Protein 5VCU (pdb70)

B-factor: mean 35.81, std 13.53, range [17.45, 102.25]

Nearest PDB structures (foldseek):
  5vcu-assembly2_B  TM=9.935E-01  e=7.157E-37  Naegleria fowleri
  1ds6-assembly1_A  TM=9.631E-01  e=1.947E-26  Homo sapiens
  5n6o-assembly2_B  TM=9.679E-01  e=1.304E-25  Homo sapiens
  4xsh-assembly1_A  TM=9.645E-01  e=3.168E-25  Homo sapiens
  2atx-assembly1_A  TM=9.711E-01  e=2.261E-24  Homo sapiens

InterPro domains:
  IPR001806 Small GTPase [PF00071] (5-174)
  IPR001806 Small GTPase [PS51421] (1-200)
  IPR001806 Small GTPase [SM00174] (6-179)
  IPR003578 Small GTPase Rho [PTHR24072] (3-188)
  IPR005225 Small GTP-binding domain [TIGR00231] (1-171)
  IPR027417 P-loop containing nucleoside triphosphate hydrolase [G3DSA:3.40.50.300] (1-200)
  IPR027417 P-loop containing nucleoside triphosphate hydrolase [SSF52540] (4-176)

Radius of gyration: 20.84 Å; Cα contacts (8 Å, |Δi|>4): 747; chains: 2; bounding box: 51×41×60 Å

Solvent-accessible surface area: 17988 Å² total; per-residue (Å²): 171,75,71,2,36,0,0,0,0,0,26,39,88,2,18,13,14,16,1,1,22,1,7,44,68,52,79,82,22,109,88,101,75,59,131,59,53,122,86,34,104,60,96,22,34,39,4,109,36,64,2,21,0,15,1,60,9,6,25,8,110,135,124,94,53,191,93,10,9,134,36,2,81,128,11,40,0,0,0,0,0,0,1,0,25,57,49,113,1,16,88,52,0,67,66,43,1,14,102,20,2,137,129,104,19,97,132,25,14,19,0,0,0,0,5,61,11,26,39,44,128,59,125,96,72,46,108,107,21,137,116,148,188,63,67,23,0,61,49,113,86,0,19,77,12,19,81,115,16,85,12,44,6,16,3,20,0,0,11,125,77,58,62,24,1,77,24,0,0,51,46,0,2,36,22,5,24,84,73,80,138,80,103,50,124,182,114,116,63,75,3,39,0,0,0,0,0,22,38,90,2,18,14,18,11,1,0,26,0,3,46,70,43,88,73,20,88,111,77,72,58,92,88,104,70,88,35,88,60,81,22,30,38,7,94,20,56,1,14,0,26,0,57,11,6,12,6,78,71,133,93,56,91,115,12,11,135,40,1,79,128,11,35,0,0,0,0,0,0,3,0,33,59,49,99,1,7,100,37,0,88,77,54,0,11,90,23,2,130,134,111,19,94,131,23,12,18,0,0,0,0,5,58,13,27,37,47,124,63,152,101,73,40,124,148,21,140,89,64,189,73,59,23,0,59,51,114,80,0,20,85,16,13,59,49,14,166,12,42,6,17,2,16,0,0,11,126,77,64,61,21,1,65,14,0,0,53,44,0,2,36,20,2,26,92,65,85,88,83,141

Organism: Naegleria fowleri (NCBI:txid5763)

Foldseek 3Di:
DAEAEEEEEFAPPQQQQQLVVCLVPVARDPDDTDQWDDWDWDWDDDPVDIYIYIYGYARHDPVCLPPGCVSPPRHLEYEYEGEQQDVVRLVCCQVPVLVSCCVSPVPHAYEYEYEPVVLLVDPVSQVVSVVVVTHTHDPVNQVVSCVVSVHPYYDYAYSHVRRCSVVSVVVRVVSSVVVVVVPDDD/DEEEAEEEEEFAPPLQRQQLQCCLQPVARPDVDGDPDWDKGWDWADDPPYIYIYIYTGFDHDPVCLVPRCVPPPRHLEYEYEGEQQDVVRLVCCPVPVLVSCCVNPVPHAYEYEYEPVVLLVDVVSQVVSVVVVTHGHDPVNQVVSCVVSVHPYYDYAYSHVRRCSVVSVVVRVVSSVVSVVVD

Structure (mmCIF, N/CA/C/O backbone):
data_5VCU
#
_entry.id   5VCU
#
_cell.length_a   48.380
_cell.length_b   48.380
_cell.length_c   624.560
_cell.angle_alpha   90.000
_cell.angle_beta   90.000
_cell.angle_gamma   120.000
#
_symmetry.space_group_name_H-M   'P 65 2 2'
#
loop_
_entity.id
_entity.type
_entity.pdbx_description
1 polymer 'Ras-related c3 botulinum toxin substrate 1 isoform x2'
2 non-polymer "GUANOSINE-5'-DIPHOSPHATE"
3 non-polymer 'MAGNESIUM ION'
4 water water
#
loop_
_atom_site.group_PDB
_atom_site.id
_atom_site.type_symbol
_atom_site.label_atom_id
_atom_site.label_alt_id
_atom_site.label_comp_id
_atom_site.label_asym_id
_atom_site.label_entity_id
_atom_site.label_seq_id
_atom_site.pdbx_PDB_ins_code
_atom_site.Cartn_x
_atom_site.Cartn_y
_atom_site.Cartn_z
_atom_site.occupancy
_atom_site.B_iso_or_equiv
_atom_site.auth_seq_id
_atom_site.auth_comp_id
_atom_site.auth_asym_id
_atom_site.auth_atom_id
_atom_site.pdbx_PDB_model_num
ATOM 1 N N . MET A 1 9 ? 15.160 -37.199 -33.477 1.00 52.41 1 MET A N 1
ATOM 2 C CA . MET A 1 9 ? 15.010 -36.970 -32.036 1.00 61.10 1 MET A CA 1
ATOM 3 C C . MET A 1 9 ? 16.193 -36.196 -31.452 1.00 60.85 1 MET A C 1
ATOM 4 O O . MET A 1 9 ? 17.340 -36.620 -31.563 1.00 69.43 1 MET A O 1
ATOM 9 N N . GLU A 1 10 ? 15.908 -35.057 -30.831 1.00 48.52 2 GLU A N 1
ATOM 10 C CA . GLU A 1 10 ? 16.914 -34.278 -30.124 1.00 43.57 2 GLU A CA 1
ATOM 11 C C . GLU A 1 10 ? 16.519 -34.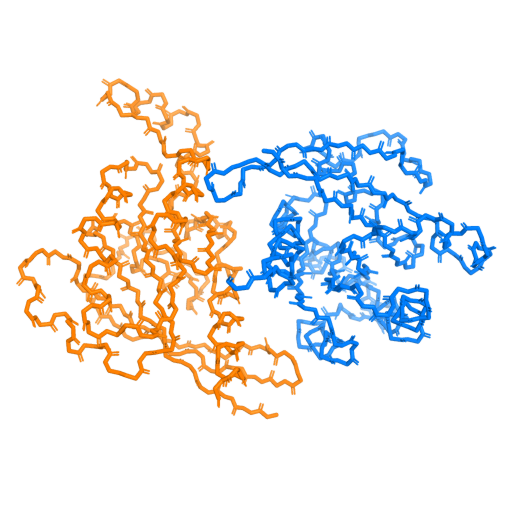153 -28.660 1.00 41.70 2 GLU A C 1
ATOM 12 O O . GLU A 1 10 ? 15.333 -34.071 -28.329 1.00 39.48 2 GLU A O 1
ATOM 18 N N . SER A 1 11 ? 17.527 -34.135 -27.787 1.00 37.12 3 SER A N 1
ATOM 19 C CA A SER A 1 11 ? 17.326 -34.040 -26.349 0.32 36.43 3 SER A CA 1
ATOM 20 C CA B SER A 1 11 ? 17.333 -34.045 -26.347 0.36 36.53 3 SER A CA 1
ATOM 21 C CA C SER A 1 11 ? 17.324 -34.039 -26.349 0.31 36.56 3 SER A CA 1
ATOM 22 C C . SER A 1 11 ? 17.872 -32.716 -25.833 1.00 32.29 3 SER A C 1
ATOM 23 O O . SER A 1 11 ? 18.949 -32.274 -26.247 1.00 40.93 3 SER A O 1
ATOM 30 N N . ILE A 1 12 ? 17.125 -32.085 -24.921 1.00 28.60 4 ILE A N 1
ATOM 31 C CA . ILE A 1 12 ? 17.565 -30.853 -24.275 1.00 30.33 4 ILE A CA 1
ATOM 32 C C . ILE A 1 12 ? 17.338 -30.979 -22.774 1.00 33.46 4 ILE A C 1
ATOM 33 O O . ILE A 1 12 ? 16.411 -31.654 -22.317 1.00 32.53 4 ILE A O 1
ATOM 38 N N . LYS A 1 13 ? 18.183 -30.301 -22.009 1.00 23.88 5 LYS A N 1
ATOM 39 C CA . LYS A 1 13 ? 18.099 -30.297 -20.551 1.00 22.81 5 LYS A CA 1
ATOM 40 C C . LYS A 1 13 ? 17.696 -28.905 -20.081 1.00 25.87 5 LYS A C 1
ATOM 41 O O . LYS A 1 13 ? 18.333 -27.911 -20.445 1.00 26.92 5 LYS A O 1
ATOM 47 N N . CYS A 1 14 ? 16.637 -28.841 -19.279 1.00 22.32 6 CYS A N 1
ATOM 48 C CA . CYS A 1 14 ? 16.098 -27.583 -18.780 1.00 24.44 6 CYS A CA 1
ATOM 49 C C . CYS A 1 14 ? 16.030 -27.663 -17.261 1.00 25.24 6 CYS A C 1
ATOM 50 O O . CYS A 1 14 ? 15.426 -28.598 -16.718 1.00 23.08 6 CYS A O 1
ATOM 53 N N . VAL A 1 15 ? 16.660 -26.699 -16.585 1.00 20.81 7 VAL A N 1
ATOM 54 C CA . VAL A 1 15 ? 16.720 -26.643 -15.124 1.00 21.27 7 VAL A CA 1
ATOM 55 C C . VAL A 1 15 ? 15.946 -25.414 -14.663 1.00 24.76 7 VAL A C 1
ATOM 56 O O . VAL A 1 15 ? 16.128 -24.317 -15.204 1.00 21.22 7 VAL A O 1
ATOM 60 N N . VAL A 1 16 ? 15.087 -25.591 -13.662 1.00 23.17 8 VAL A N 1
ATOM 61 C CA . VAL A 1 16 ? 14.198 -24.531 -13.187 1.00 19.36 8 VAL A CA 1
ATOM 62 C C . VAL A 1 16 ? 14.728 -24.031 -11.847 1.00 20.91 8 VAL A C 1
ATOM 63 O O . VAL A 1 16 ? 14.848 -24.814 -10.892 1.00 21.98 8 VAL A O 1
ATOM 67 N N . VAL A 1 17 ? 15.024 -22.724 -11.764 1.00 19.54 9 VAL A N 1
ATOM 68 C CA . VAL A 1 17 ? 15.548 -22.110 -10.544 1.00 22.72 9 VAL A CA 1
ATOM 69 C C . VAL A 1 17 ? 14.692 -20.896 -10.180 1.00 24.76 9 VAL A C 1
ATOM 70 O O . VAL A 1 17 ? 13.816 -20.472 -10.936 1.00 21.73 9 VAL A O 1
ATOM 74 N N . GLY A 1 18 ? 14.947 -20.346 -9.004 1.00 21.81 10 GLY A N 1
ATOM 75 C CA . GLY A 1 18 ? 14.203 -19.209 -8.488 1.00 19.15 10 GLY A CA 1
ATOM 76 C C . GLY A 1 18 ? 13.905 -19.395 -7.003 1.00 20.68 10 GLY A C 1
ATOM 77 O O . GLY A 1 18 ? 14.037 -20.484 -6.445 1.00 21.29 10 GLY A O 1
ATOM 78 N N . ASP A 1 19 ? 13.487 -18.300 -6.359 1.00 24.24 11 ASP A N 1
ATOM 79 C CA . ASP A 1 19 ? 13.257 -18.296 -4.913 1.00 25.81 11 ASP A CA 1
ATOM 80 C C . ASP A 1 19 ? 12.278 -19.384 -4.471 1.00 23.85 11 ASP A C 1
ATOM 81 O O . ASP A 1 19 ? 11.405 -19.820 -5.219 1.00 22.46 11 ASP A O 1
ATOM 86 N N . GLY A 1 20 ? 12.402 -19.790 -3.208 1.00 25.09 12 GLY A N 1
ATOM 87 C CA . GLY A 1 20 ? 11.401 -20.676 -2.638 1.00 34.75 12 GLY A CA 1
ATOM 88 C C . GLY A 1 20 ? 10.008 -20.076 -2.749 1.00 30.73 12 GLY A C 1
ATOM 89 O O . GLY A 1 20 ? 9.820 -18.863 -2.631 1.00 28.99 12 GLY A O 1
ATOM 90 N N . ALA A 1 21 ? 9.033 -20.941 -3.033 1.00 24.82 13 ALA A N 1
ATOM 91 C CA . ALA A 1 21 ? 7.593 -20.667 -3.039 1.00 24.59 13 ALA A CA 1
ATOM 92 C C . ALA A 1 21 ? 7.112 -19.888 -4.260 1.00 24.20 13 ALA A C 1
ATOM 93 O O . ALA A 1 21 ? 5.929 -19.534 -4.302 1.00 24.40 13 ALA A O 1
ATOM 95 N N . VAL A 1 22 ? 7.959 -19.622 -5.258 1.00 21.71 14 VAL A N 1
ATOM 96 C CA . VAL A 1 22 ? 7.458 -18.895 -6.427 1.00 20.88 14 VAL A CA 1
ATOM 97 C C . VAL A 1 22 ? 6.628 -19.786 -7.341 1.00 24.25 14 VAL A C 1
ATOM 98 O O . VAL A 1 22 ? 5.888 -19.269 -8.193 1.00 23.05 14 VAL A O 1
ATOM 102 N N . GLY A 1 23 ? 6.721 -21.107 -7.186 1.00 22.79 15 GLY A N 1
ATOM 103 C CA . GLY A 1 23 ? 5.909 -22.024 -7.959 1.00 23.57 15 GLY A CA 1
ATOM 104 C C . GLY A 1 23 ? 6.676 -22.906 -8.924 1.00 22.96 15 GLY A C 1
ATOM 105 O O . GLY A 1 23 ? 6.093 -23.389 -9.901 1.00 21.60 15 GLY A O 1
ATOM 106 N N . LYS A 1 24 ? 7.965 -23.157 -8.663 1.00 18.93 16 LYS A N 1
ATOM 107 C CA . LYS A 1 24 ? 8.746 -23.998 -9.578 1.00 22.01 16 LYS A CA 1
ATOM 108 C C . LYS A 1 24 ? 8.172 -25.412 -9.663 1.00 19.12 16 LYS A C 1
ATOM 109 O O . LYS A 1 24 ? 8.014 -25.973 -10.756 1.00 22.60 16 LYS A O 1
ATOM 115 N N . THR A 1 25 ? 7.891 -26.024 -8.517 1.00 22.12 17 THR A N 1
ATOM 116 C CA . THR A 1 25 ? 7.409 -27.397 -8.549 1.00 24.62 17 THR A CA 1
ATOM 117 C C . THR A 1 25 ? 6.028 -27.478 -9.184 1.00 26.63 17 THR A C 1
ATOM 118 O O . THR A 1 25 ? 5.753 -28.398 -9.966 1.00 22.25 17 THR A O 1
ATOM 122 N N . ALA A 1 26 ? 5.147 -26.526 -8.868 1.00 24.49 18 ALA A N 1
ATOM 123 C CA . ALA A 1 26 ? 3.809 -26.551 -9.452 1.00 26.04 18 ALA A CA 1
ATOM 124 C C . ALA A 1 26 ? 3.880 -26.354 -10.959 1.00 21.81 18 ALA A C 1
ATOM 125 O O . ALA A 1 26 ? 3.137 -26.992 -11.717 1.00 23.70 18 ALA A O 1
ATOM 127 N N . LEU A 1 27 ? 4.794 -25.491 -11.409 1.00 18.91 19 LEU A N 1
ATOM 128 C CA . LEU A 1 27 ? 5.040 -25.312 -12.840 1.00 20.97 19 LEU A CA 1
ATOM 129 C C . LEU A 1 27 ? 5.386 -26.639 -13.513 1.00 25.37 19 LEU A C 1
ATOM 130 O O . LEU A 1 27 ? 4.827 -26.996 -14.560 1.00 20.49 19 LEU A O 1
ATOM 135 N N . LEU A 1 28 ? 6.307 -27.393 -12.912 1.00 23.00 20 LEU A N 1
ATOM 136 C CA . LEU A 1 28 ? 6.754 -28.647 -13.511 1.00 23.08 20 LEU A CA 1
ATOM 137 C C . LEU A 1 28 ? 5.679 -29.719 -13.438 1.00 23.36 20 LEU A C 1
ATOM 138 O O . LEU A 1 28 ? 5.512 -30.500 -14.387 1.00 28.05 20 LEU A O 1
ATOM 143 N N . ILE A 1 29 ? 4.944 -29.793 -12.321 1.00 23.02 21 ILE A N 1
ATOM 144 C CA . ILE A 1 29 ? 3.875 -30.781 -12.236 1.00 25.29 21 ILE A CA 1
ATOM 145 C C . ILE A 1 29 ? 2.765 -30.460 -13.235 1.00 25.84 21 ILE A C 1
ATOM 146 O O . ILE A 1 29 ? 2.215 -31.359 -13.888 1.00 30.35 21 ILE A O 1
ATOM 151 N N . ALA A 1 30 ? 2.421 -29.182 -13.377 1.00 26.42 22 ALA A N 1
ATOM 152 C CA . ALA A 1 30 ? 1.387 -28.813 -14.337 1.00 24.78 22 ALA A CA 1
ATOM 153 C C . ALA A 1 30 ? 1.805 -29.157 -15.766 1.00 29.21 22 ALA A C 1
ATOM 154 O O . ALA A 1 30 ? 0.993 -29.663 -16.553 1.00 30.20 22 ALA A O 1
ATOM 156 N N . TYR A 1 31 ? 3.074 -28.916 -16.116 1.00 24.38 23 TYR A N 1
ATOM 157 C CA . TYR A 1 31 ? 3.548 -29.273 -17.459 1.00 28.31 23 TYR A CA 1
ATOM 158 C C . TYR A 1 31 ? 3.588 -30.787 -17.651 1.00 34.74 23 TYR A C 1
ATOM 159 O O . TYR A 1 31 ? 3.249 -31.296 -18.728 1.00 31.84 23 TYR A O 1
ATOM 168 N N . SER A 1 32 ? 3.987 -31.521 -16.610 1.00 31.31 24 SER A N 1
ATOM 169 C CA . SER A 1 32 ? 4.081 -32.975 -16.699 1.00 34.50 24 SER A CA 1
ATOM 170 C C . SER A 1 32 ? 2.708 -33.620 -16.863 1.00 35.12 24 SER A C 1
ATOM 171 O O . SER A 1 32 ? 2.527 -34.521 -17.690 1.00 39.42 24 SER A O 1
ATOM 174 N N . SER A 1 33 ? 1.727 -33.172 -16.075 1.00 32.46 25 SER A N 1
ATOM 175 C CA . SER A 1 33 ? 0.457 -33.871 -15.921 1.00 39.32 25 SER A CA 1
ATOM 176 C C . SER A 1 33 ? -0.718 -33.181 -16.592 1.00 36.60 25 SER A C 1
ATOM 177 O O . SER A 1 33 ? -1.737 -33.835 -16.831 1.00 41.41 25 SER A O 1
ATOM 180 N N . GLY A 1 34 ? -0.612 -31.886 -16.877 1.00 39.68 26 GLY A N 1
ATOM 181 C CA . GLY A 1 34 ? -1.714 -31.116 -17.404 1.00 44.60 26 GLY A CA 1
ATOM 182 C C . GLY A 1 34 ? -2.649 -30.543 -16.362 1.00 51.74 26 GLY A C 1
ATOM 183 O O . GLY A 1 34 ? -3.615 -29.864 -16.732 1.00 52.34 26 GLY A O 1
ATOM 184 N N . CYS A 1 35 ? -2.399 -30.795 -15.076 1.00 47.17 27 CYS A N 1
ATOM 185 C CA . CYS A 1 35 ? -3.253 -30.318 -13.996 1.00 48.93 27 CYS A CA 1
ATOM 186 C C . CYS A 1 35 ? -2.405 -29.649 -12.926 1.00 47.69 27 CYS A C 1
ATOM 187 O O . CYS A 1 35 ? -1.296 -30.102 -12.622 1.00 44.46 27 CYS A O 1
ATOM 190 N N . PHE A 1 36 ? -2.931 -28.565 -12.370 1.00 49.08 28 PHE A N 1
ATOM 191 C CA . PHE A 1 36 ? -2.360 -27.989 -11.164 1.00 36.65 28 PHE A CA 1
ATOM 192 C C . PHE A 1 36 ? -2.337 -29.053 -10.065 1.00 40.35 28 PHE A C 1
ATOM 193 O O . PHE A 1 36 ? -3.310 -29.799 -9.911 1.00 45.96 28 PHE A O 1
ATOM 201 N N . PRO A 1 37 ? -1.227 -29.178 -9.304 1.00 40.28 29 PRO A N 1
ATOM 202 C CA . PRO A 1 37 ? -1.135 -30.236 -8.279 1.00 46.16 29 PRO A CA 1
ATOM 203 C C . PRO A 1 37 ? -2.349 -30.342 -7.374 1.00 61.98 29 PRO A C 1
ATOM 204 O O . PRO A 1 37 ? -2.662 -29.420 -6.613 1.00 65.52 29 PRO A O 1
ATOM 208 N N . GLU A 1 38 ? -3.026 -31.491 -7.456 1.00 71.53 30 GLU A N 1
ATOM 209 C CA . GLU A 1 38 ? -4.253 -31.749 -6.717 1.00 76.13 30 GLU A CA 1
ATOM 210 C C . GLU A 1 38 ? -4.008 -32.292 -5.317 1.00 89.63 30 GLU A C 1
ATOM 211 O O . GLU A 1 38 ? -4.889 -32.164 -4.459 1.00 102.25 30 GLU A O 1
ATOM 213 N N . ASP A 1 39 ? -2.845 -32.894 -5.062 1.00 89.81 31 ASP A N 1
ATOM 214 C CA . ASP A 1 39 ? -2.562 -33.452 -3.744 1.00 93.75 31 ASP A CA 1
ATOM 215 C C . ASP A 1 39 ? -1.264 -32.893 -3.173 1.00 88.19 31 ASP A C 1
ATOM 216 O O . ASP A 1 39 ? -0.947 -31.714 -3.373 1.00 81.83 31 ASP A O 1
ATOM 218 N N . TYR A 1 40 ? -0.513 -33.731 -2.456 1.00 88.07 32 TYR A N 1
ATOM 219 C CA . TYR A 1 40 ? 0.728 -33.292 -1.832 1.00 79.75 32 TYR A CA 1
ATOM 220 C C . TYR A 1 40 ? 1.741 -32.872 -2.889 1.00 72.44 32 TYR A C 1
ATOM 221 O O . TYR A 1 40 ? 1.959 -33.579 -3.878 1.00 79.74 32 TYR A O 1
ATOM 223 N N . VAL A 1 41 ? 2.352 -31.714 -2.678 1.00 61.91 33 VAL A N 1
ATOM 224 C CA . VAL A 1 41 ? 3.363 -31.171 -3.580 1.00 53.08 33 VAL A CA 1
ATOM 225 C C . VAL A 1 41 ? 4.729 -31.390 -2.936 1.00 50.58 33 VAL A C 1
ATOM 226 O O . VAL A 1 41 ? 4.943 -30.930 -1.804 1.00 48.71 33 VAL A O 1
ATOM 230 N N . PRO A 1 42 ? 5.665 -32.062 -3.600 1.00 48.80 34 PRO A N 1
ATOM 231 C CA . PRO A 1 42 ? 6.993 -32.241 -3.004 1.00 46.13 34 PRO A CA 1
ATOM 232 C C . PRO A 1 42 ? 7.781 -30.936 -3.027 1.00 35.00 34 PRO A C 1
ATOM 233 O O . PRO A 1 42 ? 7.446 -29.984 -3.736 1.00 32.03 34 PRO A O 1
ATOM 237 N N . THR A 1 43 ? 8.841 -30.894 -2.212 1.00 36.00 35 THR A N 1
ATOM 238 C CA . THR A 1 43 ? 9.763 -29.761 -2.269 1.00 33.44 35 THR A CA 1
ATOM 239 C C . THR A 1 43 ? 10.432 -29.676 -3.635 1.00 31.39 35 THR A C 1
ATOM 240 O O . THR A 1 43 ? 10.483 -28.607 -4.258 1.00 28.16 35 THR A O 1
ATOM 244 N N . VAL A 1 44 ? 10.956 -30.799 -4.118 1.00 33.80 36 VAL A N 1
ATOM 245 C CA . VAL A 1 44 ? 11.639 -30.854 -5.407 1.00 30.47 36 VAL A CA 1
ATOM 246 C C . VAL A 1 44 ? 11.066 -32.036 -6.185 1.00 31.57 36 VAL A C 1
ATOM 247 O O . VAL A 1 44 ? 11.134 -33.180 -5.720 1.00 34.64 36 VAL A O 1
ATOM 251 N N . PHE A 1 45 ? 10.490 -31.752 -7.355 1.00 30.14 37 PHE A N 1
ATOM 252 C CA . PHE A 1 45 ? 9.916 -32.783 -8.208 1.00 32.61 37 PHE A CA 1
ATOM 253 C C . PHE A 1 45 ? 11.025 -33.625 -8.843 1.00 32.13 37 PHE A C 1
ATOM 254 O O . PHE A 1 45 ? 12.053 -33.094 -9.277 1.00 35.65 37 PHE A O 1
ATOM 262 N N . ASP A 1 46 ? 10.814 -34.939 -8.908 1.00 35.08 38 ASP A N 1
ATOM 263 C CA . ASP A 1 46 ? 11.768 -35.806 -9.590 1.00 37.10 38 ASP A CA 1
ATOM 264 C C . ASP A 1 46 ? 11.853 -35.425 -11.068 1.00 45.17 38 ASP A C 1
ATOM 265 O O . ASP A 1 46 ? 10.847 -35.069 -11.686 1.00 34.92 38 ASP A O 1
ATOM 270 N N . ASN A 1 47 ? 13.061 -35.486 -11.633 1.00 43.82 39 ASN A N 1
ATOM 271 C CA . ASN A 1 47 ? 13.228 -35.071 -13.022 1.00 40.05 39 ASN A CA 1
ATOM 272 C C . ASN A 1 47 ? 12.505 -36.034 -13.953 1.00 38.02 39 ASN A C 1
ATOM 273 O O . ASN A 1 47 ? 12.358 -37.225 -13.664 1.00 40.89 39 ASN A O 1
ATOM 278 N N . TYR A 1 48 ? 12.045 -35.505 -15.085 1.00 34.84 40 TYR A N 1
ATOM 279 C CA . TYR A 1 48 ? 11.244 -36.305 -15.996 1.00 34.26 40 TYR A CA 1
ATOM 280 C C . TYR A 1 48 ? 11.416 -35.765 -17.405 1.00 35.48 40 TYR A C 1
ATOM 281 O O . TYR A 1 48 ? 11.987 -34.691 -17.615 1.00 28.16 40 TYR A O 1
ATOM 290 N N . ASN A 1 49 ? 10.864 -36.506 -18.366 1.00 31.96 41 ASN A N 1
ATOM 291 C CA A ASN A 1 49 ? 11.033 -36.202 -19.778 0.57 33.05 41 ASN A CA 1
ATOM 292 C CA B ASN A 1 49 ? 11.033 -36.237 -19.783 0.43 34.05 41 ASN A CA 1
ATOM 293 C C . ASN A 1 49 ? 9.680 -36.040 -20.459 1.00 30.76 41 ASN A C 1
ATOM 294 O O . ASN A 1 49 ? 8.694 -36.687 -20.098 1.00 33.02 41 ASN A O 1
ATOM 303 N N . LYS A 1 50 ? 9.649 -35.161 -21.460 1.00 28.96 42 LYS A N 1
ATOM 304 C CA . LYS A 1 50 ? 8.461 -34.947 -22.278 1.00 28.70 42 LYS A CA 1
ATOM 305 C C . LYS A 1 50 ? 8.888 -34.833 -23.738 1.00 29.74 42 LYS A C 1
ATOM 306 O O . LYS A 1 50 ? 9.918 -34.222 -24.037 1.00 31.88 42 LYS A O 1
ATOM 312 N N . ASN A 1 51 ? 8.102 -35.425 -24.647 1.00 28.06 43 ASN A N 1
ATOM 313 C CA . ASN A 1 51 ? 8.381 -35.365 -26.083 1.00 28.06 43 ASN A CA 1
ATOM 314 C C . ASN A 1 51 ? 7.497 -34.302 -26.727 1.00 31.32 43 ASN A C 1
ATOM 315 O O . ASN A 1 51 ? 6.270 -34.375 -26.630 1.00 35.31 43 ASN A O 1
ATOM 320 N N . ILE A 1 52 ? 8.118 -33.340 -27.407 1.00 28.63 44 ILE A N 1
ATOM 321 C CA . ILE A 1 52 ? 7.421 -32.156 -27.919 1.00 29.74 44 ILE A CA 1
ATOM 322 C C . ILE A 1 52 ? 7.711 -31.987 -29.409 1.00 29.63 44 ILE A C 1
ATOM 323 O O . ILE A 1 52 ? 8.877 -32.063 -29.821 1.00 29.16 44 ILE A O 1
ATOM 328 N N . PRO A 1 53 ? 6.702 -31.758 -30.255 1.00 31.15 45 PRO A N 1
ATOM 329 C CA . PRO A 1 53 ? 6.992 -31.494 -31.670 1.00 32.49 45 PRO A CA 1
ATOM 330 C C . PRO A 1 53 ? 7.708 -30.159 -31.841 1.00 25.65 45 PRO A C 1
ATOM 331 O O . PRO A 1 53 ? 7.353 -29.155 -31.220 1.00 29.02 45 PRO A O 1
ATOM 335 N N . TYR A 1 54 ? 8.739 -30.164 -32.688 1.00 28.87 46 TYR A N 1
ATOM 336 C CA . TYR A 1 54 ? 9.542 -28.967 -32.921 1.00 25.98 46 TYR A CA 1
ATOM 337 C C . TYR A 1 54 ? 10.082 -29.038 -34.341 1.00 26.48 46 TYR A C 1
ATOM 338 O O . TYR A 1 54 ? 10.919 -29.895 -34.634 1.00 29.91 46 TYR A O 1
ATOM 347 N N . GLY A 1 55 ? 9.622 -28.139 -35.211 1.00 25.58 47 GLY A N 1
ATOM 348 C CA . GLY A 1 55 ? 10.038 -28.309 -36.590 1.00 27.56 47 GLY A CA 1
ATOM 349 C C . GLY A 1 55 ? 9.529 -29.624 -37.151 1.00 34.59 47 GLY A C 1
ATOM 350 O O . GLY A 1 55 ? 8.471 -30.130 -36.764 1.00 33.37 47 GLY A O 1
ATOM 351 N N . ASP A 1 56 ? 10.306 -30.198 -38.078 1.00 31.86 48 ASP A N 1
ATOM 352 C CA . ASP A 1 56 ? 10.016 -31.505 -38.648 1.00 34.29 48 ASP A CA 1
ATOM 353 C C . ASP A 1 56 ? 10.418 -32.661 -37.726 1.00 39.21 48 ASP A C 1
ATOM 354 O O . ASP A 1 56 ? 10.547 -33.801 -38.195 1.00 42.69 48 ASP A O 1
ATOM 359 N N . GLY A 1 57 ? 10.628 -32.404 -36.438 1.00 38.56 49 GLY A N 1
ATOM 360 C CA . GLY A 1 57 ? 11.134 -33.441 -35.561 1.00 33.20 49 GLY A CA 1
ATOM 361 C C . GLY A 1 57 ? 10.483 -33.453 -34.196 1.00 34.83 49 GLY A C 1
ATOM 362 O O . GLY A 1 57 ? 9.452 -32.811 -33.983 1.00 30.11 49 GLY A O 1
ATOM 363 N N . ILE A 1 58 ? 11.083 -34.190 -33.264 1.00 36.14 50 ILE A N 1
ATOM 364 C CA . ILE A 1 58 ? 10.602 -34.294 -31.891 1.00 34.24 50 ILE A CA 1
ATOM 365 C C . ILE A 1 58 ? 11.745 -33.917 -30.961 1.00 32.96 50 ILE A C 1
ATOM 366 O O . ILE A 1 58 ? 12.863 -34.426 -31.114 1.00 38.14 50 ILE A O 1
ATOM 371 N N . VAL A 1 59 ? 11.464 -33.046 -29.993 1.00 31.93 51 VAL A N 1
ATOM 372 C CA . VAL A 1 59 ? 12.418 -32.707 -28.940 1.00 30.76 51 VAL A CA 1
ATOM 373 C C . VAL A 1 59 ? 12.004 -33.427 -27.666 1.00 30.66 51 VAL A C 1
ATOM 374 O O . VAL A 1 59 ? 10.846 -33.335 -27.242 1.00 31.09 51 VAL A O 1
ATOM 378 N N . SER A 1 60 ? 12.943 -34.139 -27.056 1.00 28.79 52 SER A N 1
ATOM 379 C CA . SER A 1 60 ? 12.751 -34.721 -25.733 1.00 27.12 52 SER A CA 1
ATOM 380 C C . SER A 1 60 ? 13.350 -33.759 -24.710 1.00 28.95 52 SER A C 1
ATOM 381 O O . SER A 1 60 ? 14.571 -33.608 -24.635 1.00 28.91 52 SER A O 1
ATOM 384 N N . ILE A 1 61 ? 12.505 -33.102 -23.925 1.00 29.28 53 ILE A N 1
ATOM 385 C CA . ILE A 1 61 ? 12.981 -32.126 -22.952 1.00 23.69 53 ILE A CA 1
ATOM 386 C C . ILE A 1 61 ? 13.011 -32.794 -21.589 1.00 30.11 53 ILE A C 1
ATOM 387 O O . ILE A 1 61 ? 12.017 -33.392 -21.158 1.00 28.81 53 ILE A O 1
ATOM 392 N N . ALA A 1 62 ? 14.177 -32.749 -20.944 1.00 24.71 54 ALA A N 1
ATOM 393 C CA . ALA A 1 62 ? 14.380 -33.320 -19.616 1.00 25.64 54 ALA A CA 1
ATOM 394 C C . ALA A 1 62 ? 14.367 -32.172 -18.615 1.00 24.97 54 ALA A C 1
ATOM 395 O O . ALA A 1 62 ? 15.178 -31.247 -18.727 1.00 25.65 54 ALA A O 1
ATOM 397 N N . LEU A 1 63 ? 13.462 -32.242 -17.637 1.00 26.18 55 LEU A N 1
ATOM 398 C CA . LEU A 1 63 ? 13.146 -31.118 -16.763 1.00 25.37 55 LEU A CA 1
ATOM 399 C C . LEU A 1 63 ? 13.625 -31.415 -15.353 1.00 26.68 55 LEU A C 1
ATOM 400 O O . LEU A 1 63 ? 13.322 -32.481 -14.808 1.00 28.00 55 LEU A O 1
ATOM 405 N N . TYR A 1 64 ? 14.355 -30.466 -14.771 1.00 26.57 56 TYR A N 1
ATOM 406 C CA . TYR A 1 64 ? 14.980 -30.623 -13.466 1.00 27.92 56 TYR A CA 1
ATOM 407 C C . TYR A 1 64 ? 14.475 -29.533 -12.523 1.00 28.64 56 TYR A C 1
ATOM 408 O O . TYR A 1 64 ? 14.567 -28.343 -12.835 1.00 27.90 56 TYR A O 1
ATOM 417 N N . ASP A 1 65 ? 13.940 -29.947 -11.378 1.00 23.25 57 ASP A N 1
ATOM 418 C CA . ASP A 1 65 ? 13.501 -29.050 -10.317 1.00 26.77 57 ASP A CA 1
ATOM 419 C C . ASP A 1 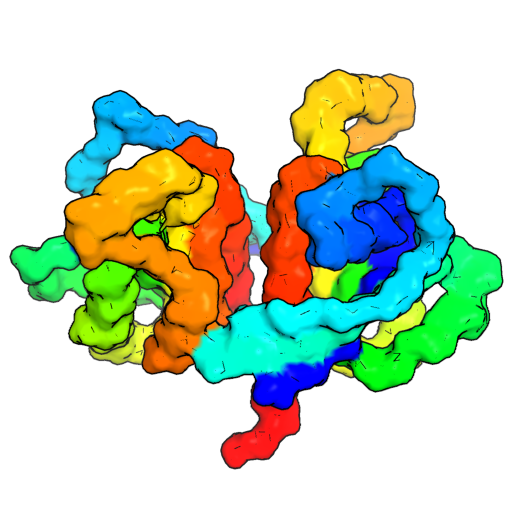65 ? 14.679 -28.777 -9.376 1.00 26.16 57 ASP A C 1
ATOM 420 O O . ASP A 1 65 ? 15.672 -29.509 -9.374 1.00 25.37 57 ASP A O 1
ATOM 425 N N . THR A 1 66 ? 14.585 -27.692 -8.598 1.00 22.80 58 THR A N 1
ATOM 426 C CA . THR A 1 66 ? 15.650 -27.342 -7.655 1.00 22.40 58 THR A CA 1
ATOM 427 C C . THR A 1 66 ? 15.057 -26.785 -6.370 1.00 21.54 58 THR A C 1
ATOM 428 O O . THR A 1 66 ? 13.942 -26.261 -6.354 1.00 23.56 58 THR A O 1
ATOM 432 N N . ALA A 1 67 ? 15.848 -26.869 -5.299 1.00 21.70 59 ALA A N 1
ATOM 433 C CA . ALA A 1 67 ? 15.560 -26.168 -4.052 1.00 24.09 59 ALA A CA 1
ATOM 434 C C . ALA A 1 67 ? 16.214 -24.786 -4.085 1.00 22.35 59 ALA A C 1
ATOM 435 O O . ALA A 1 67 ? 17.446 -24.677 -4.126 1.00 25.96 59 ALA A O 1
ATOM 437 N N . GLY A 1 68 ? 15.395 -23.735 -4.040 1.00 24.53 60 GLY A N 1
ATOM 438 C CA . GLY A 1 68 ? 15.864 -22.382 -4.267 1.00 28.80 60 GLY A CA 1
ATOM 439 C C . GLY A 1 68 ? 16.438 -21.653 -3.070 1.00 28.79 60 GLY A C 1
ATOM 440 O O . GLY A 1 68 ? 17.036 -20.590 -3.258 1.00 28.90 60 GLY A O 1
ATOM 441 N N . GLN A 1 69 ? 16.292 -22.193 -1.856 1.00 26.43 61 GLN A N 1
ATOM 442 C CA A GLN A 1 69 ? 16.742 -21.486 -0.660 0.40 27.92 61 GLN A CA 1
ATOM 443 C CA B GLN A 1 69 ? 16.739 -21.497 -0.653 0.60 27.58 61 GLN A CA 1
ATOM 444 C C . GLN A 1 69 ? 18.263 -21.371 -0.620 1.00 26.41 61 GLN A C 1
ATOM 445 O O . GLN A 1 69 ? 18.987 -22.215 -1.155 1.00 24.61 61 GLN A O 1
ATOM 456 N N . GLU A 1 70 ? 18.751 -20.312 0.055 1.00 28.02 62 GLU A N 1
ATOM 457 C CA . GLU A 1 70 ? 20.198 -20.096 0.157 1.00 27.50 62 GLU A CA 1
ATOM 458 C C . GLU A 1 70 ? 20.901 -21.260 0.857 1.00 29.23 62 GLU A C 1
ATOM 459 O O . GLU A 1 70 ? 22.073 -21.539 0.568 1.00 25.44 62 GLU A O 1
ATOM 465 N N . ASP A 1 71 ? 20.196 -21.975 1.747 1.00 26.07 63 ASP A N 1
ATOM 466 C CA . ASP A 1 71 ? 20.779 -23.155 2.386 1.00 25.71 63 ASP A CA 1
ATOM 467 C C . ASP A 1 71 ? 21.314 -24.159 1.359 1.00 25.65 63 ASP A C 1
ATOM 468 O O . ASP A 1 71 ? 22.255 -24.902 1.651 1.00 26.80 63 ASP A O 1
ATOM 473 N N . TYR A 1 72 ? 20.731 -24.199 0.157 1.00 26.84 64 TYR A N 1
ATOM 474 C CA . TYR A 1 72 ? 21.108 -25.184 -0.851 1.00 25.19 64 TYR A CA 1
ATOM 475 C C . TYR A 1 72 ? 22.113 -24.645 -1.857 1.00 29.96 64 TYR A C 1
ATOM 476 O O . TYR A 1 72 ? 22.289 -25.242 -2.924 1.00 24.78 64 TYR A O 1
ATOM 485 N N . ASP A 1 73 ? 22.796 -23.545 -1.526 1.00 25.62 65 ASP A N 1
ATOM 486 C CA . ASP A 1 73 ? 23.753 -22.945 -2.452 1.00 25.02 65 ASP A CA 1
ATOM 487 C C . ASP A 1 73 ? 24.817 -23.928 -2.928 1.00 26.89 65 ASP A C 1
ATOM 488 O O . ASP A 1 73 ? 25.324 -23.784 -4.043 1.00 30.50 65 ASP A O 1
ATOM 493 N N . ARG A 1 74 ? 25.219 -24.898 -2.102 1.00 30.98 66 ARG A N 1
ATOM 494 C CA . ARG A 1 74 ? 26.256 -25.796 -2.604 1.00 30.65 66 ARG A CA 1
ATOM 495 C C . ARG A 1 74 ? 25.689 -27.067 -3.224 1.00 29.60 66 ARG A C 1
ATOM 496 O O . ARG A 1 74 ? 26.299 -27.616 -4.151 1.00 34.38 66 ARG A O 1
ATOM 504 N N . LEU A 1 75 ? 24.515 -27.521 -2.784 1.00 26.57 67 LEU A N 1
ATOM 505 C CA . LEU A 1 75 ? 23.924 -28.732 -3.352 1.00 24.72 67 LEU A CA 1
ATOM 506 C C . LEU A 1 75 ? 23.227 -28.465 -4.690 1.00 27.36 67 LEU A C 1
ATOM 507 O O . LEU A 1 75 ? 23.350 -29.267 -5.626 1.00 28.75 67 LEU A O 1
ATOM 512 N N . ARG A 1 76 ? 22.476 -27.364 -4.786 1.00 25.19 68 ARG A N 1
ATOM 513 C CA . ARG A 1 76 ? 21.678 -27.102 -5.986 1.00 23.32 68 ARG A CA 1
ATOM 514 C C . ARG A 1 76 ? 22.506 -27.062 -7.268 1.00 23.51 68 ARG A C 1
ATOM 515 O O . ARG A 1 76 ? 22.081 -27.679 -8.261 1.00 25.55 68 ARG A O 1
ATOM 523 N N . PRO A 1 77 ? 23.661 -26.385 -7.333 1.00 27.29 69 PRO A N 1
ATOM 524 C CA . PRO A 1 77 ? 24.418 -26.338 -8.600 1.00 27.61 69 PRO A CA 1
ATOM 525 C C . PRO A 1 77 ? 24.936 -27.684 -9.096 1.00 30.03 69 PRO A C 1
ATOM 526 O O . PRO A 1 77 ? 25.416 -27.741 -10.238 1.00 28.69 69 PRO A O 1
ATOM 530 N N . LEU A 1 78 ? 24.874 -28.753 -8.295 1.00 27.10 70 LEU A N 1
ATOM 531 C CA . LEU A 1 78 ? 25.254 -30.068 -8.804 1.00 26.25 70 LEU A CA 1
ATOM 532 C C . LEU A 1 78 ? 24.313 -30.541 -9.912 1.00 29.06 70 LEU A C 1
ATOM 533 O O . LEU A 1 78 ? 24.657 -31.475 -10.646 1.00 32.03 70 LEU A O 1
ATOM 538 N N . SER A 1 79 ? 23.142 -29.908 -10.052 1.00 24.52 71 SER A N 1
ATOM 539 C CA . SER A 1 79 ? 22.187 -30.183 -11.126 1.00 28.10 71 SER A CA 1
ATOM 540 C C . SER A 1 79 ? 22.523 -29.474 -12.436 1.00 29.93 71 SER A C 1
ATOM 541 O O . SER A 1 79 ? 21.879 -29.758 -13.453 1.00 28.25 71 SER A O 1
ATOM 544 N N . TYR A 1 80 ? 23.502 -28.570 -12.443 1.00 28.69 72 TYR A N 1
ATOM 545 C CA . TYR A 1 80 ? 23.701 -27.640 -13.556 1.00 24.33 72 TYR A CA 1
ATOM 546 C C . TYR A 1 80 ? 24.526 -28.139 -14.748 1.00 27.86 72 TYR A C 1
ATOM 547 O O . TYR A 1 80 ? 24.344 -27.599 -15.847 1.00 24.88 72 TYR A O 1
ATOM 556 N N . PRO A 1 81 ? 25.463 -29.087 -14.604 1.00 28.10 73 PRO A N 1
ATOM 557 C CA . PRO A 1 81 ? 26.251 -29.505 -15.779 1.00 29.49 73 PRO A CA 1
ATOM 558 C C . PRO A 1 81 ? 25.380 -29.972 -16.943 1.00 29.36 73 PRO A C 1
ATOM 559 O O . PRO A 1 81 ? 24.382 -30.669 -16.756 1.00 31.40 73 PRO A O 1
ATOM 563 N N . ASP A 1 82 ? 25.773 -29.570 -18.153 1.00 31.91 74 ASP A N 1
ATOM 564 C CA . ASP A 1 82 ? 25.144 -29.983 -19.408 1.00 34.24 74 ASP A CA 1
ATOM 565 C C . ASP A 1 82 ? 23.720 -29.459 -19.576 1.00 33.68 74 ASP A C 1
ATOM 566 O O . ASP A 1 82 ? 22.944 -30.009 -20.375 1.00 32.18 74 ASP A O 1
ATOM 571 N N . THR A 1 83 ? 23.354 -28.403 -18.853 1.00 27.74 75 THR A N 1
ATOM 572 C CA . THR A 1 83 ? 22.067 -27.751 -19.072 1.00 24.28 75 THR A CA 1
ATOM 573 C C . THR A 1 83 ? 22.061 -26.973 -20.387 1.00 23.78 75 THR A C 1
ATOM 574 O O . THR A 1 83 ? 23.030 -26.285 -20.723 1.00 31.60 75 THR A O 1
ATOM 578 N N . ASP A 1 84 ? 20.951 -27.068 -21.123 1.00 25.04 76 ASP A N 1
ATOM 579 C CA . ASP A 1 84 ? 20.793 -26.328 -22.376 1.00 24.09 76 ASP A CA 1
ATOM 580 C C . ASP A 1 84 ? 20.057 -25.006 -22.203 1.00 25.34 76 ASP A C 1
ATOM 581 O O . ASP A 1 84 ? 20.285 -24.071 -22.983 1.00 25.00 76 ASP A O 1
ATOM 586 N N . VAL A 1 85 ? 19.189 -24.896 -21.199 1.00 24.73 77 VAL A N 1
ATOM 587 C CA . VAL A 1 85 ? 18.443 -23.664 -20.959 1.00 20.76 77 VAL A CA 1
ATOM 588 C C . VAL A 1 85 ? 17.969 -23.681 -19.510 1.00 22.44 77 VAL A C 1
ATOM 589 O O . VAL A 1 85 ? 17.553 -24.721 -18.992 1.00 25.87 77 VAL A O 1
ATOM 593 N N . PHE A 1 86 ? 18.059 -22.526 -18.852 1.00 22.16 78 PHE A N 1
ATOM 594 C CA . PHE A 1 86 ? 17.524 -22.343 -17.506 1.00 22.30 78 PHE A CA 1
ATOM 595 C C . PHE A 1 86 ? 16.223 -21.553 -17.558 1.00 24.94 78 PHE A C 1
ATOM 596 O O . PHE A 1 86 ? 16.111 -20.584 -18.307 1.00 23.48 78 PHE A O 1
ATOM 604 N N . LEU A 1 87 ? 15.260 -21.940 -16.725 1.00 21.35 79 LEU A N 1
ATOM 605 C CA . LEU A 1 87 ? 14.122 -21.089 -16.409 1.00 21.38 79 LEU A CA 1
ATOM 606 C C . LEU A 1 87 ? 14.426 -20.396 -15.088 1.00 22.77 79 LEU A C 1
ATOM 607 O O . LEU A 1 87 ? 14.635 -21.069 -14.072 1.00 23.70 79 LEU A O 1
ATOM 612 N N . VAL A 1 88 ? 14.486 -19.071 -15.106 1.00 21.69 80 VAL A N 1
ATOM 613 C CA . VAL A 1 88 ? 14.649 -18.280 -13.887 1.00 25.54 80 VAL A CA 1
ATOM 614 C C . VAL A 1 88 ? 13.267 -17.742 -13.532 1.00 21.96 80 VAL A C 1
ATOM 615 O O . VAL A 1 88 ? 12.708 -16.924 -14.266 1.00 22.70 80 VAL A O 1
ATOM 619 N N . CYS A 1 89 ? 12.707 -18.204 -12.418 1.00 18.62 81 CYS A N 1
ATOM 620 C CA . CYS A 1 89 ? 11.313 -17.960 -12.070 1.00 20.47 81 CYS A CA 1
ATOM 621 C C . CYS A 1 89 ? 11.204 -16.958 -10.930 1.00 23.24 81 CYS A C 1
ATOM 622 O O . CYS A 1 89 ? 12.002 -16.988 -9.988 1.00 21.35 81 CYS A O 1
ATOM 625 N N . PHE A 1 90 ? 10.214 -16.072 -11.029 1.00 21.17 82 PHE A N 1
ATOM 626 C CA . PHE A 1 90 ? 9.818 -15.187 -9.936 1.00 24.89 82 PHE A CA 1
ATOM 627 C C . PHE A 1 90 ? 8.295 -15.135 -9.916 1.00 23.14 82 PHE A C 1
ATOM 628 O O . PHE A 1 90 ? 7.655 -15.297 -10.957 1.00 22.23 82 PHE A O 1
ATOM 636 N N . SER A 1 91 ? 7.709 -14.913 -8.732 1.00 21.80 83 SER A N 1
ATOM 637 C CA . SER A 1 91 ? 6.258 -14.768 -8.650 1.00 18.62 83 SER A CA 1
ATOM 638 C C . SER A 1 91 ? 5.826 -13.358 -9.030 1.00 21.71 83 SER A C 1
ATOM 639 O O . SER A 1 91 ? 6.353 -12.370 -8.507 1.00 21.24 83 SER A O 1
ATOM 642 N N . LEU A 1 92 ? 4.820 -13.269 -9.899 1.00 18.19 84 LEU A N 1
ATOM 643 C CA . LEU A 1 92 ? 4.273 -11.979 -10.295 1.00 19.82 84 LEU A CA 1
ATOM 644 C C . LEU A 1 92 ? 3.558 -11.261 -9.158 1.00 22.45 84 LEU A C 1
ATOM 645 O O . LEU A 1 92 ? 3.212 -10.085 -9.320 1.00 21.80 84 LEU A O 1
ATOM 650 N N . GLU A 1 93 ? 3.326 -11.916 -8.015 1.00 24.27 85 GLU A N 1
ATOM 651 C CA . GLU A 1 93 ? 2.780 -11.202 -6.872 1.00 23.75 85 GLU A CA 1
ATOM 652 C C . GLU A 1 93 ? 3.816 -11.010 -5.763 1.00 26.91 85 GLU A C 1
ATOM 653 O O . GLU A 1 93 ? 3.446 -10.667 -4.636 1.00 25.14 85 GLU A O 1
ATOM 659 N N . ASN A 1 94 ? 5.107 -11.205 -6.057 1.00 20.27 86 ASN A N 1
ATOM 660 C CA . ASN A 1 94 ? 6.175 -11.023 -5.064 1.00 26.14 86 ASN A CA 1
ATOM 661 C C . ASN A 1 94 ? 7.325 -10.255 -5.701 1.00 23.02 86 ASN A C 1
ATOM 662 O O . ASN A 1 94 ? 8.270 -10.858 -6.232 1.00 25.76 86 ASN A O 1
ATOM 667 N N . PRO A 1 95 ? 7.283 -8.920 -5.658 1.00 26.13 87 PRO A N 1
ATOM 668 C CA . PRO A 1 95 ? 8.377 -8.125 -6.245 1.00 26.87 87 PRO A CA 1
ATOM 669 C C . PRO A 1 95 ? 9.759 -8.455 -5.698 1.00 32.84 87 PRO A C 1
ATOM 670 O O . PRO A 1 95 ? 10.747 -8.279 -6.420 1.00 27.63 87 PRO A O 1
ATOM 674 N N A ASN A 1 96 ? 9.862 -8.914 -4.444 0.56 25.73 88 ASN A N 1
ATOM 675 N N B ASN A 1 96 ? 9.876 -8.927 -4.454 0.44 26.36 88 ASN A N 1
ATOM 676 C CA A ASN A 1 96 ? 11.170 -9.284 -3.908 0.56 29.52 88 ASN A CA 1
ATOM 677 C CA B ASN A 1 96 ? 11.211 -9.252 -3.962 0.44 29.04 88 ASN A CA 1
ATOM 678 C C A ASN A 1 96 ? 11.795 -10.413 -4.723 0.56 27.10 88 ASN A C 1
ATOM 679 C C B ASN A 1 96 ? 11.812 -10.430 -4.719 0.44 27.14 88 ASN A C 1
ATOM 680 O O A ASN A 1 96 ? 13.009 -10.417 -4.964 0.56 27.80 88 ASN A O 1
ATOM 681 O O B ASN A 1 96 ? 13.033 -10.481 -4.913 0.44 27.98 88 ASN A O 1
ATOM 690 N N . SER A 1 97 ? 10.978 -11.374 -5.167 1.00 21.59 89 SER A N 1
ATOM 691 C CA . SER A 1 97 ? 11.504 -12.515 -5.899 1.00 22.81 89 SER A CA 1
ATOM 692 C C . SER A 1 97 ? 11.977 -12.102 -7.289 1.00 21.95 89 SER A C 1
ATOM 693 O O . SER A 1 97 ? 12.865 -12.750 -7.858 1.00 23.67 89 SER A O 1
ATOM 696 N N . LEU A 1 98 ? 11.415 -11.023 -7.841 1.00 23.66 90 LEU A N 1
ATOM 697 C CA . LEU A 1 98 ? 11.933 -10.496 -9.106 1.00 25.22 90 LEU A CA 1
ATOM 698 C C . LEU A 1 98 ? 13.327 -9.913 -8.919 1.00 25.96 90 LEU A C 1
ATOM 699 O O . LEU A 1 98 ? 14.246 -10.212 -9.688 1.00 25.12 90 LEU A O 1
ATOM 704 N N . GLU A 1 99 ? 13.500 -9.068 -7.900 1.00 27.14 91 GLU A N 1
ATOM 705 C CA . GLU A 1 99 ? 14.802 -8.450 -7.657 1.00 26.87 91 GLU A CA 1
ATOM 706 C C . GLU A 1 99 ? 15.882 -9.508 -7.435 1.00 27.87 91 GLU A C 1
ATOM 707 O O . GLU A 1 99 ? 17.031 -9.337 -7.870 1.00 26.82 91 GLU A O 1
ATOM 713 N N . ASN A 1 100 ? 15.527 -10.619 -6.776 1.00 23.94 92 ASN A N 1
ATOM 714 C CA . ASN A 1 100 ? 16.494 -11.691 -6.557 1.00 25.99 92 ASN A CA 1
ATOM 715 C C . ASN A 1 100 ? 16.906 -12.378 -7.853 1.00 25.85 92 ASN A C 1
ATOM 716 O O . ASN A 1 100 ? 17.942 -13.048 -7.874 1.00 27.07 92 ASN A O 1
ATOM 721 N N . CYS A 1 101 ? 16.128 -12.238 -8.933 1.00 25.36 93 CYS A N 1
ATOM 722 C CA . CYS A 1 101 ? 16.588 -12.760 -10.216 1.00 23.68 93 CYS A CA 1
ATOM 723 C C . CYS A 1 101 ? 17.867 -12.069 -10.661 1.00 27.65 93 CYS A C 1
ATOM 724 O O . CYS A 1 101 ? 18.693 -12.671 -11.354 1.00 29.30 93 CYS A O 1
ATOM 727 N N . HIS A 1 102 ? 18.044 -10.810 -10.274 1.00 26.44 94 HIS A N 1
ATOM 728 C CA . HIS A 1 102 ? 19.260 -10.060 -10.545 1.00 32.26 94 HIS A CA 1
ATOM 729 C C . HIS A 1 102 ? 20.334 -10.303 -9.485 1.00 38.51 94 HIS A C 1
ATOM 730 O O . HIS A 1 102 ? 21.466 -10.660 -9.817 1.00 31.25 94 HIS A O 1
ATOM 737 N N . SER A 1 103 ? 19.998 -10.122 -8.207 1.00 29.33 95 SER A N 1
ATOM 738 C CA . SER A 1 103 ? 21.029 -10.188 -7.174 1.00 33.60 95 SER A CA 1
ATOM 739 C C . SER A 1 103 ? 21.511 -11.616 -6.918 1.00 28.38 95 SER A C 1
ATOM 740 O O . SER A 1 103 ? 22.667 -11.809 -6.526 1.00 33.13 95 SER A O 1
ATOM 743 N N . LYS A 1 104 ? 20.664 -12.622 -7.138 1.00 25.91 96 LYS A N 1
ATOM 744 C CA A LYS A 1 104 ? 20.996 -14.012 -6.841 0.27 31.29 96 LYS A CA 1
ATOM 745 C CA B LYS A 1 104 ? 21.022 -14.006 -6.842 0.73 31.72 96 LYS A CA 1
ATOM 746 C C . LYS A 1 104 ? 21.109 -14.872 -8.094 1.00 30.19 96 LYS A C 1
ATOM 747 O O . LYS A 1 104 ? 22.185 -15.402 -8.401 1.00 27.50 96 LYS A O 1
ATOM 758 N N . TRP A 1 105 ? 20.011 -15.028 -8.836 1.00 23.88 97 TRP A N 1
ATOM 759 C CA . TRP A 1 105 ? 19.958 -16.077 -9.850 1.00 24.59 97 TRP A CA 1
ATOM 760 C C . TRP A 1 105 ? 20.865 -15.775 -11.029 1.00 25.80 97 TRP A C 1
ATOM 761 O O . TRP A 1 105 ? 21.611 -16.654 -11.470 1.00 24.43 97 TRP A O 1
ATOM 772 N N . ALA A 1 106 ? 20.846 -14.541 -11.537 1.00 31.24 98 ALA A N 1
ATOM 773 C CA . ALA A 1 106 ? 21.701 -14.223 -12.677 1.00 26.15 98 ALA A CA 1
ATOM 774 C C . ALA A 1 106 ? 23.171 -14.416 -12.324 1.00 34.39 98 ALA A C 1
ATOM 775 O O . ALA A 1 106 ? 23.957 -14.927 -13.134 1.00 30.33 98 ALA A O 1
ATOM 777 N N . GLU A 1 107 ? 23.554 -14.036 -11.104 1.00 28.34 99 GLU A N 1
ATOM 778 C CA . GLU A 1 107 ? 24.951 -14.150 -10.701 1.00 36.20 99 GLU A CA 1
ATOM 779 C C . GLU A 1 107 ? 25.362 -15.609 -10.552 1.00 30.02 99 GLU A C 1
ATOM 780 O O . GLU A 1 107 ? 26.468 -15.988 -10.957 1.00 31.38 99 GLU A O 1
ATOM 786 N N . GLU A 1 108 ? 24.486 -16.438 -9.973 1.00 29.56 100 GLU A N 1
ATOM 787 C CA . GLU A 1 108 ? 24.795 -17.856 -9.804 1.00 28.55 100 GLU A CA 1
ATOM 788 C C . GLU A 1 108 ? 24.873 -18.585 -11.143 1.00 29.07 100 GLU A C 1
ATOM 789 O O . GLU A 1 108 ? 25.780 -19.397 -11.362 1.00 28.87 100 GLU A O 1
ATOM 795 N N . LEU A 1 109 ? 23.914 -18.336 -12.041 1.00 26.91 101 LEU A N 1
ATOM 796 C CA . LEU A 1 109 ? 23.937 -19.007 -13.338 1.00 24.38 101 LEU A CA 1
ATOM 797 C C . LEU A 1 109 ? 25.112 -18.550 -14.186 1.00 27.73 101 LEU A C 1
ATOM 798 O O . LEU A 1 109 ? 25.687 -19.355 -14.928 1.00 30.87 101 LEU A O 1
ATOM 803 N N . LYS A 1 110 ? 25.496 -17.278 -14.085 1.00 30.33 102 LYS A N 1
ATOM 804 C CA . LYS A 1 110 ? 26.667 -16.815 -14.826 1.00 35.01 102 LYS A CA 1
ATOM 805 C C . LYS A 1 110 ? 27.945 -17.446 -14.292 1.00 35.49 102 LYS A C 1
ATOM 806 O O . LYS A 1 110 ? 28.878 -17.704 -15.063 1.00 34.93 102 LYS A O 1
ATOM 812 N N . HIS A 1 111 ? 28.001 -17.702 -12.984 1.00 34.42 103 HIS A N 1
ATOM 813 C CA . HIS A 1 111 ? 29.191 -18.296 -12.385 1.00 35.18 103 HIS A CA 1
ATOM 814 C C . HIS A 1 111 ? 29.391 -19.731 -12.853 1.00 34.78 103 HIS A C 1
ATOM 815 O O . HIS A 1 111 ? 30.492 -20.109 -13.270 1.00 34.52 103 HIS A O 1
ATOM 822 N N . TYR A 1 112 ? 28.337 -20.545 -12.780 1.00 30.10 104 TYR A N 1
ATOM 823 C CA . TYR A 1 112 ? 28.445 -21.968 -13.091 1.00 26.09 104 TYR A CA 1
ATOM 824 C C . TYR A 1 112 ? 28.297 -22.251 -14.586 1.00 29.98 104 TYR A C 1
ATOM 825 O O . TYR A 1 112 ? 28.955 -23.155 -15.116 1.00 30.98 104 TYR A O 1
ATOM 834 N N . ASN A 1 113 ? 27.435 -21.505 -15.273 1.00 27.69 105 ASN A N 1
ATOM 835 C CA . ASN A 1 113 ? 27.021 -21.821 -16.643 1.00 31.24 105 ASN A CA 1
ATOM 836 C C . ASN A 1 113 ? 27.013 -20.540 -17.472 1.00 30.65 105 ASN A C 1
ATOM 837 O O . ASN A 1 113 ? 25.966 -20.094 -17.955 1.00 30.26 105 ASN A O 1
ATOM 842 N N . PRO A 1 114 ? 28.187 -19.940 -17.689 1.00 33.73 106 PRO A N 1
ATOM 843 C CA . PRO A 1 114 ? 28.227 -18.605 -18.316 1.00 30.07 106 PRO A CA 1
ATOM 844 C C . PRO A 1 114 ? 27.648 -18.562 -19.722 1.00 36.69 106 PRO A C 1
ATOM 845 O O . PRO A 1 114 ? 27.215 -17.490 -20.163 1.00 37.25 106 PRO A O 1
ATOM 849 N N . ASP A 1 115 ? 27.614 -19.683 -20.436 1.00 39.49 107 ASP A N 1
ATOM 850 C CA . ASP A 1 115 ? 27.183 -19.705 -21.828 1.00 43.97 107 ASP A CA 1
ATOM 851 C C . ASP A 1 115 ? 25.746 -20.181 -22.016 1.00 38.75 107 ASP A C 1
ATOM 852 O O . ASP A 1 115 ? 25.279 -20.255 -23.155 1.00 37.75 107 ASP A O 1
ATOM 857 N N . THR A 1 116 ? 25.048 -20.494 -20.961 1.00 32.13 108 THR A N 1
ATOM 858 C CA . THR A 1 116 ? 23.751 -21.157 -21.099 1.00 30.79 108 THR A CA 1
ATOM 859 C C . THR A 1 116 ? 22.628 -20.126 -21.098 1.00 31.09 108 THR A C 1
ATOM 860 O O . THR A 1 116 ? 22.563 -19.299 -20.181 1.00 28.01 108 THR A O 1
ATOM 864 N N . PRO A 1 117 ? 21.733 -20.145 -22.093 1.00 26.47 109 PRO A N 1
ATOM 865 C CA . PRO A 1 117 ? 20.658 -19.146 -22.139 1.00 23.80 109 PRO A CA 1
ATOM 866 C C . PRO A 1 117 ? 19.665 -19.284 -20.991 1.00 24.64 109 PRO A C 1
ATOM 867 O O . PRO A 1 117 ? 19.463 -20.362 -20.425 1.00 29.42 109 PRO A O 1
ATOM 871 N N . ILE A 1 118 ? 19.045 -18.157 -20.660 1.00 26.66 110 ILE A N 1
ATOM 872 C CA . ILE A 1 118 ? 18.054 -18.050 -19.599 1.00 27.81 110 ILE A CA 1
ATOM 873 C C . ILE A 1 118 ? 16.739 -17.560 -20.187 1.00 26.61 110 ILE A C 1
ATOM 874 O O . ILE A 1 118 ? 16.727 -16.684 -21.058 1.00 27.32 110 ILE A O 1
ATOM 879 N N . VAL A 1 119 ? 15.632 -18.119 -19.701 1.00 23.66 111 VAL A N 1
ATOM 880 C CA . VAL A 1 119 ? 14.297 -17.574 -19.905 1.00 22.05 111 VAL A CA 1
ATOM 881 C C . VAL A 1 119 ? 13.818 -17.043 -18.562 1.00 23.43 111 VAL A C 1
ATOM 882 O O . VAL A 1 119 ? 13.861 -17.766 -17.564 1.00 21.59 111 VAL A O 1
ATOM 886 N N . LEU A 1 120 ? 13.353 -15.796 -18.534 1.00 22.94 112 LEU A N 1
ATOM 887 C CA . LEU A 1 120 ? 12.811 -15.224 -17.302 1.00 21.49 112 LEU A CA 1
ATOM 888 C C . LEU A 1 120 ? 11.303 -15.466 -17.273 1.00 21.56 112 LEU A C 1
ATOM 889 O O . LEU A 1 120 ? 10.590 -15.042 -18.186 1.00 22.75 112 LEU A O 1
ATOM 894 N N . VAL A 1 121 ? 10.814 -16.133 -16.224 1.00 20.36 113 VAL A N 1
ATOM 895 C CA . VAL A 1 121 ? 9.436 -16.622 -16.188 1.00 19.19 113 VAL A CA 1
ATOM 896 C C . VAL A 1 121 ? 8.718 -16.020 -14.986 1.00 23.22 113 VAL A C 1
ATOM 897 O O . VAL A 1 121 ? 9.094 -16.294 -13.839 1.00 22.61 113 VAL A O 1
ATOM 901 N N . GLY A 1 122 ? 7.671 -15.234 -15.247 1.00 20.40 114 GLY A N 1
ATOM 902 C CA . GLY A 1 122 ? 6.773 -14.792 -14.182 1.00 20.91 114 GLY A CA 1
ATOM 903 C C . GLY A 1 122 ? 5.710 -15.842 -13.895 1.00 21.78 114 GLY A C 1
ATOM 904 O O . GLY A 1 122 ? 5.015 -16.307 -14.809 1.00 20.46 114 GLY A O 1
ATOM 905 N N . THR A 1 123 ? 5.576 -16.218 -12.616 1.00 19.48 115 THR A N 1
ATOM 906 C CA . THR A 1 123 ? 4.620 -17.234 -12.208 1.00 20.76 115 THR A CA 1
ATOM 907 C C . THR A 1 123 ? 3.436 -16.611 -11.469 1.00 20.65 115 THR A C 1
ATOM 908 O O . THR A 1 123 ? 3.443 -15.443 -11.079 1.00 18.63 115 THR A O 1
ATOM 912 N N . LYS A 1 124 ? 2.402 -17.429 -11.288 1.00 19.69 116 LYS A N 1
ATOM 913 C CA . LYS A 1 124 ? 1.203 -17.035 -10.547 1.00 20.69 116 LYS A CA 1
ATOM 914 C C . LYS A 1 124 ? 0.498 -15.863 -11.225 1.00 20.31 116 LYS A C 1
ATOM 915 O O . LYS A 1 124 ? -0.016 -14.952 -10.579 1.00 22.04 116 LYS A O 1
ATOM 921 N N . LEU A 1 125 ? 0.466 -15.898 -12.560 1.00 20.21 117 LEU A N 1
ATOM 922 C CA . LEU A 1 125 ? -0.223 -14.857 -13.315 1.00 23.26 117 LEU A CA 1
ATOM 923 C C . LEU A 1 125 ? -1.689 -14.741 -12.913 1.00 23.64 117 LEU A C 1
ATOM 924 O O . LEU A 1 125 ? -2.272 -13.649 -12.998 1.00 23.49 117 LEU A O 1
ATOM 929 N N . ASP A 1 126 ? -2.303 -15.846 -12.473 1.00 19.00 118 ASP A N 1
ATOM 930 C CA . ASP A 1 126 ? -3.699 -15.786 -12.053 1.00 19.52 118 ASP A CA 1
ATOM 931 C C . ASP A 1 126 ? -3.881 -14.899 -10.824 1.00 20.45 118 ASP A C 1
ATOM 932 O O . ASP A 1 126 ? -4.935 -14.273 -10.668 1.00 24.08 118 ASP A O 1
ATOM 937 N N . LEU A 1 127 ? -2.890 -14.849 -9.933 1.00 21.52 119 LEU A N 1
ATOM 938 C CA . LEU A 1 127 ? -3.026 -13.990 -8.759 1.00 20.59 119 LEU A CA 1
ATOM 939 C C . LEU A 1 127 ? -2.829 -12.523 -9.123 1.00 26.33 119 LEU A C 1
ATOM 940 O O . LEU A 1 127 ? -3.537 -11.647 -8.603 1.00 22.51 119 LEU A O 1
ATOM 945 N N . LYS A 1 128 ? -1.883 -12.242 -10.029 1.00 21.20 120 LYS A N 1
ATOM 946 C CA . LYS A 1 128 ? -1.739 -10.901 -10.586 1.00 22.25 120 LYS A CA 1
ATOM 947 C C . LYS A 1 128 ? -3.041 -10.404 -11.195 1.00 23.59 120 LYS A C 1
ATOM 948 O O . LYS A 1 128 ? -3.329 -9.202 -11.144 1.00 25.39 120 LYS A O 1
ATOM 954 N N . LYS A 1 129 ? -3.839 -11.305 -11.777 1.00 24.48 121 LYS A N 1
ATOM 955 C CA . LYS A 1 129 ? -5.084 -10.948 -12.445 1.00 23.74 121 LYS A CA 1
ATOM 956 C C . LYS A 1 129 ? -6.314 -11.069 -11.544 1.00 27.35 121 LYS A C 1
ATOM 957 O O . LYS A 1 129 ? -7.414 -10.693 -11.972 1.00 31.14 121 LYS A O 1
ATOM 963 N N . ASP A 1 130 ? -6.155 -11.563 -10.316 1.00 24.37 122 ASP A N 1
ATOM 964 C CA . ASP A 1 130 ? -7.261 -11.787 -9.381 1.00 24.85 122 ASP A CA 1
ATOM 965 C C . ASP A 1 130 ? -7.523 -10.495 -8.616 1.00 25.90 122 ASP A C 1
ATOM 966 O O . ASP A 1 130 ? -6.717 -10.104 -7.768 1.00 27.49 122 ASP A O 1
ATOM 971 N N . GLU A 1 131 ? -8.660 -9.848 -8.900 1.00 26.96 123 GLU A N 1
ATOM 972 C CA . GLU A 1 131 ? -8.947 -8.544 -8.302 1.00 28.14 123 GLU A CA 1
ATOM 973 C C . GLU A 1 131 ? -8.970 -8.612 -6.774 1.00 27.53 123 GLU A C 1
ATOM 974 O O . GLU A 1 131 ? -8.505 -7.684 -6.097 1.00 26.89 123 GLU A O 1
ATOM 980 N N . GLU A 1 132 ? -9.513 -9.698 -6.213 1.00 29.37 124 GLU A N 1
ATOM 981 C CA . GLU A 1 132 ? -9.594 -9.807 -4.755 1.00 32.12 124 GLU A CA 1
ATOM 982 C C . GLU A 1 132 ? -8.213 -10.030 -4.146 1.00 29.36 124 GLU A C 1
ATOM 983 O O . GLU A 1 132 ? -7.880 -9.426 -3.113 1.00 27.10 124 GLU A O 1
ATOM 989 N N . TYR A 1 133 ? -7.385 -10.873 -4.783 1.00 24.93 125 TYR A N 1
ATOM 990 C CA . TYR A 1 133 ? -6.018 -11.069 -4.302 1.00 31.02 125 TYR A CA 1
ATOM 991 C C . TYR A 1 133 ? -5.229 -9.768 -4.347 1.00 28.82 125 TYR A C 1
ATOM 992 O O . TYR A 1 133 ? -4.539 -9.415 -3.381 1.00 24.70 125 TYR A O 1
ATOM 1001 N N . VAL A 1 134 ? -5.342 -9.036 -5.457 1.00 23.03 126 VAL A N 1
ATOM 1002 C CA . VAL A 1 134 ? -4.642 -7.764 -5.616 1.00 23.05 126 VAL A CA 1
ATOM 1003 C C . VAL A 1 134 ? -5.038 -6.790 -4.512 1.00 26.47 126 VAL A C 1
ATOM 1004 O O . VAL A 1 134 ? -4.200 -6.040 -3.996 1.00 25.97 126 VAL A O 1
ATOM 1008 N N . LYS A 1 135 ? -6.320 -6.774 -4.146 1.00 24.27 127 LYS A N 1
ATOM 1009 C CA . LYS A 1 135 ? -6.773 -5.928 -3.044 1.00 26.71 127 LYS A CA 1
ATOM 1010 C C . LYS A 1 135 ? -6.068 -6.297 -1.743 1.00 26.63 127 LYS A C 1
ATOM 1011 O O . LYS A 1 135 ? -5.587 -5.424 -1.010 1.00 28.73 127 LYS A O 1
ATOM 1017 N N . LYS A 1 136 ? -6.047 -7.590 -1.417 1.00 25.60 128 LYS A N 1
ATOM 1018 C CA . LYS A 1 136 ? -5.431 -8.036 -0.171 1.00 29.03 128 LYS A CA 1
ATOM 1019 C C . LYS A 1 136 ? -3.929 -7.786 -0.182 1.00 28.05 128 LYS A C 1
ATOM 1020 O O . LYS A 1 136 ? -3.344 -7.419 0.843 1.00 26.02 128 LYS A O 1
ATOM 1026 N N . LEU A 1 137 ? -3.295 -7.984 -1.335 1.00 28.06 129 LEU A N 1
ATOM 1027 C CA . LEU A 1 137 ? -1.892 -7.632 -1.507 1.00 28.25 129 LEU A CA 1
ATOM 1028 C C . LEU A 1 137 ? -1.660 -6.150 -1.248 1.00 32.98 129 LEU A C 1
ATOM 1029 O O . LEU A 1 137 ? -0.678 -5.771 -0.595 1.00 27.82 129 LEU A O 1
ATOM 1034 N N . LYS A 1 138 ? -2.567 -5.295 -1.738 1.00 24.58 130 LYS A N 1
ATOM 1035 C CA . LYS A 1 138 ? -2.420 -3.856 -1.548 1.00 26.66 130 LYS A CA 1
ATOM 1036 C C . LYS A 1 138 ? -2.516 -3.475 -0.075 1.00 27.98 130 LYS A C 1
ATOM 1037 O O . LYS A 1 138 ? -1.925 -2.473 0.350 1.00 27.41 130 LYS A O 1
ATOM 1043 N N . GLU A 1 139 ? -3.265 -4.246 0.716 1.00 26.38 131 GLU A N 1
ATOM 1044 C CA . GLU A 1 139 ? -3.337 -3.961 2.149 1.00 28.77 131 GLU A CA 1
ATOM 1045 C C . GLU A 1 139 ? -1.984 -4.099 2.834 1.00 29.38 131 GLU A C 1
ATOM 1046 O O . GLU A 1 139 ? -1.781 -3.508 3.911 1.00 31.92 131 GLU A O 1
ATOM 1052 N N . LYS A 1 140 ? -1.075 -4.885 2.258 1.00 27.70 132 LYS A N 1
ATOM 1053 C CA . LYS A 1 140 ? 0.298 -5.027 2.727 1.00 42.32 132 LYS A CA 1
ATOM 1054 C C . LYS A 1 140 ? 1.267 -4.150 1.941 1.00 35.70 132 LYS A C 1
ATOM 1055 O O . LYS A 1 140 ? 2.474 -4.423 1.930 1.00 34.15 132 LYS A O 1
ATOM 1061 N N . LYS A 1 141 ? 0.754 -3.135 1.243 1.00 33.53 133 LYS A N 1
ATOM 1062 C CA . LYS A 1 141 ? 1.585 -2.164 0.528 1.00 35.09 133 LYS A CA 1
ATOM 1063 C C . LYS A 1 141 ? 2.417 -2.824 -0.572 1.00 33.66 133 LYS A C 1
ATOM 1064 O O . LYS A 1 141 ? 3.548 -2.418 -0.850 1.00 34.95 133 LYS A O 1
ATOM 1070 N N . ILE A 1 142 ? 1.851 -3.842 -1.221 1.00 28.83 134 ILE A N 1
ATOM 1071 C CA . ILE A 1 142 ? 2.491 -4.524 -2.342 1.00 27.31 134 ILE A CA 1
ATOM 1072 C C . ILE A 1 142 ? 1.563 -4.443 -3.549 1.00 32.12 134 ILE A C 1
ATOM 1073 O O . ILE A 1 142 ? 0.336 -4.489 -3.402 1.00 26.55 134 ILE A O 1
ATOM 1078 N N . SER A 1 143 ? 2.139 -4.296 -4.734 1.00 28.95 135 SER A N 1
ATOM 1079 C CA . SER A 1 143 ? 1.394 -4.449 -5.972 1.00 25.29 135 SER A CA 1
ATOM 1080 C C . SER A 1 143 ? 2.083 -5.479 -6.857 1.00 29.07 135 SER A C 1
ATOM 1081 O O . SER A 1 143 ? 3.266 -5.786 -6.667 1.00 29.74 135 SER A O 1
ATOM 1084 N N . PRO A 1 144 ? 1.363 -6.054 -7.815 1.00 28.16 136 PRO A N 1
ATOM 1085 C CA . PRO A 1 144 ? 1.969 -7.084 -8.668 1.00 24.42 136 PRO A CA 1
ATOM 1086 C C . PRO A 1 144 ? 3.081 -6.520 -9.546 1.00 22.34 136 PRO A C 1
ATOM 1087 O O . PRO A 1 144 ? 3.149 -5.321 -9.840 1.00 23.66 136 PRO A O 1
ATOM 1091 N N . VAL A 1 145 ? 3.978 -7.423 -9.946 1.00 23.17 137 VAL A N 1
ATOM 1092 C CA . VAL A 1 145 ? 5.021 -7.083 -10.899 1.00 22.05 137 VAL A CA 1
ATOM 1093 C C . VAL A 1 145 ? 4.377 -6.775 -12.244 1.00 21.95 137 VAL A C 1
ATOM 1094 O O . VAL A 1 145 ? 3.616 -7.592 -12.781 1.00 22.97 137 VAL A O 1
ATOM 1098 N N . THR A 1 146 ? 4.686 -5.611 -12.797 1.00 23.88 138 THR A N 1
ATOM 1099 C CA . THR A 1 146 ? 4.130 -5.258 -14.094 1.00 25.22 138 THR A CA 1
ATOM 1100 C C . THR A 1 146 ? 4.974 -5.857 -15.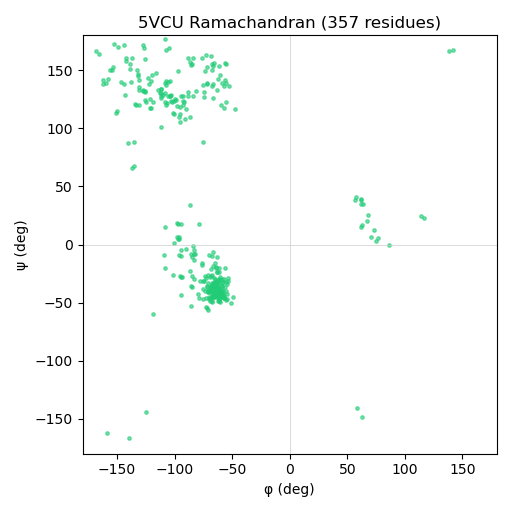220 1.00 29.25 138 THR A C 1
ATOM 1101 O O . THR A 1 146 ? 6.136 -6.239 -15.040 1.00 23.76 138 THR A O 1
ATOM 1105 N N . THR A 1 147 ? 4.370 -5.945 -16.399 1.00 24.99 139 THR A N 1
ATOM 1106 C CA . THR A 1 147 ? 5.132 -6.445 -17.537 1.00 24.88 139 THR A CA 1
ATOM 1107 C C . THR A 1 147 ? 6.278 -5.497 -17.878 1.00 25.78 139 THR A C 1
ATOM 1108 O O . THR A 1 147 ? 7.363 -5.944 -18.268 1.00 27.56 139 THR A O 1
ATOM 1112 N N . GLU A 1 148 ? 6.074 -4.192 -17.687 1.00 29.39 140 GLU A N 1
ATOM 1113 C CA . GLU A 1 148 ? 7.171 -3.245 -17.861 1.00 29.05 140 GLU A CA 1
ATOM 1114 C C . GLU A 1 148 ? 8.344 -3.599 -16.950 1.00 30.46 140 GLU A C 1
ATOM 1115 O O . GLU A 1 148 ? 9.496 -3.640 -17.396 1.00 27.80 140 GLU A O 1
ATOM 1121 N N . GLN A 1 149 ? 8.064 -3.895 -15.678 1.00 27.80 141 GLN A N 1
ATOM 1122 C CA . GLN A 1 149 ? 9.127 -4.281 -14.752 1.00 27.06 141 GLN A CA 1
ATOM 1123 C C . GLN A 1 149 ? 9.756 -5.615 -15.138 1.00 24.82 141 GLN A C 1
ATOM 1124 O O . GLN A 1 149 ? 10.985 -5.770 -15.074 1.00 25.84 141 GLN A O 1
ATOM 1130 N N . GLY A 1 150 ? 8.936 -6.592 -15.539 1.00 22.70 142 GLY A N 1
ATOM 1131 C CA . GLY A 1 150 ? 9.478 -7.891 -15.913 1.00 23.26 142 GLY A CA 1
ATOM 1132 C C . GLY A 1 150 ? 10.368 -7.811 -17.143 1.00 26.51 142 GLY A C 1
ATOM 1133 O O . GLY A 1 150 ? 11.447 -8.406 -17.181 1.00 23.56 142 GLY A O 1
ATOM 1134 N N . GLN A 1 151 ? 9.940 -7.049 -18.154 1.00 24.43 143 GLN A N 1
ATOM 1135 C CA . GLN A 1 151 ? 10.762 -6.897 -19.352 1.00 23.81 143 GLN A CA 1
ATOM 1136 C C . GLN A 1 151 ? 12.046 -6.121 -19.051 1.00 25.94 143 GLN A C 1
ATOM 1137 O O . GLN A 1 151 ? 13.105 -6.415 -19.623 1.00 28.83 143 GLN A O 1
ATOM 1143 N N . GLU A 1 152 ? 11.975 -5.112 -18.173 1.00 26.05 144 GLU A N 1
ATOM 1144 C CA . GLU A 1 152 ? 13.199 -4.419 -17.781 1.00 30.18 144 GLU A CA 1
ATOM 1145 C C . GLU A 1 152 ? 14.195 -5.390 -17.147 1.00 27.79 144 GLU A C 1
ATOM 1146 O O . GLU A 1 152 ? 15.399 -5.340 -17.435 1.00 28.09 144 GLU A O 1
ATOM 1152 N N . MET A 1 153 ? 13.707 -6.293 -16.297 1.00 24.18 145 MET A N 1
ATOM 1153 C CA . MET A 1 153 ? 14.593 -7.269 -15.662 1.00 27.23 145 MET A CA 1
ATOM 1154 C C . MET A 1 153 ? 15.138 -8.270 -16.679 1.00 32.05 145 MET A C 1
ATOM 1155 O O . MET A 1 153 ? 16.301 -8.684 -16.593 1.00 29.53 145 MET A O 1
ATOM 1160 N N . LYS A 1 154 ? 14.319 -8.663 -17.654 1.00 23.33 146 LYS A N 1
ATOM 1161 C CA . LYS A 1 154 ? 14.814 -9.511 -18.738 1.00 27.29 146 LYS A CA 1
ATOM 1162 C C . LYS A 1 154 ? 16.078 -8.914 -19.347 1.00 25.39 146 LYS A C 1
ATOM 1163 O O . LYS A 1 154 ? 17.103 -9.591 -19.493 1.00 29.70 146 LYS A O 1
ATOM 1169 N N . ASP A 1 155 ? 16.022 -7.631 -19.688 1.00 25.88 147 ASP A N 1
ATOM 1170 C CA . ASP A 1 155 ? 17.180 -6.962 -20.263 1.00 32.99 147 ASP A CA 1
ATOM 1171 C C . ASP A 1 155 ? 18.320 -6.853 -19.252 1.00 35.46 147 ASP A C 1
ATOM 1172 O O . ASP A 1 155 ? 19.495 -7.013 -19.609 1.00 32.76 147 ASP A O 1
ATOM 1177 N N . LYS A 1 156 ? 17.995 -6.577 -17.987 1.00 28.42 148 LYS A N 1
ATOM 1178 C CA . LYS A 1 156 ? 19.035 -6.400 -16.979 1.00 33.51 148 LYS A CA 1
ATOM 1179 C C . LYS A 1 156 ? 19.868 -7.668 -16.804 1.00 38.14 148 LYS A C 1
ATOM 1180 O O . LYS A 1 156 ? 21.091 -7.593 -16.644 1.00 38.77 148 LYS A O 1
ATOM 1186 N N . ILE A 1 157 ? 19.236 -8.843 -16.842 1.00 33.36 149 ILE A N 1
ATOM 1187 C CA . ILE A 1 157 ? 19.967 -10.099 -16.691 1.00 30.13 149 ILE A CA 1
ATOM 1188 C C . ILE A 1 157 ? 20.318 -10.727 -18.042 1.00 35.36 149 ILE A C 1
ATOM 1189 O O . ILE A 1 157 ? 20.868 -11.832 -18.083 1.00 32.45 149 ILE A O 1
ATOM 1194 N N . LYS A 1 158 ? 20.027 -10.039 -19.148 1.00 30.12 150 LYS A N 1
ATOM 1195 C CA . LYS A 1 158 ? 20.347 -10.520 -20.494 1.00 34.27 150 LYS A CA 1
ATOM 1196 C C . LYS A 1 158 ? 19.716 -11.885 -20.767 1.00 30.52 150 LYS A C 1
ATOM 1197 O O . LYS A 1 158 ? 20.344 -12.769 -21.352 1.00 29.60 150 LYS A O 1
ATOM 1199 N N . ALA A 1 159 ? 18.469 -12.064 -20.331 1.00 27.08 151 ALA A N 1
ATOM 1200 C CA . ALA A 1 159 ? 17.733 -13.283 -20.651 1.00 25.99 151 ALA A CA 1
ATOM 1201 C C . ALA A 1 159 ? 17.293 -13.267 -22.115 1.00 21.78 151 ALA A C 1
ATOM 1202 O O . ALA A 1 159 ? 17.035 -12.208 -22.690 1.00 25.91 151 ALA A O 1
ATOM 1204 N N . CYS A 1 160 ? 17.203 -14.456 -22.713 1.00 26.90 152 CYS A N 1
ATOM 1205 C CA . CYS A 1 160 ? 16.810 -14.595 -24.117 1.00 27.40 152 CYS A CA 1
ATOM 1206 C C . CYS A 1 160 ? 15.302 -14.588 -24.334 1.00 26.65 152 CYS A C 1
ATOM 1207 O O . CYS A 1 160 ? 14.857 -14.636 -25.491 1.00 30.09 152 CYS A O 1
ATOM 1210 N N . GLY A 1 161 ? 14.505 -14.556 -23.271 1.00 23.09 153 GLY A N 1
ATOM 1211 C CA . GLY A 1 161 ? 13.060 -14.482 -23.410 1.00 24.73 153 GLY A CA 1
ATOM 1212 C C . GLY A 1 161 ? 12.422 -14.181 -22.072 1.00 26.86 153 GLY A C 1
ATOM 1213 O O . GLY A 1 161 ? 13.061 -14.279 -21.021 1.00 22.53 153 GLY A O 1
ATOM 1214 N N . TYR A 1 162 ? 11.143 -13.809 -22.131 1.00 20.91 154 TYR A N 1
ATOM 1215 C CA . TYR A 1 162 ? 10.355 -13.470 -20.946 1.00 22.20 154 TYR A CA 1
ATOM 1216 C C . TYR A 1 162 ? 8.918 -13.900 -21.185 1.00 23.58 154 TYR A C 1
ATOM 1217 O O . TYR A 1 162 ? 8.388 -13.716 -22.284 1.00 23.20 154 TYR A O 1
ATOM 1226 N N . ILE A 1 163 ? 8.268 -14.443 -20.158 1.00 19.47 155 ILE A N 1
ATOM 1227 C CA . ILE A 1 163 ? 6.864 -14.820 -20.304 1.00 22.87 155 ILE A CA 1
ATOM 1228 C C . ILE A 1 163 ? 6.234 -14.830 -18.920 1.00 25.28 155 ILE A C 1
ATOM 1229 O O . ILE A 1 163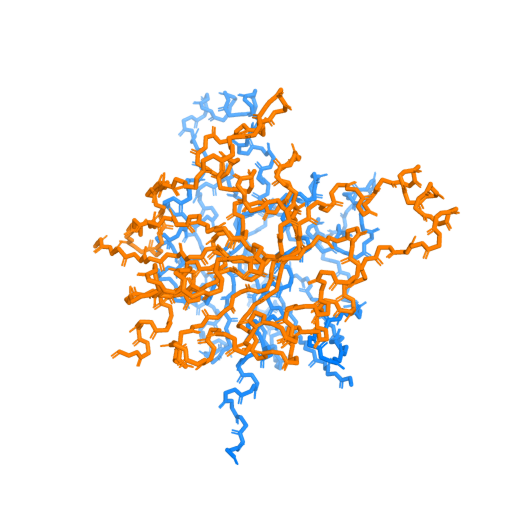 ? 6.909 -15.082 -17.918 1.00 22.08 155 ILE A O 1
ATOM 1234 N N . GLU A 1 164 ? 4.937 -14.536 -18.870 1.00 21.16 156 GLU A N 1
ATOM 1235 C CA . GLU A 1 164 ? 4.142 -14.590 -17.640 1.00 25.65 156 GLU A CA 1
ATOM 1236 C C . GLU A 1 164 ? 3.140 -15.733 -17.770 1.00 20.48 156 GLU A C 1
ATOM 1237 O O . GLU A 1 164 ? 2.480 -15.858 -18.804 1.00 20.76 156 GLU A O 1
ATOM 1243 N N . CYS A 1 165 ? 3.016 -16.568 -16.733 1.00 17.45 157 CYS A N 1
ATOM 1244 C CA . CYS A 1 165 ? 2.200 -17.771 -16.863 1.00 17.92 157 CYS A CA 1
ATOM 1245 C C . CYS A 1 165 ? 1.579 -18.126 -15.515 1.00 20.78 157 CYS A C 1
ATOM 1246 O O . CYS A 1 165 ? 1.917 -17.543 -14.488 1.00 19.64 157 CYS A O 1
ATOM 1249 N N . SER A 1 166 ? 0.649 -19.084 -15.541 1.00 19.88 158 SER A N 1
ATOM 1250 C CA . SER A 1 166 ? 0.010 -19.608 -14.326 1.00 24.09 158 SER A CA 1
ATOM 1251 C C . SER A 1 166 ? -0.036 -21.129 -14.391 1.00 22.70 158 SER A C 1
ATOM 1252 O O . SER A 1 166 ? -0.646 -21.696 -15.303 1.00 22.33 158 SER A O 1
ATOM 1255 N N . ALA A 1 167 ? 0.583 -21.800 -13.418 1.00 20.55 159 ALA A N 1
ATOM 1256 C CA . ALA A 1 167 ? 0.400 -23.243 -13.323 1.00 21.98 159 ALA A CA 1
ATOM 1257 C C . ALA A 1 167 ? -1.019 -23.610 -12.912 1.00 22.82 159 ALA A C 1
ATOM 1258 O O . ALA A 1 167 ? -1.454 -24.740 -13.163 1.00 28.36 159 ALA A O 1
ATOM 1260 N N . LYS A 1 168 ? -1.747 -22.684 -12.286 1.00 22.04 160 LYS A N 1
ATOM 1261 C CA . LYS A 1 168 ? -3.084 -22.989 -11.781 1.00 21.08 160 LYS A CA 1
ATOM 1262 C C . LYS A 1 168 ? -4.124 -22.966 -12.894 1.00 24.57 160 LYS A C 1
ATOM 1263 O O . LYS A 1 168 ? -4.955 -23.873 -13.001 1.00 28.61 160 LYS A O 1
ATOM 1269 N N . THR A 1 169 ? -4.093 -21.940 -13.733 1.00 22.13 161 THR A N 1
ATOM 1270 C CA . THR A 1 169 ? -5.031 -21.837 -14.844 1.00 25.30 161 THR A CA 1
ATOM 1271 C C . THR A 1 169 ? -4.474 -22.388 -16.150 1.00 24.87 161 THR A C 1
ATOM 1272 O O . THR A 1 169 ? -5.233 -22.518 -17.117 1.00 22.05 161 THR A O 1
ATOM 1276 N N . MET A 1 170 ? -3.180 -22.704 -16.198 1.00 21.13 162 MET A N 1
ATOM 1277 C CA . MET A 1 170 ? -2.436 -23.110 -17.394 1.00 19.46 162 MET A CA 1
ATOM 1278 C C . MET A 1 170 ? -2.225 -21.970 -18.391 1.00 25.82 162 MET A C 1
ATOM 1279 O O . MET A 1 170 ? -1.716 -22.217 -19.492 1.00 21.89 162 MET A O 1
ATOM 1284 N N . GLU A 1 171 ? -2.588 -20.732 -18.048 1.00 21.45 163 GLU A N 1
ATOM 1285 C CA . GLU A 1 171 ? -2.396 -19.620 -18.975 1.00 24.63 163 GLU A CA 1
ATOM 1286 C C . GLU A 1 171 ? -0.920 -19.475 -19.325 1.00 26.79 163 GLU A C 1
ATOM 1287 O O . GLU A 1 171 ? -0.078 -19.289 -18.444 1.00 21.32 163 GLU A O 1
ATOM 1293 N N . ASN A 1 172 ? -0.606 -19.602 -20.615 1.00 25.56 164 ASN A N 1
ATOM 1294 C CA . ASN A 1 172 ? 0.752 -19.495 -21.148 1.00 24.51 164 ASN A CA 1
ATOM 1295 C C . ASN A 1 172 ? 1.699 -20.553 -20.601 1.00 25.35 164 ASN A C 1
ATOM 1296 O O . ASN A 1 172 ? 2.917 -20.418 -20.763 1.00 23.05 164 ASN A O 1
ATOM 1301 N N . LEU A 1 173 ? 1.181 -21.614 -19.978 1.00 23.56 165 LEU A N 1
ATOM 1302 C CA . LEU A 1 173 ? 2.062 -22.567 -19.308 1.00 28.94 165 LEU A CA 1
ATOM 1303 C C . LEU A 1 173 ? 2.868 -23.390 -20.309 1.00 26.42 165 LEU A C 1
ATOM 1304 O O . LEU A 1 173 ? 4.101 -23.440 -20.236 1.00 23.64 165 LEU A O 1
ATOM 1309 N N . THR A 1 174 ? 2.192 -24.080 -21.239 1.00 22.36 166 THR A N 1
ATOM 1310 C CA . THR A 1 174 ? 2.955 -24.874 -22.196 1.00 25.43 166 THR A CA 1
ATOM 1311 C C . THR A 1 174 ? 3.795 -23.990 -23.106 1.00 22.01 166 THR A C 1
ATOM 1312 O O . THR A 1 174 ? 4.861 -24.415 -23.569 1.00 23.39 166 THR A O 1
ATOM 1316 N N . GLU A 1 175 ? 3.349 -22.761 -23.368 1.00 25.78 167 GLU A N 1
ATOM 1317 C CA . GLU A 1 175 ? 4.140 -21.887 -24.227 1.00 24.06 167 GLU A CA 1
ATOM 1318 C C . GLU A 1 175 ? 5.414 -21.411 -23.537 1.00 25.28 167 GLU A C 1
ATOM 1319 O O . GLU A 1 175 ? 6.400 -21.106 -24.212 1.00 21.12 167 GLU A O 1
ATOM 1325 N N . ALA A 1 176 ? 5.436 -21.351 -22.202 1.00 22.36 168 ALA A N 1
ATOM 1326 C CA . ALA A 1 176 ? 6.695 -21.034 -21.536 1.00 19.98 168 ALA A CA 1
ATOM 1327 C C . ALA A 1 176 ? 7.743 -22.102 -21.836 1.00 19.10 168 ALA A C 1
ATOM 1328 O O . ALA A 1 176 ? 8.909 -21.789 -22.110 1.00 21.02 168 ALA A O 1
ATOM 1330 N N . PHE A 1 177 ? 7.346 -23.375 -21.816 1.00 18.57 169 PHE A N 1
ATOM 1331 C CA . PHE A 1 177 ? 8.303 -24.419 -22.142 1.00 18.06 169 PHE A CA 1
ATOM 1332 C C . PHE A 1 177 ? 8.593 -24.471 -23.645 1.00 20.80 169 PHE A C 1
ATOM 1333 O O . PHE A 1 177 ? 9.711 -24.807 -24.039 1.00 21.33 169 PHE A O 1
ATOM 1341 N N . ASN A 1 178 ? 7.622 -24.132 -24.497 1.00 20.52 170 ASN A N 1
ATOM 1342 C CA . ASN A 1 178 ? 7.931 -24.029 -25.926 1.00 21.53 170 ASN A CA 1
ATOM 1343 C C . ASN A 1 178 ? 8.961 -22.937 -26.185 1.00 24.23 170 ASN A C 1
ATOM 1344 O O . ASN A 1 178 ? 9.813 -23.065 -27.075 1.00 22.65 170 ASN A O 1
ATOM 1349 N N . MET A 1 179 ? 8.874 -21.838 -25.431 1.00 24.06 171 MET A N 1
ATOM 1350 C CA . MET A 1 179 ? 9.868 -20.775 -25.529 1.00 26.62 171 MET A CA 1
ATOM 1351 C C . MET A 1 179 ? 11.244 -21.278 -25.119 1.00 26.90 171 MET A C 1
ATOM 1352 O O . MET A 1 179 ? 12.236 -21.001 -25.798 1.00 21.31 171 MET A O 1
ATOM 1357 N N . ALA A 1 180 ? 11.327 -22.022 -24.008 1.00 23.46 172 ALA A N 1
ATOM 1358 C CA . ALA A 1 180 ? 12.614 -22.578 -23.596 1.00 23.93 172 ALA A CA 1
ATOM 1359 C C . ALA A 1 180 ? 13.175 -23.538 -24.645 1.00 24.26 172 ALA A C 1
ATOM 1360 O O . ALA A 1 180 ? 14.381 -23.523 -24.926 1.00 22.68 172 ALA A O 1
ATOM 1362 N N . ILE A 1 181 ? 12.326 -24.397 -25.219 1.00 21.85 173 ILE A N 1
ATOM 1363 C CA . ILE A 1 181 ? 12.796 -25.326 -26.255 1.00 23.62 173 ILE A CA 1
ATOM 1364 C C . ILE A 1 181 ? 13.320 -24.562 -27.466 1.00 24.00 173 ILE A C 1
ATOM 1365 O O . ILE A 1 181 ? 14.377 -24.892 -28.020 1.00 25.39 173 ILE A O 1
ATOM 1370 N N . ASP A 1 182 ? 12.583 -23.543 -27.907 1.00 22.57 174 ASP A N 1
ATOM 1371 C CA . ASP A 1 182 ? 12.983 -22.812 -29.113 1.00 22.72 174 ASP A CA 1
ATOM 1372 C C . ASP A 1 182 ? 14.326 -22.132 -28.902 1.00 26.96 174 ASP A C 1
ATOM 1373 O O . ASP A 1 182 ? 15.194 -22.157 -29.780 1.00 23.78 174 ASP A O 1
ATOM 1378 N N . ILE A 1 183 ? 14.531 -21.559 -27.715 1.00 23.60 175 ILE A N 1
ATOM 1379 C CA . ILE A 1 183 ? 15.792 -20.895 -27.416 1.00 24.54 175 ILE A CA 1
ATOM 1380 C C . ILE A 1 183 ? 16.947 -21.903 -27.396 1.00 22.32 175 ILE A C 1
ATOM 1381 O O . ILE A 1 183 ? 18.023 -21.651 -27.963 1.00 25.29 175 ILE A O 1
ATOM 1386 N N . ALA A 1 184 ? 16.748 -23.057 -26.746 1.00 23.92 176 ALA A N 1
ATOM 1387 C CA . ALA A 1 184 ? 17.795 -24.073 -26.700 1.00 26.46 176 ALA A CA 1
ATOM 1388 C C . ALA A 1 184 ? 18.130 -24.592 -28.098 1.00 28.16 176 ALA A C 1
ATOM 1389 O O . ALA A 1 184 ? 19.309 -24.745 -28.449 1.00 27.31 176 ALA A O 1
ATOM 1391 N N . MET A 1 185 ? 17.109 -24.861 -28.913 1.00 22.96 177 MET A N 1
ATOM 1392 C CA . MET A 1 185 ? 17.363 -25.429 -30.237 1.00 29.39 177 MET A CA 1
ATOM 1393 C C . MET A 1 185 ? 17.986 -24.404 -31.171 1.00 28.28 177 MET A C 1
ATOM 1394 O O . MET A 1 185 ? 18.828 -24.751 -32.010 1.00 28.85 177 MET A O 1
ATOM 1399 N N . LYS A 1 186 ? 17.582 -23.140 -31.058 1.00 25.13 178 LYS A N 1
ATOM 1400 C CA . LYS A 1 186 ? 18.186 -22.121 -31.910 1.00 30.55 178 LYS A CA 1
ATOM 1401 C C . LYS A 1 186 ? 19.645 -21.887 -31.534 1.00 32.11 178 LYS A C 1
ATOM 1402 O O . LYS A 1 186 ? 20.486 -21.655 -32.410 1.00 31.59 178 LYS A O 1
ATOM 1408 N N . GLN A 1 187 ? 19.970 -21.967 -30.241 1.00 29.46 179 GLN A N 1
ATOM 1409 C CA . GLN A 1 187 ? 21.372 -21.894 -29.836 1.00 32.90 179 GLN A CA 1
ATOM 1410 C C . GLN A 1 187 ? 22.168 -23.058 -30.415 1.00 36.06 179 GLN A C 1
ATOM 1411 O O . GLN A 1 187 ? 23.325 -22.899 -30.825 1.00 38.29 179 GLN A O 1
ATOM 1417 N N . ARG A 1 188 ? 21.556 -24.238 -30.452 1.00 29.97 180 ARG A N 1
ATOM 1418 C CA . ARG A 1 188 ? 22.213 -25.419 -30.987 1.00 30.52 180 ARG A CA 1
ATOM 1419 C C . ARG A 1 188 ? 22.442 -25.274 -32.485 1.00 32.28 180 ARG A C 1
ATOM 1420 O O . ARG A 1 188 ? 23.487 -25.678 -33.011 1.00 38.76 180 ARG A O 1
ATOM 1428 N N . LEU A 1 189 ? 21.476 -24.681 -33.183 1.00 33.91 181 LEU A N 1
ATOM 1429 C CA . LEU A 1 189 ? 21.644 -24.384 -34.602 1.00 37.11 181 LEU A CA 1
ATOM 1430 C C . LEU A 1 189 ? 22.751 -23.357 -34.821 1.00 36.55 181 LEU A C 1
ATOM 1431 O O . LEU A 1 189 ? 23.583 -23.505 -35.726 1.00 40.70 181 LEU A O 1
ATOM 1436 N N . LYS A 1 190 ? 22.779 -22.306 -33.994 1.00 36.40 182 LYS A N 1
ATOM 1437 C CA . LYS A 1 190 ? 23.807 -21.276 -34.129 1.00 37.64 182 LYS A CA 1
ATOM 1438 C C . LYS A 1 190 ? 25.204 -21.849 -33.930 1.00 41.85 182 LYS A C 1
ATOM 1439 O O . LYS A 1 190 ? 26.161 -21.403 -34.573 1.00 48.28 182 LYS A O 1
ATOM 1441 N N . ASP A 1 191 ? 25.341 -22.843 -33.053 1.00 40.32 183 ASP A N 1
ATOM 1442 C CA . ASP A 1 191 ? 26.645 -23.401 -32.709 1.00 45.33 183 ASP A CA 1
ATOM 1443 C C . ASP A 1 191 ? 27.125 -24.468 -33.686 1.00 45.84 183 ASP A C 1
ATOM 1444 O O . ASP A 1 191 ? 28.230 -24.990 -33.510 1.00 46.37 183 ASP A O 1
ATOM 1449 N N . ALA A 1 192 ? 26.339 -24.798 -34.704 1.00 43.32 184 ALA A N 1
ATOM 1450 C CA . ALA A 1 192 ? 26.705 -25.864 -35.624 1.00 44.46 184 ALA A CA 1
ATOM 1451 C C . ALA A 1 192 ? 27.614 -25.341 -36.727 1.00 42.79 184 ALA A C 1
ATOM 1452 O O . ALA A 1 192 ? 27.598 -24.150 -37.044 1.00 41.54 184 ALA A O 1
ATOM 1454 N N . PRO A 1 193 ? 28.430 -26.205 -37.330 1.00 50.38 185 PRO A N 1
ATOM 1455 C CA . PRO A 1 193 ? 29.212 -25.772 -38.484 1.00 54.35 185 PRO A CA 1
ATOM 1456 C C . PRO A 1 193 ? 28.293 -25.314 -39.600 1.00 57.58 185 PRO A C 1
ATOM 1457 O O . PRO A 1 193 ? 27.178 -25.843 -39.764 1.00 54.58 185 PRO A O 1
ATOM 1461 N N . PRO A 1 194 ? 28.709 -24.303 -40.375 1.00 64.09 186 PRO A N 1
ATOM 1462 C CA . PRO A 1 194 ? 27.912 -23.812 -41.509 1.00 67.94 186 PRO A CA 1
ATOM 1463 C C . PRO A 1 194 ? 27.778 -24.838 -42.632 1.00 67.55 186 PRO A C 1
ATOM 1464 O O . PRO A 1 194 ? 28.640 -25.710 -42.754 1.00 72.76 186 PRO A O 1
ATOM 1468 N N . HIS B 1 8 ? 14.208 3.678 -24.121 1.00 71.61 0 HIS B N 1
ATOM 1469 C CA . HIS B 1 8 ? 14.197 3.883 -25.565 1.00 73.38 0 HIS B CA 1
ATOM 1470 C C . HIS B 1 8 ? 12.843 3.529 -26.172 1.00 71.02 0 HIS B C 1
ATOM 1471 O O . HIS B 1 8 ? 11.962 2.983 -25.500 1.00 59.30 0 HIS B O 1
ATOM 1473 N N . MET B 1 9 ? 12.692 3.834 -27.459 1.00 61.00 1 MET B N 1
ATOM 1474 C CA . MET B 1 9 ? 11.427 3.674 -28.158 1.00 54.69 1 MET B CA 1
ATOM 1475 C C . MET B 1 9 ? 11.706 3.217 -29.579 1.00 58.13 1 MET B C 1
ATOM 1476 O O . MET B 1 9 ? 12.521 3.828 -30.277 1.00 64.62 1 MET B O 1
ATOM 1481 N N . GLU B 1 10 ? 11.038 2.144 -30.000 1.00 50.14 2 GLU B N 1
ATOM 1482 C CA . GLU B 1 10 ? 11.199 1.586 -31.334 1.00 46.77 2 GLU B CA 1
ATOM 1483 C C . GLU B 1 10 ? 9.831 1.344 -31.954 1.00 49.87 2 GLU B C 1
ATOM 1484 O O . GLU B 1 10 ? 8.863 1.030 -31.254 1.00 47.45 2 GLU B O 1
ATOM 1490 N N . SER B 1 11 ? 9.764 1.510 -33.277 1.00 41.92 3 SER B N 1
ATOM 1491 C CA . SER B 1 11 ? 8.605 1.160 -34.087 1.00 39.90 3 SER B CA 1
ATOM 1492 C C . SER B 1 11 ? 8.926 -0.075 -34.916 1.00 38.02 3 SER B C 1
ATOM 1493 O O . SER B 1 11 ? 10.034 -0.204 -35.445 1.00 53.24 3 SER B O 1
ATOM 1496 N N . ILE B 1 12 ? 7.963 -0.986 -35.024 1.00 35.51 4 ILE B N 1
ATOM 1497 C CA . ILE B 1 12 ? 8.050 -2.110 -35.949 1.00 41.70 4 ILE B CA 1
ATOM 1498 C C . ILE B 1 12 ? 6.740 -2.198 -36.719 1.00 46.48 4 ILE B C 1
ATOM 1499 O O . ILE B 1 12 ? 5.665 -1.908 -36.182 1.00 39.76 4 ILE B O 1
ATOM 1504 N N . LYS B 1 13 ? 6.834 -2.586 -37.982 1.00 33.08 5 LYS B N 1
ATOM 1505 C CA . LYS B 1 13 ? 5.667 -2.802 -38.820 1.00 31.49 5 LYS B CA 1
ATOM 1506 C C . LYS B 1 13 ? 5.425 -4.296 -38.964 1.00 35.04 5 LYS B C 1
ATOM 1507 O O . LYS B 1 13 ? 6.332 -5.044 -39.340 1.00 30.29 5 LYS B O 1
ATOM 1513 N N . CYS B 1 14 ? 4.202 -4.723 -38.676 1.00 27.89 6 CYS B N 1
ATOM 1514 C CA . CYS B 1 14 ? 3.817 -6.130 -38.713 1.00 30.79 6 CYS B CA 1
ATOM 1515 C C . CYS B 1 14 ? 2.619 -6.267 -39.634 1.00 36.69 6 CYS B C 1
ATOM 1516 O O . CYS B 1 14 ? 1.592 -5.614 -39.413 1.00 30.83 6 CYS B O 1
ATOM 1519 N N . VAL B 1 15 ? 2.753 -7.103 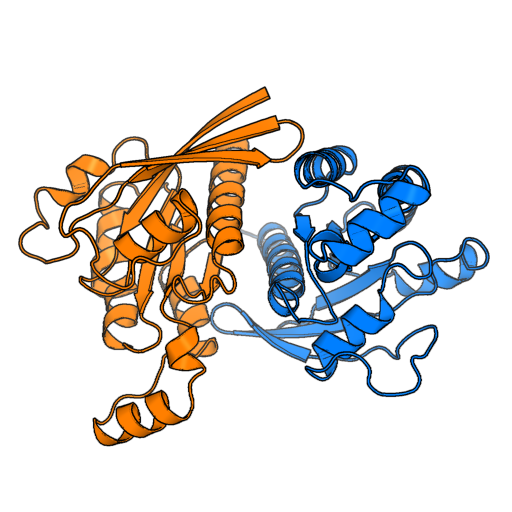-40.666 1.00 31.58 7 VAL B N 1
ATOM 1520 C CA . VAL B 1 15 ? 1.724 -7.287 -41.683 1.00 25.41 7 VAL B CA 1
ATOM 1521 C C . VAL B 1 15 ? 1.154 -8.695 -41.545 1.00 32.95 7 VAL B C 1
ATOM 1522 O O . VAL B 1 15 ? 1.907 -9.670 -41.406 1.00 25.76 7 VAL B O 1
ATOM 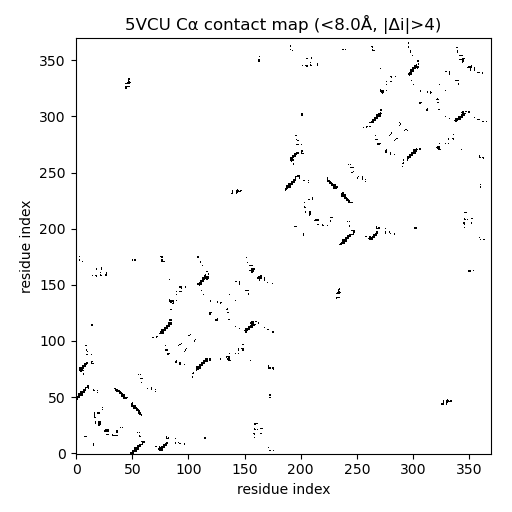1526 N N . VAL B 1 16 ? -0.173 -8.799 -41.582 1.00 27.35 8 VAL B N 1
ATOM 1527 C CA . VAL B 1 16 ? -0.888 -10.049 -41.335 1.00 24.72 8 VAL B CA 1
ATOM 1528 C C . VAL B 1 16 ? -1.444 -10.541 -42.665 1.00 24.52 8 VAL B C 1
ATOM 1529 O O . VAL B 1 16 ? -2.230 -9.836 -43.314 1.00 30.06 8 VAL B O 1
ATOM 1533 N N . VAL B 1 17 ? -1.031 -11.743 -43.081 1.00 27.24 9 VAL B N 1
ATOM 1534 C CA . VAL B 1 17 ? -1.493 -12.350 -44.324 1.00 26.30 9 VAL B CA 1
ATOM 1535 C C . VAL B 1 17 ? -2.031 -13.749 -44.037 1.00 27.03 9 VAL B C 1
ATOM 1536 O O . VAL B 1 17 ? -1.862 -14.300 -42.951 1.00 25.69 9 VAL B O 1
ATOM 1540 N N . GLY B 1 18 ? -2.686 -14.319 -45.033 1.00 27.26 10 GLY B N 1
ATOM 1541 C CA . GLY B 1 18 ? -3.289 -15.634 -44.929 1.00 27.59 10 GLY B CA 1
ATOM 1542 C C . GLY B 1 18 ? -4.615 -15.661 -45.662 1.00 27.11 10 GLY B C 1
ATOM 1543 O O . GLY B 1 18 ? -5.177 -14.629 -46.029 1.00 25.72 10 GLY B O 1
ATOM 1544 N N . ASP B 1 19 ? -5.127 -16.875 -45.863 1.00 26.27 11 ASP B N 1
ATOM 1545 C CA . ASP B 1 19 ? -6.332 -17.089 -46.654 1.00 29.22 11 ASP B CA 1
ATOM 1546 C C . ASP B 1 19 ? -7.504 -16.278 -46.109 1.00 36.05 11 ASP B C 1
ATOM 1547 O O . ASP B 1 19 ? -7.543 -15.904 -44.933 1.00 30.99 11 ASP B O 1
ATOM 1552 N N . GLY B 1 20 ? -8.470 -16.009 -46.984 1.00 36.95 12 GLY B N 1
ATOM 1553 C CA . GLY B 1 20 ? -9.706 -15.402 -46.522 1.00 36.23 12 GLY B CA 1
ATOM 1554 C C . GLY B 1 20 ? -10.377 -16.273 -45.471 1.00 34.74 12 GLY B C 1
ATOM 1555 O O . GLY B 1 20 ? -10.397 -17.504 -45.574 1.00 29.07 12 GLY B O 1
ATOM 1556 N N . ALA B 1 21 ? -10.904 -15.617 -44.434 1.00 33.02 13 ALA B N 1
ATOM 1557 C CA . ALA B 1 21 ? -11.721 -16.192 -43.366 1.00 34.24 13 ALA B CA 1
ATOM 1558 C C . ALA B 1 21 ? -10.938 -17.042 -42.368 1.00 31.79 13 ALA B C 1
ATOM 1559 O O . ALA B 1 21 ? -11.553 -17.747 -41.559 1.00 30.46 13 ALA B O 1
ATOM 1561 N N . VAL B 1 22 ? -9.605 -16.996 -42.379 1.00 26.15 14 VAL B N 1
ATOM 1562 C CA . VAL B 1 22 ? -8.869 -17.696 -41.326 1.00 30.35 14 VAL B CA 1
ATOM 1563 C C . VAL B 1 22 ? -8.909 -16.936 -40.003 1.00 32.29 14 VAL B C 1
ATOM 1564 O O . VAL B 1 22 ? -8.633 -17.528 -38.951 1.00 30.80 14 VAL B O 1
ATOM 1568 N N . GLY B 1 23 ? -9.254 -15.650 -40.015 1.00 29.23 15 GLY B N 1
ATOM 1569 C CA . GLY B 1 23 ? -9.382 -14.919 -38.760 1.00 30.63 15 GLY B CA 1
ATOM 1570 C C . GLY B 1 23 ? -8.411 -13.771 -38.571 1.00 26.16 15 GLY B C 1
ATOM 1571 O O . GLY B 1 23 ? -8.177 -13.336 -37.437 1.00 25.72 15 GLY B O 1
ATOM 1572 N N . LYS B 1 24 ? -7.880 -13.235 -39.676 1.00 29.02 16 LYS B N 1
ATOM 1573 C CA . LYS B 1 24 ? -6.879 -12.174 -39.585 1.00 30.45 16 LYS B CA 1
ATOM 1574 C C . LYS B 1 24 ? -7.442 -10.937 -38.903 1.00 25.97 16 LYS B C 1
ATOM 1575 O O . LYS B 1 24 ? -6.807 -10.354 -38.018 1.00 25.72 16 LYS B O 1
ATOM 1581 N N . THR B 1 25 ? -8.620 -10.496 -39.335 1.00 24.78 17 THR B N 1
ATOM 1582 C CA . THR B 1 25 ? -9.168 -9.258 -38.796 1.00 26.88 17 THR B CA 1
ATOM 1583 C C . THR B 1 25 ? -9.585 -9.436 -37.343 1.00 28.71 17 THR B C 1
ATOM 1584 O O . THR B 1 25 ? -9.352 -8.545 -36.521 1.00 28.52 17 THR B O 1
ATOM 1588 N N . ALA B 1 26 ? -10.185 -10.585 -37.008 1.00 28.35 18 ALA B N 1
ATOM 1589 C CA . ALA B 1 26 ? -10.558 -10.847 -35.616 1.00 29.88 18 ALA B CA 1
ATOM 1590 C C . ALA B 1 26 ? -9.331 -10.884 -34.719 1.00 30.11 18 ALA B C 1
ATOM 1591 O O . ALA B 1 26 ? -9.367 -10.405 -33.576 1.00 31.69 18 ALA B O 1
ATOM 1593 N N . LEU B 1 27 ? -8.242 -11.476 -35.215 1.00 27.52 19 LEU B N 1
ATOM 1594 C CA . LEU B 1 27 ? -6.985 -11.493 -34.473 1.00 28.94 19 LEU B CA 1
ATOM 1595 C C . LEU B 1 27 ? -6.533 -10.075 -34.138 1.00 30.65 19 LEU B C 1
ATOM 1596 O O . LEU B 1 27 ? -6.154 -9.773 -32.995 1.00 26.58 19 LEU B O 1
ATOM 1601 N N . LEU B 1 28 ? -6.584 -9.181 -35.132 1.00 26.02 20 LEU B N 1
ATOM 1602 C CA . LEU B 1 28 ? -6.125 -7.809 -34.930 1.00 28.03 20 LEU B CA 1
ATOM 1603 C C . LEU B 1 28 ? -7.070 -7.022 -34.032 1.00 30.90 20 LEU B C 1
ATOM 1604 O O . LEU B 1 28 ? -6.621 -6.231 -33.193 1.00 32.70 20 LEU B O 1
ATOM 1609 N N . ILE B 1 29 ? -8.378 -7.193 -34.213 1.00 27.71 21 ILE B N 1
ATOM 1610 C CA . ILE B 1 29 ? -9.325 -6.497 -33.345 1.00 30.09 21 ILE B CA 1
ATOM 1611 C C . ILE B 1 29 ? -9.200 -6.996 -31.912 1.00 32.67 21 ILE B C 1
ATOM 1612 O O . ILE B 1 29 ? -9.234 -6.206 -30.961 1.00 29.12 21 ILE B O 1
ATOM 1617 N N . ALA B 1 30 ? -9.037 -8.308 -31.732 1.00 29.00 22 ALA B N 1
ATOM 1618 C CA . ALA B 1 30 ? -8.919 -8.850 -30.377 1.00 31.54 22 ALA B CA 1
ATOM 1619 C C . ALA B 1 30 ? -7.654 -8.346 -29.688 1.00 34.75 22 ALA B C 1
ATOM 1620 O O . ALA B 1 30 ? -7.688 -7.964 -28.513 1.00 34.98 22 ALA B O 1
ATOM 1622 N N . TYR B 1 31 ? -6.533 -8.317 -30.409 1.00 28.09 23 TYR B N 1
ATOM 1623 C CA . TYR B 1 31 ? -5.295 -7.777 -29.855 1.00 35.74 23 TYR B CA 1
ATOM 1624 C C . TYR B 1 31 ? -5.417 -6.287 -29.561 1.00 39.66 23 TYR B C 1
ATOM 1625 O O . TYR B 1 31 ? -4.987 -5.819 -28.498 1.00 33.99 23 TYR B O 1
ATOM 1634 N N . SER B 1 32 ? -6.018 -5.533 -30.484 1.00 31.65 24 SER B N 1
ATOM 1635 C CA . SER B 1 32 ? -6.097 -4.082 -30.353 1.00 38.97 24 SER B CA 1
ATOM 1636 C C . SER B 1 32 ? -7.026 -3.661 -29.219 1.00 44.22 24 SER B C 1
ATOM 1637 O O . SER B 1 32 ? -6.689 -2.769 -28.432 1.00 43.04 24 SER B O 1
ATOM 1640 N N . SER B 1 33 ? -8.212 -4.265 -29.134 1.00 44.68 25 SER B N 1
ATOM 1641 C CA . SER B 1 33 ? -9.233 -3.828 -28.187 1.00 42.69 25 SER B CA 1
ATOM 1642 C C . SER B 1 33 ? -9.466 -4.789 -27.032 1.00 44.49 25 SER B C 1
ATOM 1643 O O . SER B 1 33 ? -10.209 -4.441 -26.107 1.00 46.63 25 SER B O 1
ATOM 1646 N N . GLY B 1 34 ? -8.882 -5.985 -27.063 1.00 48.21 26 GLY B N 1
ATOM 1647 C CA . GLY B 1 34 ? -9.119 -6.963 -26.022 1.00 53.79 26 GLY B CA 1
ATOM 1648 C C . GLY B 1 34 ? -10.465 -7.650 -26.072 1.00 55.84 26 GLY B C 1
ATOM 1649 O O . GLY B 1 34 ? -10.761 -8.458 -25.183 1.00 62.05 26 GLY B O 1
ATOM 1650 N N . CYS B 1 35 ? -11.290 -7.365 -27.077 1.00 51.13 27 CYS B N 1
ATOM 1651 C CA . CYS B 1 35 ? -12.622 -7.943 -27.191 1.00 55.05 27 CYS B CA 1
ATOM 1652 C C . CYS B 1 35 ? -12.772 -8.613 -28.547 1.00 52.56 27 CYS B C 1
ATOM 1653 O O . CYS B 1 35 ? -12.457 -8.012 -29.579 1.00 52.93 27 CYS B O 1
ATOM 1656 N N . PHE B 1 36 ? -13.252 -9.846 -28.539 1.00 48.99 28 PHE B N 1
ATOM 1657 C CA . PHE B 1 36 ? -13.508 -10.561 -29.781 1.00 42.03 28 PHE B CA 1
ATOM 1658 C C . PHE B 1 36 ? -14.760 -9.995 -30.441 1.00 50.67 28 PHE B C 1
ATOM 1659 O O . PHE B 1 36 ? -15.806 -9.897 -29.790 1.00 53.95 28 PHE B O 1
ATOM 1667 N N . PRO B 1 37 ? -14.698 -9.599 -31.712 1.00 47.37 29 PRO B N 1
ATOM 1668 C CA . PRO B 1 37 ? -15.884 -9.019 -32.360 1.00 48.68 29 PRO B CA 1
ATOM 1669 C C . PRO B 1 37 ? -16.909 -10.085 -32.705 1.00 57.02 29 PRO B C 1
ATOM 1670 O O . PRO B 1 37 ? -16.890 -10.635 -33.810 1.00 65.32 29 PRO B O 1
ATOM 1674 N N . GLU B 1 38 ? -17.806 -10.393 -31.768 1.00 64.48 30 GLU B N 1
ATOM 1675 C CA . GLU B 1 38 ? -18.747 -11.488 -31.983 1.00 74.39 30 GLU B CA 1
ATOM 1676 C C . GLU B 1 38 ? -19.817 -11.099 -32.998 1.00 86.26 30 GLU B C 1
ATOM 1677 O O . GLU B 1 38 ? -20.020 -11.790 -34.004 1.00 94.26 30 GLU B O 1
ATOM 1679 N N . ASP B 1 39 ? -20.503 -9.976 -32.758 1.00 89.17 31 ASP B N 1
ATOM 1680 C CA . ASP B 1 39 ? -21.676 -9.629 -33.558 1.00 88.98 31 ASP B CA 1
ATOM 1681 C C . ASP B 1 39 ? -21.319 -9.346 -35.013 1.00 90.63 31 ASP B C 1
ATOM 1682 O O . ASP B 1 39 ? -22.109 -9.656 -35.912 1.00 97.72 31 ASP B O 1
ATOM 1684 N N . TYR B 1 40 ? -20.150 -8.760 -35.271 1.00 85.80 32 TYR B N 1
ATOM 1685 C CA . TYR B 1 40 ? -19.776 -8.413 -36.636 1.00 83.79 32 TYR B CA 1
ATOM 1686 C C . TYR B 1 40 ? -18.273 -8.188 -36.703 1.00 85.25 32 TYR B C 1
ATOM 1687 O O . TYR B 1 40 ? -17.691 -7.570 -35.807 1.00 85.76 32 TYR B O 1
ATOM 1689 N N . VAL B 1 41 ? -17.656 -8.688 -37.765 1.00 84.49 33 VAL B N 1
ATOM 1690 C CA . VAL B 1 41 ? -16.241 -8.471 -38.045 1.00 79.24 33 VAL B CA 1
ATOM 1691 C C . VAL B 1 41 ? -16.148 -7.526 -39.238 1.00 78.68 33 VAL B C 1
ATOM 1692 O O . VAL B 1 41 ? -16.710 -7.826 -40.300 1.00 82.30 33 VAL B O 1
ATOM 1696 N N . PRO B 1 42 ? -15.482 -6.381 -39.105 1.00 76.57 34 PRO B N 1
ATOM 1697 C CA . PRO B 1 42 ? -15.355 -5.449 -40.233 1.00 69.05 34 PRO B CA 1
ATOM 1698 C C . PRO B 1 42 ? -14.766 -6.074 -41.483 1.00 73.89 34 PRO B C 1
ATOM 1699 O O . PRO B 1 42 ? -13.654 -6.614 -41.470 1.00 63.86 34 PRO B O 1
ATOM 1703 N N . THR B 1 43 ? -15.524 -6.002 -42.577 1.00 84.09 35 THR B N 1
ATOM 1704 C CA . THR B 1 43 ? -14.982 -6.370 -43.876 1.00 85.28 35 THR B CA 1
ATOM 1705 C C . THR B 1 43 ? -13.858 -5.436 -44.295 1.00 79.58 35 THR B C 1
ATOM 1706 O O . THR B 1 43 ? -13.051 -5.802 -45.157 1.00 85.18 35 THR B O 1
ATOM 1708 N N . VAL B 1 44 ? -13.793 -4.240 -43.700 1.00 72.71 36 VAL B N 1
ATOM 1709 C CA . VAL B 1 44 ? -12.714 -3.306 -43.989 1.00 66.49 36 VAL B CA 1
ATOM 1710 C C . VAL B 1 44 ? -11.371 -3.924 -43.603 1.00 71.66 36 VAL B C 1
ATOM 1711 O O . VAL B 1 44 ? -11.279 -4.793 -42.725 1.00 71.31 36 VAL B O 1
ATOM 1715 N N . PHE B 1 45 ? -10.320 -3.474 -44.274 1.00 62.53 37 PHE B N 1
ATOM 1716 C CA . PHE B 1 45 ? -8.953 -3.882 -43.972 1.00 65.87 37 PHE B CA 1
ATOM 1717 C C . PHE B 1 45 ? -8.255 -2.650 -43.406 1.00 69.11 37 PHE B C 1
ATOM 1718 O O . PHE B 1 45 ? -7.870 -1.743 -44.151 1.00 67.86 37 PHE B O 1
ATOM 1726 N N . ASP B 1 46 ? -8.118 -2.612 -42.085 1.00 59.56 38 ASP B N 1
ATOM 1727 C CA . ASP B 1 46 ? -7.744 -1.398 -41.376 1.00 62.86 38 ASP B CA 1
ATOM 1728 C C . ASP B 1 46 ? -6.317 -1.483 -40.844 1.00 60.58 38 ASP B C 1
ATOM 1729 O O . ASP B 1 46 ? -5.619 -2.486 -41.015 1.00 49.97 38 ASP B O 1
ATOM 1734 N N . ASN B 1 47 ? -5.889 -0.370 -40.241 1.00 51.85 39 ASN B N 1
ATOM 1735 C CA . ASN B 1 47 ? -4.680 -0.230 -39.444 1.00 49.49 39 ASN B CA 1
ATOM 1736 C C . ASN B 1 47 ? -5.042 -0.355 -37.975 1.00 49.61 39 ASN B C 1
ATOM 1737 O O . ASN B 1 47 ? -6.142 0.026 -37.570 1.00 55.59 39 ASN B O 1
ATOM 1742 N N . TYR B 1 48 ? -4.100 -0.877 -37.178 1.00 47.71 40 TYR B N 1
ATOM 1743 C CA . TYR B 1 48 ? -4.240 -0.994 -35.726 1.00 52.18 40 TYR B CA 1
ATOM 1744 C C . TYR B 1 48 ? -2.889 -0.695 -35.076 1.00 54.70 40 TYR B C 1
ATOM 1745 O O . TYR B 1 48 ? -1.839 -0.762 -35.719 1.00 40.46 40 TYR B O 1
ATOM 1754 N N . ASN B 1 49 ? -2.905 -0.355 -33.788 1.00 48.82 41 ASN B N 1
ATOM 1755 C CA . ASN B 1 49 ? -1.655 0.062 -33.165 1.00 50.88 41 ASN B CA 1
ATOM 1756 C C . ASN B 1 49 ? -1.690 -0.228 -31.671 1.00 52.72 41 ASN B C 1
ATOM 1757 O O . ASN B 1 49 ? -2.762 -0.269 -31.061 1.00 56.78 41 ASN B O 1
ATOM 1762 N N . LYS B 1 50 ? -0.502 -0.429 -31.089 1.00 42.17 42 LYS B N 1
ATOM 1763 C CA . LYS B 1 50 ? -0.382 -0.763 -29.673 1.00 39.51 42 LYS B CA 1
ATOM 1764 C C . LYS B 1 50 ? 1.051 -0.505 -29.215 1.00 40.76 42 LYS B C 1
ATOM 1765 O O . LYS B 1 50 ? 1.998 -0.790 -29.948 1.00 42.51 42 LYS B O 1
ATOM 1771 N N . ASN B 1 51 ? 1.216 0.008 -27.998 1.00 45.21 43 ASN B N 1
ATOM 1772 C CA . ASN B 1 51 ? 2.543 0.196 -27.419 1.00 37.10 43 ASN B CA 1
ATOM 1773 C C . ASN B 1 51 ? 2.789 -0.866 -26.352 1.00 35.36 43 ASN B C 1
ATOM 1774 O O . ASN B 1 51 ? 1.986 -1.008 -25.423 1.00 36.61 43 ASN B O 1
ATOM 1779 N N . ILE B 1 52 ? 3.917 -1.568 -26.468 1.00 33.04 44 ILE B N 1
ATOM 1780 C CA . ILE B 1 52 ? 4.208 -2.798 -25.720 1.00 38.40 44 ILE B CA 1
ATOM 1781 C C . ILE B 1 52 ? 5.558 -2.702 -25.015 1.00 36.46 44 ILE B C 1
ATOM 1782 O O . ILE B 1 52 ? 6.544 -2.313 -25.652 1.00 35.39 44 ILE B O 1
ATOM 1787 N N . PRO B 1 53 ? 5.679 -3.065 -23.728 1.00 35.98 45 PRO B N 1
ATOM 1788 C CA . PRO B 1 53 ? 7.013 -3.086 -23.113 1.00 31.02 45 PRO B CA 1
ATOM 1789 C C . PRO B 1 53 ? 7.878 -4.167 -23.748 1.00 29.82 45 PRO B C 1
ATOM 1790 O O . PRO B 1 53 ? 7.416 -5.273 -24.040 1.00 32.06 45 PRO B O 1
ATOM 1794 N N . TYR B 1 54 ? 9.138 -3.823 -23.995 1.00 35.30 46 TYR B N 1
ATOM 1795 C CA . TYR B 1 54 ? 10.087 -4.776 -24.564 1.00 27.50 46 TYR B CA 1
ATOM 1796 C C . TYR B 1 54 ? 11.474 -4.412 -24.063 1.00 29.85 46 TYR B C 1
ATOM 1797 O O . TYR B 1 54 ? 11.991 -3.336 -24.392 1.00 31.38 46 TYR B O 1
ATOM 1806 N N . GLY B 1 55 ? 12.068 -5.304 -23.272 1.00 29.43 47 GLY B N 1
ATOM 1807 C CA . GLY B 1 55 ? 13.326 -4.975 -22.627 1.00 30.90 47 GLY B CA 1
ATOM 1808 C C . GLY B 1 55 ? 13.171 -3.741 -21.770 1.00 32.13 47 GLY B C 1
ATOM 1809 O O . GLY B 1 55 ? 12.153 -3.542 -21.097 1.00 33.56 47 GLY B O 1
ATOM 1810 N N . ASP B 1 56 ? 14.197 -2.888 -21.787 1.00 42.64 48 ASP B N 1
ATOM 1811 C CA . ASP B 1 56 ? 14.179 -1.635 -21.041 1.00 43.19 48 ASP B CA 1
ATOM 1812 C C . ASP B 1 56 ? 13.542 -0.499 -21.836 1.00 46.39 48 ASP B C 1
ATOM 1813 O O . ASP B 1 56 ? 13.959 0.655 -21.715 1.00 51.68 48 ASP B O 1
ATOM 1818 N N . GLY B 1 57 ? 12.549 -0.803 -22.653 1.00 39.61 49 GLY B N 1
ATOM 1819 C CA . GLY B 1 57 ? 11.925 0.195 -23.483 1.00 41.23 49 GLY B CA 1
ATOM 1820 C C . GLY B 1 57 ? 10.547 -0.227 -23.928 1.00 37.05 49 GLY B C 1
ATOM 1821 O O . GLY B 1 57 ? 9.933 -1.130 -23.356 1.00 33.68 49 GLY B O 1
ATOM 1822 N N . ILE B 1 58 ? 10.068 0.440 -24.976 1.00 40.29 50 ILE B N 1
ATOM 1823 C CA . ILE B 1 58 ? 8.713 0.269 -25.484 1.00 35.26 50 ILE B CA 1
ATOM 1824 C C . ILE B 1 58 ? 8.802 0.058 -26.986 1.00 35.29 50 ILE B C 1
ATOM 1825 O O . ILE B 1 58 ? 9.514 0.794 -27.677 1.00 41.43 50 ILE B O 1
ATOM 1830 N N . VAL B 1 59 ? 8.090 -0.937 -27.489 1.00 32.25 51 VAL B N 1
ATOM 1831 C CA . VAL B 1 59 ? 7.944 -1.123 -28.927 1.00 32.65 51 VAL B CA 1
ATOM 1832 C C . VAL B 1 59 ? 6.555 -0.650 -29.324 1.00 37.71 51 VAL B C 1
ATOM 1833 O O . VAL B 1 59 ? 5.555 -1.054 -28.720 1.00 37.33 51 VAL B O 1
ATOM 1837 N N . SER B 1 60 ? 6.491 0.235 -30.314 1.00 34.67 52 SER B N 1
ATOM 1838 C CA . SER B 1 60 ? 5.220 0.627 -30.901 1.00 36.44 52 SER B CA 1
ATOM 1839 C C . SER B 1 60 ? 5.003 -0.235 -32.134 1.00 40.67 52 SER B C 1
ATOM 1840 O O . SER B 1 60 ? 5.653 -0.023 -33.162 1.00 39.09 52 SER B O 1
ATOM 1843 N N . ILE B 1 61 ? 4.108 -1.209 -32.036 1.00 33.08 53 ILE B N 1
ATOM 1844 C CA . ILE B 1 61 ? 3.863 -2.119 -33.152 1.00 33.53 53 ILE B CA 1
ATOM 1845 C C . ILE B 1 61 ? 2.715 -1.579 -34.000 1.00 34.19 53 ILE B C 1
ATOM 1846 O O . ILE B 1 61 ? 1.617 -1.310 -33.499 1.00 37.16 53 ILE B O 1
ATOM 1851 N N . ALA B 1 62 ? 2.980 -1.384 -35.290 1.00 35.17 54 ALA B N 1
ATOM 1852 C CA . ALA B 1 62 ? 1.962 -0.974 -36.244 1.00 37.39 54 ALA B CA 1
ATOM 1853 C C . ALA B 1 62 ? 1.487 -2.219 -36.982 1.00 44.23 54 ALA B C 1
ATOM 1854 O O . ALA B 1 62 ? 2.297 -2.942 -37.573 1.00 35.57 54 ALA B O 1
ATOM 1856 N N . LEU B 1 63 ? 0.182 -2.466 -36.942 1.00 36.79 55 LEU B N 1
ATOM 1857 C CA . LEU B 1 63 ? -0.409 -3.702 -37.433 1.00 36.33 55 LEU B CA 1
ATOM 1858 C C . LEU B 1 63 ? -1.245 -3.421 -38.674 1.00 41.82 55 LEU B C 1
ATOM 1859 O O . LEU B 1 63 ? -2.127 -2.557 -38.648 1.00 40.62 55 LEU B O 1
ATOM 1864 N N . TYR B 1 64 ? -0.979 -4.164 -39.747 1.00 39.12 56 TYR B N 1
ATOM 1865 C CA . TYR B 1 64 ? -1.617 -3.948 -41.041 1.00 41.73 56 TYR B CA 1
ATOM 1866 C C . TYR B 1 64 ? -2.395 -5.191 -41.448 1.00 48.93 56 TYR B C 1
ATOM 1867 O O . TYR B 1 64 ? -1.823 -6.280 -41.548 1.00 42.38 56 TYR B O 1
ATOM 1876 N N . ASP B 1 65 ? -3.690 -5.020 -41.688 1.00 36.27 57 ASP B N 1
ATOM 1877 C CA . ASP B 1 65 ? -4.563 -6.076 -42.182 1.00 31.04 57 ASP B CA 1
ATOM 1878 C C . ASP B 1 65 ? -4.481 -6.125 -43.713 1.00 32.05 57 ASP B C 1
ATOM 1879 O O . ASP B 1 65 ? -4.136 -5.135 -44.358 1.00 32.48 57 ASP B O 1
ATOM 1884 N N . THR B 1 66 ? -4.770 -7.293 -44.293 1.00 30.71 58 THR B N 1
ATOM 1885 C CA . THR B 1 66 ? -4.706 -7.461 -45.746 1.00 30.49 58 THR B CA 1
ATOM 1886 C C . THR B 1 66 ? -5.909 -8.250 -46.246 1.00 31.38 58 THR B C 1
ATOM 1887 O O . THR B 1 66 ? -6.577 -8.965 -45.494 1.00 32.12 58 THR B O 1
ATOM 1891 N N . ALA B 1 67 ? -6.170 -8.115 -47.549 1.00 32.15 59 ALA B N 1
ATOM 1892 C CA . ALA B 1 67 ? -7.213 -8.872 -48.230 1.00 32.72 59 ALA B CA 1
ATOM 1893 C C . ALA B 1 67 ? -6.568 -10.101 -48.857 1.00 39.11 59 ALA B C 1
ATOM 1894 O O . ALA B 1 67 ? -5.782 -9.982 -49.804 1.00 41.55 59 ALA B O 1
ATOM 1896 N N . GLY B 1 68 ? -6.910 -11.281 -48.337 1.00 34.53 60 GLY B N 1
ATOM 1897 C CA . GLY B 1 68 ? -6.213 -12.508 -48.688 1.00 32.51 60 GLY B CA 1
ATOM 1898 C C . GLY B 1 68 ? -6.648 -13.193 -49.971 1.00 35.58 60 GLY B C 1
ATOM 1899 O O . GLY B 1 68 ? -5.928 -14.074 -50.447 1.00 36.71 60 GLY B O 1
ATOM 1900 N N . GLN B 1 69 ? -7.784 -12.821 -50.553 1.00 34.43 61 GLN B N 1
ATOM 1901 C CA . GLN B 1 69 ? -8.276 -13.603 -51.681 1.00 44.11 61 GLN B CA 1
ATOM 1902 C C . GLN B 1 69 ? -7.480 -13.305 -52.952 1.00 41.49 61 GLN B C 1
ATOM 1903 O O . GLN B 1 69 ? -6.803 -12.280 -53.077 1.00 34.10 61 GLN B O 1
ATOM 1909 N N . GLU B 1 70 ? -7.580 -14.239 -53.906 1.00 38.78 62 GLU B N 1
ATOM 1910 C CA . GLU B 1 70 ? -6.755 -14.198 -55.111 1.00 36.13 62 GLU B CA 1
ATOM 1911 C C . GLU B 1 70 ? -7.011 -12.943 -55.940 1.00 39.55 62 GLU B C 1
ATOM 1912 O O . GLU B 1 70 ? -6.102 -12.461 -56.629 1.00 37.82 62 GLU B O 1
ATOM 1914 N N . ASP B 1 71 ? -8.232 -12.400 -55.885 1.00 37.38 63 ASP B N 1
ATOM 1915 C CA . ASP B 1 71 ? -8.552 -11.179 -56.621 1.00 40.25 63 ASP B CA 1
ATOM 1916 C C . ASP B 1 71 ? -7.620 -10.027 -56.278 1.00 42.98 63 ASP B C 1
ATOM 1917 O O . ASP B 1 71 ? -7.514 -9.077 -57.064 1.00 37.65 63 ASP B O 1
ATOM 1922 N N . TYR B 1 72 ? -6.943 -10.081 -55.131 1.00 42.01 64 TYR B N 1
ATOM 1923 C CA A TYR B 1 72 ? -6.090 -8.983 -54.688 0.61 34.26 64 TYR B CA 1
ATOM 1924 C CA B TYR B 1 72 ? -6.093 -8.994 -54.687 0.39 34.26 64 TYR B CA 1
ATOM 1925 C C . TYR B 1 72 ? -4.608 -9.295 -54.821 1.00 34.90 64 TYR B C 1
ATOM 1926 O O . TYR B 1 72 ? -3.782 -8.566 -54.261 1.00 35.09 64 TYR B O 1
ATOM 1943 N N . ASP B 1 73 ? -4.249 -10.335 -55.576 1.00 35.38 65 ASP B N 1
ATOM 1944 C CA . ASP B 1 73 ? -2.850 -10.731 -55.670 1.00 39.97 65 ASP B CA 1
ATOM 1945 C C . ASP B 1 73 ? -1.965 -9.585 -56.147 1.00 36.53 65 ASP B C 1
ATOM 1946 O O . ASP B 1 73 ? -0.832 -9.437 -55.677 1.00 34.53 65 ASP B O 1
ATOM 1951 N N . ARG B 1 74 ? -2.462 -8.751 -57.068 1.00 35.10 66 ARG B N 1
ATOM 1952 C CA . ARG B 1 74 ? -1.610 -7.702 -57.624 1.00 36.78 66 ARG B CA 1
A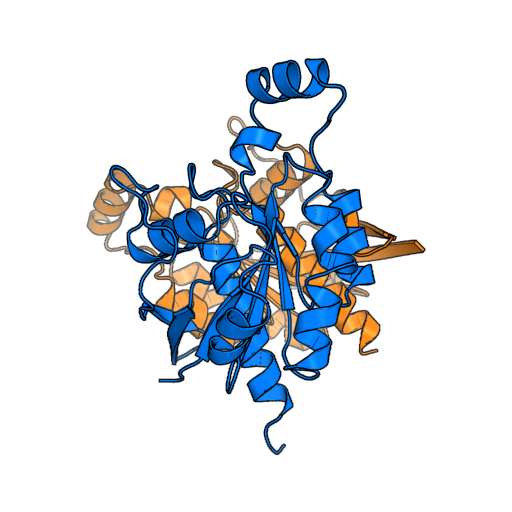TOM 1953 C C . ARG B 1 74 ? -1.454 -6.512 -56.680 1.00 42.20 66 ARG B C 1
ATOM 1954 O O . ARG B 1 74 ? -0.393 -5.877 -56.665 1.00 47.78 66 ARG B O 1
ATOM 1956 N N . LEU B 1 75 ? -2.467 -6.198 -55.873 1.00 38.67 67 LEU B N 1
ATOM 1957 C CA . LEU B 1 75 ? -2.399 -4.992 -55.057 1.00 34.64 67 LEU B CA 1
ATOM 1958 C C . LEU B 1 75 ? -2.041 -5.240 -53.602 1.00 37.14 67 LEU B C 1
ATOM 1959 O O . LEU B 1 75 ? -1.529 -4.327 -52.943 1.00 35.24 67 LEU B O 1
ATOM 1964 N N . ARG B 1 76 ? -2.332 -6.425 -53.069 1.00 34.73 68 ARG B N 1
ATOM 1965 C CA . ARG B 1 76 ? -1.956 -6.725 -51.688 1.00 37.26 68 ARG B CA 1
ATOM 1966 C C . ARG B 1 76 ? -0.500 -6.400 -51.367 1.00 37.98 68 ARG B C 1
ATOM 1967 O O . ARG B 1 76 ? -0.257 -5.790 -50.312 1.00 34.80 68 ARG B O 1
ATOM 1975 N N . PRO B 1 77 ? 0.495 -6.741 -52.196 1.00 30.22 69 PRO B N 1
ATOM 1976 C CA . PRO B 1 77 ? 1.891 -6.469 -51.816 1.00 39.87 69 PRO B CA 1
ATOM 1977 C C . PRO B 1 77 ? 2.254 -4.990 -51.740 1.00 37.16 69 PRO B C 1
ATOM 1978 O O . PRO B 1 77 ? 3.369 -4.673 -51.302 1.00 34.80 69 PRO B O 1
ATOM 1982 N N . LEU B 1 78 ? 1.362 -4.076 -52.133 1.00 33.71 70 LEU B N 1
ATOM 1983 C CA . LEU B 1 78 ? 1.632 -2.656 -51.937 1.00 31.50 70 LEU B CA 1
ATOM 1984 C C . LEU B 1 78 ? 1.790 -2.310 -50.464 1.00 30.97 70 LEU B C 1
ATOM 1985 O O . LEU B 1 78 ? 2.384 -1.272 -50.147 1.00 35.59 70 LEU B O 1
ATOM 1990 N N . SER B 1 79 ? 1.282 -3.158 -49.557 1.00 35.53 71 SER B N 1
ATOM 1991 C CA . SER B 1 79 ? 1.389 -2.940 -48.117 1.00 37.59 71 SER B CA 1
ATOM 1992 C C . SER B 1 79 ? 2.716 -3.405 -47.536 1.00 37.26 71 SER B C 1
ATOM 1993 O O . SER B 1 79 ? 2.984 -3.134 -46.358 1.00 34.04 71 SER B O 1
ATOM 1996 N N . TYR B 1 80 ? 3.542 -4.095 -48.316 1.00 31.34 72 TYR B N 1
ATOM 1997 C CA . TYR B 1 80 ? 4.687 -4.826 -47.783 1.00 31.17 72 TYR B CA 1
ATOM 1998 C C . TYR B 1 80 ? 5.961 -4.016 -47.537 1.00 33.76 72 TYR B C 1
ATOM 1999 O O . TYR B 1 80 ? 6.742 -4.409 -46.654 1.00 31.70 72 TYR B O 1
ATOM 2008 N N . PRO B 1 81 ? 6.251 -2.935 -48.277 1.00 32.24 73 PRO B N 1
ATOM 2009 C CA . PRO B 1 81 ? 7.526 -2.238 -48.060 1.00 31.10 73 PRO B CA 1
ATOM 2010 C C . PRO B 1 81 ? 7.756 -1.867 -46.600 1.00 36.93 73 PRO B C 1
ATOM 2011 O O . PRO B 1 81 ? 6.850 -1.398 -45.906 1.00 33.44 73 PRO B O 1
ATOM 2015 N N . ASP B 1 82 ? 8.992 -2.098 -46.145 1.00 31.85 74 ASP B N 1
ATOM 2016 C CA . ASP B 1 82 ? 9.465 -1.728 -44.812 1.00 35.14 74 ASP B CA 1
ATOM 2017 C C . ASP B 1 82 ? 8.786 -2.534 -43.709 1.00 36.74 74 ASP B C 1
ATOM 2018 O O . ASP B 1 82 ? 8.711 -2.092 -42.560 1.00 35.75 74 ASP B O 1
ATOM 2023 N N . THR B 1 83 ? 8.302 -3.728 -44.036 1.00 29.43 75 THR B N 1
ATOM 2024 C CA . THR B 1 83 ? 7.759 -4.611 -43.012 1.00 33.30 75 THR B CA 1
ATOM 2025 C C . THR B 1 83 ? 8.888 -5.246 -42.210 1.00 32.27 75 THR B C 1
ATOM 2026 O O . THR B 1 83 ? 9.900 -5.674 -42.773 1.00 27.82 75 THR B O 1
ATOM 2030 N N . ASP B 1 84 ? 8.713 -5.299 -40.879 1.00 27.44 76 ASP B N 1
ATOM 2031 C CA . ASP B 1 84 ? 9.701 -5.917 -40.003 1.00 28.13 76 ASP B CA 1
ATOM 2032 C C . ASP B 1 84 ? 9.401 -7.380 -39.706 1.00 30.60 76 ASP B C 1
ATOM 2033 O O . ASP B 1 84 ? 10.328 -8.152 -39.431 1.00 31.08 76 ASP B O 1
ATOM 2038 N N . VAL B 1 85 ? 8.133 -7.776 -39.730 1.00 27.79 77 VAL B N 1
ATOM 2039 C CA . VAL B 1 85 ? 7.767 -9.166 -39.490 1.00 24.15 77 VAL B CA 1
ATOM 2040 C C . VAL B 1 85 ? 6.394 -9.402 -40.103 1.00 26.29 77 VAL B C 1
ATOM 2041 O O . VAL B 1 85 ? 5.533 -8.519 -40.086 1.00 26.79 77 VAL B O 1
ATOM 2045 N N . PHE B 1 86 ? 6.211 -10.587 -40.685 1.00 27.25 78 PHE B N 1
ATOM 2046 C CA . PHE B 1 86 ? 4.922 -11.030 -41.199 1.00 22.17 78 PHE B CA 1
ATOM 2047 C C . PHE B 1 86 ? 4.336 -12.104 -40.293 1.00 21.52 78 PHE B C 1
ATOM 2048 O O . PHE B 1 86 ? 5.048 -13.015 -39.861 1.00 24.71 78 PHE B O 1
ATOM 2056 N N . LEU B 1 87 ? 3.037 -12.006 -40.027 1.00 21.79 79 LEU B N 1
ATOM 2057 C CA . LEU B 1 87 ? 2.271 -13.115 -39.473 1.00 22.50 79 LEU B CA 1
ATOM 2058 C C . LEU B 1 87 ? 1.615 -13.841 -40.634 1.00 25.44 79 LEU B C 1
ATOM 2059 O O . LEU B 1 87 ? 0.813 -13.244 -41.360 1.00 25.54 79 LEU B O 1
ATOM 2064 N N . VAL B 1 88 ? 1.965 -15.110 -40.822 1.00 25.49 80 VAL B N 1
ATOM 2065 C CA . VAL B 1 88 ? 1.318 -15.942 -41.830 1.00 24.54 80 VAL B CA 1
ATOM 2066 C C . VAL B 1 88 ? 0.309 -16.811 -41.099 1.00 25.13 80 VAL B C 1
ATOM 2067 O O . VAL B 1 88 ? 0.686 -17.680 -40.306 1.00 25.59 80 VAL B O 1
ATOM 2071 N N . CYS B 1 89 ? -0.974 -16.568 -41.358 1.00 22.29 81 CYS B N 1
ATOM 2072 C CA . CYS B 1 89 ? -2.069 -17.136 -40.580 1.00 26.55 81 CYS B CA 1
ATOM 2073 C C . CYS B 1 89 ? -2.775 -18.247 -41.343 1.00 28.42 81 CYS B C 1
ATOM 2074 O O . CYS B 1 89 ? -3.017 -18.139 -42.551 1.00 26.94 81 CYS B O 1
ATOM 2077 N N . PHE B 1 90 ? -3.122 -19.309 -40.622 1.00 24.32 82 PHE B N 1
ATOM 2078 C CA . PHE B 1 90 ? -3.951 -20.385 -41.148 1.00 24.81 82 PHE B CA 1
ATOM 2079 C C . PHE B 1 90 ? -4.922 -20.769 -40.046 1.00 29.19 82 PHE B C 1
ATOM 2080 O O . PHE B 1 90 ? -4.645 -20.562 -38.868 1.00 24.43 82 PHE B O 1
ATOM 2088 N N . SER B 1 91 ? -6.059 -21.334 -40.425 1.00 25.31 83 SER B N 1
ATOM 2089 C CA . SER B 1 91 ? -7.052 -21.766 -39.450 1.00 29.40 83 SER B CA 1
ATOM 2090 C C . SER B 1 91 ? -6.772 -23.198 -39.001 1.00 28.03 83 SER B C 1
ATOM 2091 O O . SER B 1 91 ? -6.577 -24.088 -39.834 1.00 26.08 83 SER B O 1
ATOM 2094 N N . LEU B 1 92 ? -6.775 -23.424 -37.679 1.00 25.89 84 LEU B N 1
ATOM 2095 C CA . LEU B 1 92 ? -6.525 -24.766 -37.161 1.00 27.24 84 LEU B CA 1
ATOM 2096 C C . LEU B 1 92 ? -7.667 -25.736 -37.451 1.00 29.66 84 LEU B C 1
ATOM 2097 O O . LEU B 1 92 ? -7.514 -26.935 -37.201 1.00 27.66 84 LEU B O 1
ATOM 2102 N N . GLU B 1 93 ? -8.805 -25.248 -37.947 1.00 26.13 85 GLU B N 1
ATOM 2103 C CA . GLU B 1 93 ? -9.893 -26.100 -38.413 1.00 26.04 85 GLU B CA 1
ATOM 2104 C C . GLU B 1 93 ? -9.862 -26.330 -39.925 1.00 29.62 85 GLU B C 1
ATOM 2105 O O . GLU B 1 93 ? -10.798 -26.932 -40.466 1.00 30.21 85 GLU B O 1
ATOM 2111 N N . ASN B 1 94 ? -8.821 -25.870 -40.620 1.00 31.97 86 ASN B N 1
ATOM 2112 C CA . ASN B 1 94 ? -8.811 -25.852 -42.087 1.00 28.20 86 ASN B CA 1
ATOM 2113 C C . ASN B 1 94 ? -7.431 -26.240 -42.604 1.00 27.14 86 ASN B C 1
ATOM 2114 O O . ASN B 1 94 ? -6.584 -25.379 -42.876 1.00 29.25 86 ASN B O 1
ATOM 2119 N N . PRO B 1 95 ? -7.176 -27.538 -42.772 1.00 29.97 87 PRO B N 1
ATOM 2120 C CA . PRO B 1 95 ? -5.845 -27.960 -43.251 1.00 30.79 87 PRO B CA 1
ATOM 2121 C C . PRO B 1 95 ? -5.468 -27.363 -44.602 1.00 30.46 87 PRO B C 1
ATOM 2122 O O . PRO B 1 95 ? -4.279 -27.119 -44.853 1.00 32.91 87 PRO B O 1
ATOM 2126 N N . ASN B 1 96 ? -6.437 -27.132 -45.488 1.00 34.97 88 ASN B N 1
ATOM 2127 C CA . ASN B 1 96 ? -6.108 -26.517 -46.772 1.00 33.30 88 ASN B CA 1
ATOM 2128 C C . ASN B 1 96 ? -5.463 -25.151 -46.566 1.00 37.50 88 ASN B C 1
ATOM 2129 O O . ASN B 1 96 ? -4.544 -24.777 -47.302 1.00 31.96 88 ASN B O 1
ATOM 2134 N N . SER B 1 97 ? -5.911 -24.401 -45.547 1.00 28.26 89 SER B N 1
ATOM 2135 C CA . SER B 1 97 ? -5.322 -23.087 -45.313 1.00 26.80 89 SER B CA 1
ATOM 2136 C C . SER B 1 97 ? -3.881 -23.213 -44.832 1.00 25.51 89 SER B C 1
ATOM 2137 O O . SER B 1 97 ? -3.062 -22.319 -45.083 1.00 27.44 89 SER B O 1
ATOM 2140 N N . LEU B 1 98 ? -3.539 -24.327 -44.174 1.00 27.78 90 LEU B N 1
ATOM 2141 C CA . LEU B 1 98 ? -2.151 -24.550 -43.788 1.00 27.24 90 LEU B CA 1
ATOM 2142 C C . LEU B 1 98 ? -1.292 -24.827 -45.014 1.00 28.42 90 LEU B C 1
ATOM 2143 O O . LEU B 1 98 ? -0.205 -24.258 -45.167 1.00 27.66 90 LEU B O 1
ATOM 2148 N N . GLU B 1 99 ? -1.762 -25.709 -45.894 1.00 26.21 91 GLU B N 1
ATOM 2149 C CA . GLU B 1 99 ? -1.025 -25.989 -47.123 1.00 31.11 91 GLU B CA 1
ATOM 2150 C C . GLU B 1 99 ? -0.763 -24.712 -47.915 1.00 29.71 91 GLU B C 1
ATOM 2151 O O . GLU B 1 99 ? 0.332 -24.524 -48.463 1.00 31.00 91 GLU B O 1
ATOM 2157 N N . ASN B 1 100 ? -1.751 -23.812 -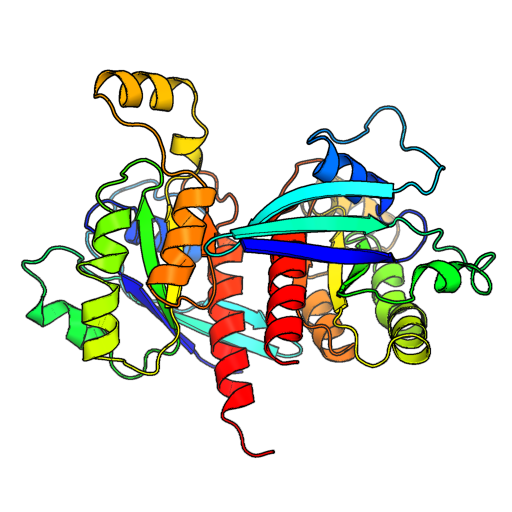47.967 1.00 29.97 92 ASN B N 1
ATOM 2158 C CA . ASN B 1 100 ? -1.587 -22.551 -48.685 1.00 30.46 92 ASN B CA 1
ATOM 2159 C C . ASN B 1 100 ? -0.512 -21.660 -48.071 1.00 29.02 92 ASN B C 1
ATOM 2160 O O . ASN B 1 100 ? -0.020 -20.754 -48.750 1.00 30.11 92 ASN B O 1
ATOM 2165 N N . CYS B 1 101 ? -0.133 -21.887 -46.807 1.00 30.67 93 CYS B N 1
ATOM 2166 C CA . CYS B 1 101 ? 0.994 -21.145 -46.248 1.00 31.08 93 CYS B CA 1
ATOM 2167 C C . CYS B 1 101 ? 2.280 -21.404 -47.024 1.00 27.36 93 CYS B C 1
ATOM 2168 O O . CYS B 1 101 ? 3.141 -20.519 -47.104 1.00 29.28 93 CYS B O 1
ATOM 2171 N N . HIS B 1 102 ? 2.428 -22.594 -47.610 1.00 24.91 94 HIS B N 1
ATOM 2172 C CA . HIS B 1 102 ? 3.601 -22.847 -48.434 1.00 26.35 94 HIS B CA 1
ATOM 2173 C C . HIS B 1 102 ? 3.344 -22.572 -49.917 1.00 31.60 94 HIS B C 1
ATOM 2174 O O . HIS B 1 102 ? 4.186 -21.968 -50.589 1.00 33.24 94 HIS B O 1
ATOM 2181 N N . SER B 1 103 ? 2.200 -22.998 -50.444 1.00 29.79 95 SER B N 1
ATOM 2182 C CA . SER B 1 103 ? 1.970 -22.856 -51.884 1.00 32.41 95 SER B CA 1
ATOM 2183 C C . SER B 1 103 ? 1.695 -21.414 -52.296 1.00 32.05 95 SER B C 1
ATOM 2184 O O . SER B 1 103 ? 1.976 -21.043 -53.441 1.00 35.13 95 SER B O 1
ATOM 2187 N N . LYS B 1 104 ? 1.165 -20.584 -51.398 1.00 29.09 96 LYS B N 1
ATOM 2188 C CA . LYS B 1 104 ? 0.887 -19.187 -51.726 1.00 32.28 96 LYS B CA 1
ATOM 2189 C C . LYS B 1 104 ? 1.676 -18.211 -50.860 1.00 27.95 96 LYS B C 1
ATOM 2190 O O . LYS B 1 104 ? 2.463 -17.428 -51.400 1.00 29.82 96 LYS B O 1
ATOM 2196 N N . TRP B 1 105 ? 1.511 -18.238 -49.535 1.00 27.20 97 TRP B N 1
ATOM 2197 C CA . TRP B 1 105 ? 1.937 -17.096 -48.729 1.00 25.53 97 TRP B CA 1
ATOM 2198 C C . TRP B 1 105 ? 3.456 -17.010 -48.622 1.00 28.79 97 TRP B C 1
ATOM 2199 O O . TRP B 1 105 ? 4.029 -15.930 -48.796 1.00 30.64 97 TRP B O 1
ATOM 2210 N N . ALA B 1 106 ? 4.133 -18.129 -48.338 1.00 29.51 98 ALA B N 1
ATOM 2211 C CA . ALA B 1 106 ? 5.591 -18.082 -48.259 1.00 29.66 98 ALA B CA 1
ATOM 2212 C C . ALA B 1 106 ? 6.199 -17.629 -49.580 1.00 33.95 98 ALA B C 1
ATOM 2213 O O . ALA B 1 106 ? 7.125 -16.809 -49.597 1.00 33.31 98 ALA B O 1
ATOM 2215 N N . GLU B 1 107 ? 5.678 -18.135 -50.699 1.00 34.12 99 GLU B N 1
ATOM 2216 C CA . GLU B 1 107 ? 6.218 -17.748 -51.998 1.00 37.93 99 GLU B CA 1
ATOM 2217 C C . GLU B 1 107 ? 6.056 -16.256 -52.234 1.00 32.36 99 GLU B C 1
ATOM 2218 O O . GLU B 1 107 ? 6.978 -15.591 -52.722 1.00 34.46 99 GLU B O 1
ATOM 2224 N N . GLU B 1 108 ? 4.895 -15.710 -51.879 1.00 31.06 100 GLU B N 1
ATOM 2225 C CA . GLU B 1 108 ? 4.652 -14.294 -52.111 1.00 32.24 100 GLU B CA 1
ATOM 2226 C C . GLU B 1 108 ? 5.545 -13.426 -51.229 1.00 26.76 100 GLU B C 1
ATOM 2227 O O . GLU B 1 108 ? 6.122 -12.441 -51.706 1.00 28.87 100 GLU B O 1
ATOM 2233 N N . LEU B 1 109 ? 5.678 -13.770 -49.938 1.00 28.62 101 LEU B N 1
ATOM 2234 C CA . LEU B 1 109 ? 6.517 -12.960 -49.053 1.00 29.82 101 LEU B CA 1
ATOM 2235 C C . LEU B 1 109 ? 7.989 -13.057 -49.438 1.00 30.13 101 LEU B C 1
ATOM 2236 O O . LEU B 1 109 ? 8.728 -12.071 -49.341 1.00 33.64 101 LEU B O 1
ATOM 2241 N N . LYS B 1 110 ? 8.436 -14.236 -49.873 1.00 29.46 102 LYS B N 1
ATOM 2242 C CA . LYS B 1 110 ? 9.816 -14.392 -50.313 1.00 36.47 102 LYS B CA 1
ATOM 2243 C C . LYS B 1 110 ? 10.100 -13.564 -51.560 1.00 37.77 102 LYS B C 1
ATOM 2244 O O . LYS B 1 110 ? 11.220 -13.072 -51.737 1.00 38.44 102 LYS B O 1
ATOM 2250 N N . HIS B 1 111 ? 9.104 -13.386 -52.426 1.00 31.89 103 HIS B N 1
ATOM 2251 C CA . HIS B 1 111 ? 9.324 -12.621 -53.648 1.00 34.34 103 HIS B CA 1
ATOM 2252 C C . HIS B 1 111 ? 9.524 -11.141 -53.339 1.00 36.62 103 HIS B C 1
ATOM 2253 O O . HIS B 1 111 ? 10.481 -10.521 -53.817 1.00 38.18 103 HIS B O 1
ATOM 2260 N N . TYR B 1 112 ? 8.637 -10.563 -52.522 1.00 31.41 104 TYR B N 1
ATOM 2261 C CA . TYR B 1 112 ? 8.676 -9.127 -52.267 1.00 40.07 104 TYR B CA 1
ATOM 2262 C C . TYR B 1 112 ? 9.632 -8.763 -51.136 1.00 37.99 104 TYR B C 1
ATOM 2263 O O . TYR B 1 112 ? 10.278 -7.711 -51.189 1.00 39.29 104 TYR B O 1
ATOM 2272 N N . ASN B 1 113 ? 9.728 -9.608 -50.112 1.00 33.23 105 ASN B N 1
ATOM 2273 C CA . ASN B 1 113 ? 10.464 -9.309 -48.882 1.00 30.92 105 ASN B CA 1
ATOM 2274 C C . ASN B 1 113 ? 11.317 -10.508 -48.479 1.00 31.18 105 ASN B C 1
ATOM 2275 O O . ASN B 1 113 ? 11.061 -11.144 -47.444 1.00 31.78 105 ASN B O 1
ATOM 2280 N N . PRO B 1 114 ? 12.349 -10.833 -49.262 1.00 32.54 106 PRO B N 1
ATOM 2281 C CA . PRO B 1 114 ? 13.120 -12.057 -48.992 1.00 33.47 106 PRO B CA 1
ATOM 2282 C C . PRO B 1 114 ? 13.755 -12.094 -47.618 1.00 40.93 106 PRO B C 1
ATOM 2283 O O . PRO B 1 114 ? 13.932 -13.185 -47.064 1.00 41.65 106 PRO B O 1
ATOM 2287 N N . ASP B 1 115 ? 14.110 -10.946 -47.048 1.00 39.85 107 ASP B N 1
ATOM 2288 C CA . ASP B 1 115 ? 14.821 -10.917 -45.774 1.00 41.32 107 ASP B CA 1
ATOM 2289 C C . ASP B 1 115 ? 13.909 -10.699 -44.576 1.00 43.30 107 ASP B C 1
ATOM 2290 O O . ASP B 1 115 ? 14.410 -10.566 -43.456 1.00 47.55 107 ASP B O 1
ATOM 2295 N N . THR B 1 116 ? 12.589 -10.660 -44.775 1.00 32.84 108 THR B N 1
ATOM 2296 C CA . THR B 1 116 ? 11.728 -10.324 -43.641 1.00 34.22 108 THR B CA 1
ATOM 2297 C C . THR B 1 116 ? 11.270 -11.586 -42.923 1.00 30.80 108 THR B C 1
ATOM 2298 O O . THR B 1 116 ? 10.739 -12.502 -43.562 1.00 28.52 108 THR B O 1
ATOM 2302 N N . PRO B 1 117 ? 11.446 -11.663 -41.608 1.00 29.71 109 PRO B N 1
ATOM 2303 C CA . PRO B 1 117 ? 11.045 -12.872 -40.885 1.00 29.15 109 PRO B CA 1
ATOM 2304 C C . PRO B 1 117 ? 9.535 -13.066 -40.863 1.00 26.41 109 PRO B C 1
ATOM 2305 O O . PRO B 1 117 ? 8.748 -12.116 -40.949 1.00 28.17 109 PRO B O 1
ATOM 2309 N N . ILE B 1 118 ? 9.151 -14.329 -40.706 1.00 25.21 110 ILE B N 1
ATOM 2310 C CA . ILE B 1 118 ? 7.770 -14.787 -40.699 1.00 27.74 110 ILE B CA 1
ATOM 2311 C C . ILE B 1 118 ? 7.496 -15.505 -39.387 1.00 24.43 110 ILE B C 1
ATOM 2312 O O . ILE B 1 118 ? 8.330 -16.289 -38.919 1.00 27.26 110 ILE B O 1
ATOM 2317 N N . VAL B 1 119 ? 6.325 -15.248 -38.802 1.00 27.23 111 VAL B N 1
ATOM 2318 C CA . VAL B 1 119 ? 5.765 -16.081 -37.738 1.00 26.97 111 VAL B CA 1
ATOM 2319 C C . VAL B 1 119 ? 4.577 -16.832 -38.324 1.00 24.58 111 VAL B C 1
ATOM 2320 O O . VAL B 1 119 ? 3.712 -16.221 -38.960 1.00 26.85 111 VAL B O 1
ATOM 2324 N N . LEU B 1 120 ? 4.532 -18.147 -38.121 1.00 24.04 112 LEU B N 1
ATOM 2325 C CA . LEU B 1 120 ? 3.411 -18.954 -38.589 1.00 25.00 112 LEU B CA 1
ATOM 2326 C C . LEU B 1 120 ? 2.384 -19.067 -37.466 1.00 22.59 112 LEU B C 1
ATOM 2327 O O . LEU B 1 120 ? 2.695 -19.592 -36.398 1.00 23.59 112 LEU B O 1
ATOM 2332 N N . VAL B 1 121 ? 1.160 -18.598 -37.707 1.00 19.60 113 VAL B N 1
ATOM 2333 C CA . VAL B 1 121 ? 0.160 -18.449 -36.643 1.00 23.98 113 VAL B CA 1
ATOM 2334 C C . VAL B 1 121 ? -1.062 -19.291 -36.980 1.00 26.92 113 VAL B C 1
ATOM 2335 O O . VAL B 1 121 ? -1.723 -19.056 -38.000 1.00 23.44 113 VAL B O 1
ATOM 2339 N N . GLY B 1 122 ? -1.361 -20.272 -36.126 1.00 20.87 114 GLY B N 1
ATOM 2340 C CA . GLY B 1 122 ? -2.602 -21.019 -36.232 1.00 23.96 114 GLY B CA 1
ATOM 2341 C C . GLY B 1 122 ? -3.697 -20.321 -35.449 1.00 27.17 114 GLY B C 1
ATOM 2342 O O . GLY B 1 122 ? -3.512 -19.985 -34.277 1.00 24.62 114 GLY B O 1
ATOM 2343 N N . THR B 1 123 ? -4.829 -20.080 -36.106 1.00 22.49 115 THR B N 1
ATOM 2344 C CA . THR B 1 123 ? -5.946 -19.373 -35.489 1.00 25.62 115 THR B CA 1
ATOM 2345 C C . THR B 1 123 ? -7.073 -20.334 -35.119 1.00 27.61 115 THR B C 1
ATOM 2346 O O . THR B 1 123 ? -7.098 -21.496 -35.528 1.00 27.04 115 THR B O 1
ATOM 2350 N N . LYS B 1 124 ? -8.033 -19.810 -34.349 1.00 25.03 116 LYS B N 1
ATOM 2351 C CA . LYS B 1 124 ? -9.241 -20.551 -33.971 1.00 25.67 116 LYS B CA 1
ATOM 2352 C C . LYS B 1 124 ? -8.906 -21.796 -33.146 1.00 22.35 116 LYS B C 1
ATOM 2353 O O . LYS B 1 124 ? -9.527 -22.853 -33.288 1.00 23.70 116 LYS B O 1
ATOM 2359 N N . LEU B 1 125 ? -7.909 -21.671 -32.271 1.00 24.31 117 LEU B N 1
ATOM 2360 C CA . LEU B 1 125 ? -7.545 -22.781 -31.396 1.00 28.94 117 LEU B CA 1
ATOM 2361 C C . LEU B 1 125 ? -8.742 -23.307 -30.604 1.00 25.59 117 LEU B C 1
ATOM 2362 O O . LEU B 1 125 ? -8.811 -24.504 -30.312 1.00 24.90 117 LEU B O 1
ATOM 2367 N N . ASP B 1 126 ? -9.697 -22.437 -30.263 1.00 28.27 118 ASP B N 1
ATOM 2368 C CA . ASP B 1 126 ? -10.848 -22.875 -29.471 1.00 24.33 118 ASP B CA 1
ATOM 2369 C C . ASP B 1 126 ? -11.670 -23.929 -30.202 1.00 27.41 118 ASP B C 1
ATOM 2370 O O . ASP B 1 126 ? -12.273 -24.801 -29.565 1.00 33.30 118 ASP B O 1
ATOM 2375 N N . LEU B 1 127 ? -11.716 -23.852 -31.534 1.00 29.59 119 LEU B N 1
ATOM 2376 C CA . LEU B 1 127 ? -12.447 -24.841 -32.317 1.00 29.60 119 LEU B CA 1
ATOM 2377 C C . LEU B 1 127 ? -11.700 -26.164 -32.355 1.00 27.86 119 LEU B C 1
ATOM 2378 O O . LEU B 1 127 ? -12.314 -27.232 -32.257 1.00 29.49 119 LEU B O 1
ATOM 2383 N N . LYS B 1 128 ? -10.367 -26.107 -32.492 1.00 23.70 120 LYS B N 1
ATOM 2384 C CA . LYS B 1 128 ? -9.556 -27.320 -32.431 1.00 25.58 120 LYS B CA 1
ATOM 2385 C C . LYS B 1 128 ? -9.730 -28.040 -31.104 1.00 29.79 120 LYS B C 1
ATOM 2386 O O . LYS B 1 128 ? -9.683 -29.275 -31.057 1.00 30.39 120 LYS B O 1
ATOM 2392 N N . LYS B 1 129 ? -9.943 -27.293 -30.025 1.00 30.81 121 LYS B N 1
ATOM 2393 C CA . LYS B 1 129 ? -10.077 -27.876 -28.698 1.00 34.08 121 LYS B CA 1
ATOM 2394 C C . LYS B 1 129 ? -11.513 -28.241 -28.339 1.00 40.86 121 LYS B C 1
ATOM 2395 O O . LYS B 1 129 ? -11.736 -28.821 -27.271 1.00 38.41 121 LYS B O 1
ATOM 2401 N N . ASP B 1 130 ? -12.483 -27.925 -29.197 1.00 34.44 122 ASP B N 1
ATOM 2402 C CA . ASP B 1 130 ? -13.897 -28.178 -28.925 1.00 35.81 122 ASP B CA 1
ATOM 2403 C C . ASP B 1 130 ? -14.250 -29.554 -29.480 1.00 35.85 122 ASP B C 1
ATOM 2404 O O . ASP B 1 130 ? -14.343 -29.732 -30.697 1.00 33.34 122 ASP B O 1
ATOM 2409 N N . GLU B 1 131 ? -14.465 -30.526 -28.592 1.00 34.10 123 GLU B N 1
ATOM 2410 C CA . GLU B 1 131 ? -14.681 -31.901 -29.044 1.00 42.23 123 GLU B CA 1
ATOM 2411 C C . GLU B 1 131 ? -15.945 -32.036 -29.888 1.00 40.57 123 GLU B C 1
ATOM 2412 O O . GLU B 1 131 ? -15.984 -32.836 -30.831 1.00 44.33 123 GLU B O 1
ATOM 2418 N N . GLU B 1 132 ? -16.997 -31.282 -29.559 1.00 39.38 124 GLU B N 1
ATOM 2419 C CA . GLU B 1 132 ? -18.227 -31.378 -30.340 1.00 39.03 124 GLU B CA 1
ATOM 2420 C C . GLU B 1 132 ? -18.043 -30.778 -31.727 1.00 40.62 124 GLU B C 1
ATOM 2421 O O . GLU B 1 132 ? -18.547 -31.322 -32.718 1.00 44.36 124 GLU B O 1
ATOM 2427 N N . TYR B 1 133 ? -17.330 -29.652 -31.814 1.00 34.49 125 TYR B N 1
ATOM 2428 C CA . TYR B 1 133 ? -17.024 -29.068 -33.115 1.00 38.93 125 TYR B CA 1
ATOM 2429 C C . TYR B 1 133 ? -16.197 -30.025 -33.960 1.00 37.45 125 TYR B C 1
ATOM 2430 O O . TYR B 1 133 ? -16.427 -30.160 -35.168 1.00 38.41 125 TYR B O 1
ATOM 2439 N N . VAL B 1 134 ? -15.220 -30.690 -33.342 1.00 35.08 126 VAL B N 1
ATOM 2440 C CA . VAL B 1 134 ? -14.355 -31.595 -34.088 1.00 30.07 126 VAL B CA 1
ATOM 2441 C C . VAL B 1 134 ? -15.146 -32.796 -34.581 1.00 37.50 126 VAL B C 1
ATOM 2442 O O . VAL B 1 134 ? -14.999 -33.221 -35.734 1.00 41.16 126 VAL B O 1
ATOM 2446 N N . LYS B 1 135 ? -16.002 -33.357 -33.720 1.00 41.53 127 LYS B N 1
ATOM 2447 C CA . LYS B 1 135 ? -16.866 -34.454 -34.141 1.00 42.45 127 LYS B CA 1
ATOM 2448 C C . LYS B 1 135 ? -17.677 -34.074 -35.373 1.00 47.81 127 LYS B C 1
ATOM 2449 O O . LYS B 1 135 ? -17.806 -34.867 -36.314 1.00 46.89 127 LYS B O 1
ATOM 2455 N N . LYS B 1 136 ? -18.209 -32.852 -35.398 1.00 42.17 128 LYS B N 1
ATOM 2456 C CA . LYS B 1 136 ? -18.982 -32.413 -36.554 1.00 43.62 128 LYS B CA 1
ATOM 2457 C C . LYS B 1 136 ? -18.094 -32.167 -37.771 1.00 46.81 128 LYS B C 1
ATOM 2458 O O . LYS B 1 136 ? -18.529 -32.399 -38.905 1.00 44.18 128 LYS B O 1
ATOM 2464 N N . LEU B 1 137 ? -16.856 -31.708 -37.564 1.00 40.18 129 LEU B N 1
ATOM 2465 C CA . LEU B 1 137 ? -15.909 -31.627 -38.674 1.00 38.68 129 LEU B CA 1
ATOM 2466 C C . LEU B 1 137 ? -15.677 -32.994 -39.301 1.00 45.81 129 LEU B C 1
ATOM 2467 O O . LEU B 1 137 ? -15.609 -33.117 -40.529 1.00 43.18 129 LEU B O 1
ATOM 2472 N N . LYS B 1 138 ? -15.537 -34.032 -38.468 1.00 49.85 130 LYS B N 1
ATOM 2473 C CA . LYS B 1 138 ? -15.242 -35.366 -38.982 1.00 55.27 130 LYS B CA 1
ATOM 2474 C C . LYS B 1 138 ? -16.330 -35.841 -39.936 1.00 57.87 130 LYS B C 1
ATOM 2475 O O . LYS B 1 138 ? -16.035 -36.443 -40.977 1.00 52.81 130 LYS B O 1
ATOM 2481 N N . GLU B 1 139 ? -17.596 -35.566 -39.607 1.00 58.44 131 GLU B N 1
ATOM 2482 C CA . GLU B 1 139 ? -18.695 -35.956 -40.481 1.00 57.06 131 GLU B CA 1
ATOM 2483 C C . GLU B 1 139 ? -18.629 -35.257 -41.834 1.00 56.23 131 GLU B C 1
ATOM 2484 O O . GLU B 1 139 ? -19.193 -35.766 -42.808 1.00 66.14 131 GLU B O 1
ATOM 2486 N N . LYS B 1 140 ? -17.961 -34.106 -41.916 1.00 49.46 132 LYS B N 1
ATOM 2487 C CA . LYS B 1 140 ? -17.692 -33.438 -43.181 1.00 49.93 132 LYS B CA 1
ATOM 2488 C C . LYS B 1 140 ? -16.321 -33.801 -43.751 1.00 46.76 132 LYS B C 1
ATOM 2489 O O . LYS B 1 140 ? -15.818 -33.088 -44.629 1.00 49.28 132 LYS B O 1
ATOM 2491 N N . LYS B 1 141 ? -15.716 -34.896 -43.270 1.00 43.64 133 LYS B N 1
ATOM 2492 C CA . LYS B 1 141 ? -14.451 -35.440 -43.787 1.00 44.82 133 LYS B CA 1
ATOM 2493 C C . LYS B 1 141 ? -13.281 -34.474 -43.592 1.00 52.91 133 LYS B C 1
ATOM 2494 O O . LYS B 1 141 ? -12.368 -34.408 -44.417 1.00 51.92 133 LYS B O 1
ATOM 2500 N N . ILE B 1 142 ? -13.289 -33.727 -42.489 1.00 44.72 134 ILE B N 1
ATOM 2501 C CA . ILE B 1 142 ? -12.218 -32.787 -42.181 1.00 42.60 134 ILE B CA 1
ATOM 2502 C C . ILE B 1 142 ? -11.756 -33.015 -40.748 1.00 42.49 134 ILE B C 1
ATOM 2503 O O . ILE B 1 142 ? -12.581 -33.163 -39.840 1.00 44.27 134 ILE B O 1
ATOM 2508 N N . SER B 1 143 ? -10.432 -33.040 -40.550 1.00 37.46 135 SER B N 1
ATOM 2509 C CA . SER B 1 143 ? -9.802 -33.123 -39.242 1.00 38.98 135 SER B CA 1
ATOM 2510 C C . SER B 1 143 ? -8.989 -31.862 -38.965 1.00 43.49 135 SER B C 1
ATOM 2511 O O . SER B 1 143 ? -8.435 -31.261 -39.893 1.00 39.43 135 SER B O 1
ATOM 2514 N N . PRO B 1 144 ? -8.898 -31.437 -37.706 1.00 39.52 136 PRO B N 1
ATOM 2515 C CA . PRO B 1 144 ? -8.147 -30.215 -37.393 1.00 36.20 136 PRO B CA 1
ATOM 2516 C C . PRO B 1 144 ? -6.656 -30.398 -37.625 1.00 26.82 136 PRO B C 1
ATOM 2517 O O . PRO B 1 144 ? -6.136 -31.514 -37.710 1.00 28.21 136 PRO B O 1
ATOM 2521 N N . VAL B 1 145 ? -5.963 -29.264 -37.720 1.00 28.12 137 VAL B N 1
ATOM 2522 C CA . VAL B 1 145 ? -4.515 -29.281 -37.890 1.00 25.38 137 VAL B CA 1
ATOM 2523 C C . VAL B 1 145 ? -3.857 -29.662 -36.570 1.00 25.20 137 VAL B C 1
ATOM 2524 O O . VAL B 1 145 ? -4.191 -29.114 -35.507 1.00 30.47 137 VAL B O 1
ATOM 2528 N N . THR B 1 146 ? -2.932 -30.612 -36.626 1.00 26.77 138 THR B N 1
ATOM 2529 C CA . THR B 1 146 ? -2.209 -31.012 -35.429 1.00 25.59 138 THR B CA 1
ATOM 2530 C C . THR B 1 146 ? -0.995 -30.116 -35.237 1.00 28.38 138 THR B C 1
ATOM 2531 O O . THR B 1 146 ? -0.485 -29.513 -36.182 1.00 26.08 138 THR B O 1
ATOM 2535 N N . THR B 1 147 ? -0.525 -30.041 -33.990 1.00 25.55 139 THR B N 1
ATOM 2536 C CA . THR B 1 147 ? 0.677 -29.260 -33.728 1.00 25.15 139 THR B CA 1
ATOM 2537 C C . THR B 1 147 ? 1.882 -29.850 -34.460 1.00 25.56 139 THR B C 1
ATOM 2538 O O . THR B 1 147 ? 2.747 -29.108 -34.945 1.00 25.04 139 THR B O 1
ATOM 2542 N N . GLU B 1 148 ? 1.935 -31.173 -34.584 1.00 26.44 140 GLU B N 1
ATOM 2543 C CA . GLU B 1 148 ? 2.982 -31.797 -35.385 1.00 29.30 140 GLU B CA 1
ATOM 2544 C C . GLU B 1 148 ? 2.965 -31.271 -36.819 1.00 26.35 140 GLU B C 1
ATOM 2545 O O . GLU B 1 148 ? 4.021 -30.961 -37.390 1.00 28.64 140 GLU B O 1
ATOM 2551 N N . GLN B 1 149 ? 1.772 -31.169 -37.415 1.00 27.15 141 GLN B N 1
ATOM 2552 C CA . GLN B 1 149 ? 1.645 -30.649 -38.777 1.00 30.70 141 GLN B CA 1
ATOM 2553 C C . GLN B 1 149 ? 2.041 -29.181 -38.850 1.00 27.86 141 GLN B C 1
ATOM 2554 O O . GLN B 1 149 ? 2.688 -28.752 -39.813 1.00 26.17 141 GLN B O 1
ATOM 2560 N N . GLY B 1 150 ? 1.663 -28.399 -37.837 1.00 25.52 142 GLY B N 1
ATOM 2561 C CA . GLY B 1 150 ? 1.999 -26.986 -37.840 1.00 26.62 142 GLY B CA 1
ATOM 2562 C C . GLY B 1 150 ? 3.491 -26.747 -37.709 1.00 27.93 142 GLY B C 1
ATOM 2563 O O . GLY B 1 150 ? 4.065 -25.926 -38.437 1.00 24.29 142 GLY B O 1
ATOM 2564 N N . GLN B 1 151 ? 4.140 -27.467 -36.788 1.00 24.16 143 GLN B N 1
ATOM 2565 C CA . GLN B 1 151 ? 5.587 -27.338 -36.633 1.00 23.68 143 GLN B CA 1
ATOM 2566 C C . GLN B 1 151 ? 6.325 -27.803 -37.880 1.00 28.29 143 GLN B C 1
ATOM 2567 O O . GLN B 1 151 ? 7.361 -27.232 -38.247 1.00 24.79 143 GLN B O 1
ATOM 2573 N N . GLU B 1 152 ? 5.814 -28.843 -38.538 1.00 27.49 144 GLU B N 1
ATOM 2574 C CA . GLU B 1 152 ? 6.410 -29.272 -39.801 1.00 28.15 144 GLU B CA 1
ATOM 2575 C C . GLU B 1 152 ? 6.353 -28.159 -40.842 1.00 26.62 144 GLU B C 1
ATOM 2576 O O . GLU B 1 152 ? 7.339 -27.906 -41.553 1.00 29.01 144 GLU B O 1
ATOM 2582 N N . MET B 1 153 ? 5.202 -27.498 -40.962 1.00 25.92 145 MET B N 1
ATOM 2583 C CA . MET B 1 153 ? 5.078 -26.404 -41.923 1.00 28.91 145 MET B CA 1
ATOM 2584 C C . MET B 1 153 ? 5.954 -25.222 -41.529 1.00 25.10 145 MET B C 1
ATOM 2585 O O . MET B 1 153 ? 6.482 -24.533 -42.406 1.00 25.30 145 MET B O 1
ATOM 2590 N N . LYS B 1 154 ? 6.135 -24.983 -40.222 1.00 23.37 146 LYS B N 1
ATOM 2591 C CA . LYS B 1 154 ? 7.048 -23.930 -39.780 1.00 25.72 146 LYS B CA 1
ATOM 2592 C C . LYS B 1 154 ? 8.439 -24.120 -40.375 1.00 30.49 146 LYS B C 1
ATOM 2593 O O . LYS B 1 154 ? 9.038 -23.174 -40.906 1.00 29.61 146 LYS B O 1
ATOM 2599 N N . ASP B 1 155 ? 8.962 -25.351 -40.310 1.00 25.14 147 ASP B N 1
ATOM 2600 C CA . ASP B 1 155 ? 10.257 -25.635 -40.921 1.00 26.96 147 ASP B CA 1
ATOM 2601 C C . ASP B 1 155 ? 10.179 -25.558 -42.441 1.00 31.30 147 ASP B C 1
ATOM 2602 O O . ASP B 1 155 ? 11.124 -25.102 -43.090 1.00 30.21 147 ASP B O 1
ATOM 2607 N N . LYS B 1 156 ? 9.073 -26.027 -43.020 1.00 28.77 148 LYS B N 1
ATOM 2608 C CA . LYS B 1 156 ? 8.955 -26.063 -44.477 1.00 30.84 148 LYS B CA 1
ATOM 2609 C C . LYS B 1 156 ? 9.046 -24.666 -45.084 1.00 30.65 148 LYS B C 1
ATOM 2610 O O . LYS B 1 156 ? 9.642 -24.491 -46.156 1.00 36.59 148 LYS B O 1
ATOM 2612 N N . ILE B 1 157 ? 8.465 -23.662 -44.424 1.00 26.73 149 ILE B N 1
ATOM 2613 C CA . ILE B 1 157 ? 8.514 -22.286 -44.914 1.00 34.12 149 ILE B CA 1
ATOM 2614 C C . ILE B 1 157 ? 9.611 -21.476 -44.228 1.00 35.22 149 ILE B C 1
ATOM 2615 O O . ILE B 1 157 ? 9.716 -20.265 -44.455 1.00 29.08 149 ILE B O 1
ATOM 2620 N N . LYS B 1 158 ? 10.444 -22.121 -43.407 1.00 30.00 150 LYS B N 1
ATOM 2621 C CA . LYS B 1 158 ? 11.561 -21.458 -42.726 1.00 28.70 150 LYS B CA 1
ATOM 2622 C C . LYS B 1 158 ? 11.081 -20.274 -41.887 1.00 27.27 150 LYS B C 1
ATOM 2623 O O . LYS B 1 158 ? 11.732 -19.225 -41.823 1.00 28.10 150 LYS B O 1
ATOM 2629 N N . ALA B 1 159 ? 9.923 -20.433 -41.249 1.00 26.03 151 ALA B N 1
ATOM 2630 C CA . ALA B 1 159 ? 9.420 -19.405 -40.352 1.00 27.25 151 ALA B CA 1
ATOM 2631 C C . ALA B 1 159 ? 10.254 -19.369 -39.076 1.00 27.26 151 ALA B C 1
ATOM 2632 O O . ALA B 1 159 ? 10.851 -20.372 -38.668 1.00 25.32 151 ALA B O 1
ATOM 2634 N N . CYS B 1 160 ? 10.298 -18.196 -38.446 1.00 23.65 152 CYS B N 1
ATOM 2635 C CA . CYS B 1 160 ? 11.081 -18.012 -37.227 1.00 25.54 152 CYS B CA 1
ATOM 2636 C C . CYS B 1 160 ? 10.324 -18.402 -35.969 1.00 28.44 152 CYS B C 1
ATOM 2637 O O . CYS B 1 160 ? 10.920 -18.433 -34.883 1.00 23.80 152 CYS B O 1
ATOM 2640 N N . GLY B 1 161 ? 9.036 -18.692 -36.080 1.00 24.26 153 GLY B N 1
ATOM 2641 C CA . GLY B 1 161 ? 8.267 -19.070 -34.913 1.00 25.01 153 GLY B CA 1
ATOM 2642 C C . GLY B 1 161 ? 6.950 -19.676 -35.331 1.00 27.12 153 GLY B C 1
ATOM 2643 O O . GLY B 1 161 ? 6.522 -19.536 -36.483 1.00 24.82 153 GLY B O 1
ATOM 2644 N N . TYR B 1 162 ? 6.320 -20.363 -34.376 1.00 25.11 154 TYR B N 1
ATOM 2645 C CA . TYR B 1 162 ? 5.018 -20.987 -34.570 1.00 23.32 154 TYR B CA 1
ATOM 2646 C C . TYR B 1 162 ? 4.219 -20.878 -33.272 1.00 24.20 154 TYR B C 1
ATOM 2647 O O . TYR B 1 162 ? 4.755 -21.116 -32.190 1.00 21.62 154 TYR B O 1
ATOM 2656 N N . ILE B 1 163 ? 2.928 -20.571 -33.379 1.00 21.37 155 ILE B N 1
ATOM 2657 C CA . ILE B 1 163 ? 2.080 -20.509 -32.190 1.00 20.99 155 ILE B CA 1
ATOM 2658 C C . ILE B 1 163 ? 0.642 -20.769 -32.613 1.00 27.41 155 ILE B C 1
ATOM 2659 O O . ILE B 1 163 ? 0.240 -20.447 -33.736 1.00 25.43 155 ILE B O 1
ATOM 2664 N N . GLU B 1 164 ? -0.137 -21.349 -31.701 1.00 24.36 156 GLU B N 1
ATOM 2665 C CA . GLU B 1 164 ? -1.561 -21.587 -31.910 1.00 23.27 156 GLU B CA 1
ATOM 2666 C C . GLU B 1 164 ? -2.344 -20.703 -30.946 1.00 25.37 156 GLU B C 1
ATOM 2667 O O . GLU B 1 164 ? -2.034 -20.669 -29.750 1.00 25.87 156 GLU B O 1
ATOM 2673 N N . CYS B 1 165 ? -3.338 -19.972 -31.460 1.00 21.21 157 CYS B N 1
ATOM 2674 C CA . CYS B 1 165 ? -4.060 -19.040 -30.599 1.00 19.62 157 CYS B CA 1
ATOM 2675 C C . CYS B 1 165 ? -5.542 -18.986 -30.958 1.00 25.10 157 CYS B C 1
ATOM 2676 O O . CYS B 1 165 ? -5.994 -19.544 -31.963 1.00 23.78 157 CYS B O 1
ATOM 2679 N N . SER B 1 166 ? -6.297 -18.290 -30.108 1.00 27.08 158 SER B N 1
ATOM 2680 C CA . SER B 1 166 ? -7.721 -18.047 -30.320 1.00 24.74 158 SER B CA 1
ATOM 2681 C C . SER B 1 166 ? -8.028 -16.581 -30.062 1.00 32.19 158 SER B C 1
ATOM 2682 O O . SER B 1 166 ? -7.835 -16.091 -28.945 1.00 27.61 158 SER B O 1
ATOM 2685 N N . ALA B 1 167 ? -8.538 -15.891 -31.085 1.00 29.57 159 ALA B N 1
ATOM 2686 C CA . ALA B 1 167 ? -9.052 -14.546 -30.880 1.00 25.86 159 ALA B CA 1
ATOM 2687 C C . ALA B 1 167 ? -10.307 -14.552 -30.017 1.00 29.17 159 ALA B C 1
ATOM 2688 O O . ALA B 1 167 ? -10.601 -13.559 -29.344 1.00 31.95 159 ALA B O 1
ATOM 2690 N N . LYS B 1 168 ? -11.052 -15.657 -30.019 1.00 29.07 160 LYS B N 1
ATOM 2691 C CA . LYS B 1 168 ? -12.319 -15.708 -29.292 1.00 30.39 160 LYS B CA 1
ATOM 2692 C C . LYS B 1 168 ? -12.107 -15.833 -27.784 1.00 30.62 160 LYS B C 1
ATOM 2693 O O . LYS B 1 168 ? -12.741 -15.123 -26.999 1.00 32.30 160 LYS B O 1
ATOM 2699 N N . THR B 1 169 ? -11.233 -16.743 -27.361 1.00 31.64 161 THR B N 1
ATOM 2700 C CA . THR B 1 169 ? -10.967 -16.945 -25.946 1.00 33.74 161 THR B CA 1
ATOM 2701 C C . THR B 1 169 ? -9.742 -16.191 -25.451 1.00 33.72 161 THR B C 1
ATOM 2702 O O . THR B 1 169 ? -9.504 -16.174 -24.241 1.00 31.25 161 THR B O 1
ATOM 2706 N N . MET B 1 170 ? -8.954 -15.605 -26.353 1.00 31.55 162 MET B N 1
ATOM 2707 C CA A MET B 1 170 ? -7.684 -14.929 -26.093 0.34 33.07 162 MET B CA 1
ATOM 2708 C CA B MET B 1 170 ? -7.684 -14.929 -26.089 0.66 33.78 162 MET B CA 1
ATOM 2709 C C . MET B 1 170 ? -6.554 -15.901 -25.762 1.00 32.18 162 MET B C 1
ATOM 2710 O O . MET B 1 170 ? -5.446 -15.451 -25.455 1.00 31.50 162 MET B O 1
ATOM 2719 N N . GLU B 1 171 ? -6.783 -17.212 -25.832 1.00 27.30 163 GLU B N 1
ATOM 2720 C CA . GLU B 1 171 ? -5.719 -18.169 -25.535 1.00 28.49 163 GLU B CA 1
ATOM 2721 C C . GLU B 1 171 ? -4.519 -17.931 -26.448 1.00 25.80 163 GLU B C 1
ATOM 2722 O O . GLU B 1 171 ? -4.635 -18.022 -27.679 1.00 23.86 163 GLU B O 1
ATOM 2728 N N . ASN B 1 172 ? -3.379 -17.585 -25.833 1.00 25.99 164 ASN B N 1
ATOM 2729 C CA . ASN B 1 172 ? -2.103 -17.330 -26.509 1.00 30.07 164 ASN B CA 1
ATOM 2730 C C . ASN B 1 172 ? -2.162 -16.141 -27.464 1.00 28.71 164 ASN B C 1
ATOM 2731 O O . ASN B 1 172 ? -1.278 -15.987 -28.313 1.00 30.33 164 ASN B O 1
ATOM 2736 N N . LEU B 1 173 ? -3.179 -15.286 -27.346 1.00 26.54 165 LEU B N 1
ATOM 2737 C CA . LEU B 1 173 ? -3.352 -14.220 -28.330 1.00 28.85 165 LEU B CA 1
ATOM 2738 C C . LEU B 1 173 ? -2.287 -13.135 -28.175 1.00 31.10 165 LEU B C 1
ATOM 2739 O O . LEU B 1 173 ? -1.592 -12.797 -29.140 1.00 27.40 165 LEU B O 1
ATOM 2744 N N . THR B 1 174 ? -2.138 -12.562 -26.973 1.00 31.46 166 THR B N 1
ATOM 2745 C CA . THR B 1 174 ? -1.118 -11.522 -26.840 1.00 29.96 166 THR B CA 1
ATOM 2746 C C . THR B 1 174 ? 0.283 -12.113 -26.940 1.00 30.55 166 THR B C 1
ATOM 2747 O O . THR B 1 174 ? 1.208 -11.430 -27.403 1.00 27.45 166 THR B O 1
ATOM 2751 N N . GLU B 1 175 ? 0.450 -13.389 -26.563 1.00 26.61 167 GLU B N 1
ATOM 2752 C CA . GLU B 1 175 ? 1.750 -14.036 -26.716 1.00 24.00 167 GLU B CA 1
ATOM 2753 C C . GLU B 1 175 ? 2.138 -14.196 -28.180 1.00 25.32 167 GLU B C 1
ATOM 2754 O O . GLU B 1 175 ? 3.331 -14.164 -28.511 1.00 27.19 167 GLU B O 1
ATOM 2760 N N . ALA B 1 176 ? 1.156 -14.403 -29.063 1.00 23.56 168 ALA B N 1
ATOM 2761 C CA . ALA B 1 176 ? 1.457 -14.470 -30.493 1.00 24.67 168 ALA B CA 1
ATOM 2762 C C . ALA B 1 176 ? 2.128 -13.188 -30.973 1.00 24.09 168 ALA B C 1
ATOM 2763 O O . ALA B 1 176 ? 3.118 -13.230 -31.718 1.00 27.62 168 ALA B O 1
ATOM 2765 N N . PHE B 1 177 ? 1.610 -12.034 -30.559 1.00 28.33 169 PHE B N 1
ATOM 2766 C CA . PHE B 1 177 ? 2.220 -10.779 -30.982 1.00 26.21 169 PHE B CA 1
ATOM 2767 C C . PHE B 1 177 ? 3.524 -10.503 -30.243 1.00 30.35 169 PHE B C 1
ATOM 2768 O O . PHE B 1 177 ? 4.431 -9.890 -30.813 1.00 28.79 169 PHE B O 1
ATOM 2776 N N . ASN B 1 178 ? 3.652 -10.954 -28.992 1.00 27.55 170 ASN B N 1
ATOM 2777 C CA . ASN B 1 178 ? 4.945 -10.853 -28.322 1.00 23.64 170 ASN B CA 1
ATOM 2778 C C . ASN B 1 178 ? 6.004 -11.665 -29.058 1.00 25.42 170 ASN B C 1
ATOM 2779 O O . ASN B 1 178 ? 7.166 -11.248 -29.149 1.00 27.52 170 ASN B O 1
ATOM 2784 N N . MET B 1 179 ? 5.620 -12.834 -29.586 1.00 27.06 171 MET B N 1
ATOM 2785 C CA . MET B 1 179 ? 6.550 -13.627 -30.383 1.00 25.43 171 MET B CA 1
ATOM 2786 C C . MET B 1 179 ? 6.979 -12.861 -31.630 1.00 24.69 171 MET B C 1
ATOM 2787 O O . MET B 1 179 ? 8.172 -12.828 -31.976 1.00 23.82 171 MET B O 1
ATOM 2792 N N . ALA B 1 180 ? 6.022 -12.218 -32.304 1.00 23.71 172 ALA B N 1
ATOM 2793 C CA . ALA B 1 180 ? 6.345 -11.437 -33.498 1.00 27.40 172 ALA B CA 1
ATOM 2794 C C . ALA B 1 180 ? 7.251 -10.255 -33.160 1.00 29.65 172 ALA B C 1
ATOM 2795 O O . ALA B 1 180 ? 8.192 -9.949 -33.901 1.00 24.73 172 ALA B O 1
ATOM 2797 N N . ILE B 1 181 ? 7.002 -9.596 -32.025 1.00 25.27 173 ILE B N 1
ATOM 2798 C CA . ILE B 1 181 ? 7.818 -8.450 -31.643 1.00 28.93 173 ILE B CA 1
ATOM 2799 C C . ILE B 1 181 ? 9.245 -8.890 -31.341 1.00 27.04 173 ILE B C 1
ATOM 2800 O O . ILE B 1 181 ? 10.211 -8.255 -31.782 1.00 28.39 173 ILE B O 1
ATOM 2805 N N . ASP B 1 182 ? 9.393 -9.978 -30.577 1.00 24.61 174 ASP B N 1
ATOM 2806 C CA . ASP B 1 182 ? 10.719 -10.482 -30.236 1.00 26.70 174 ASP B CA 1
ATOM 2807 C C . ASP B 1 182 ? 11.505 -10.840 -31.490 1.00 31.34 174 ASP B C 1
ATOM 2808 O O . ASP B 1 182 ? 12.687 -10.503 -31.614 1.00 34.19 174 ASP B O 1
ATOM 2813 N N . ILE B 1 183 ? 10.858 -11.532 -32.431 1.00 26.01 175 ILE B N 1
ATOM 2814 C CA . ILE B 1 183 ? 11.522 -11.890 -33.683 1.00 27.01 175 ILE B CA 1
ATOM 2815 C C . ILE B 1 183 ? 11.936 -10.638 -34.454 1.00 27.74 175 ILE B C 1
ATOM 2816 O O . ILE B 1 183 ? 13.068 -10.535 -34.951 1.00 31.29 175 ILE B O 1
ATOM 2821 N N . ALA B 1 184 ? 11.031 -9.663 -34.572 1.00 31.15 176 ALA B N 1
ATOM 2822 C CA . ALA B 1 184 ? 11.374 -8.462 -35.332 1.00 32.74 176 ALA B CA 1
ATOM 2823 C C . ALA B 1 184 ? 12.514 -7.697 -34.668 1.00 35.63 176 ALA B C 1
ATOM 2824 O O . ALA B 1 184 ? 13.433 -7.229 -35.348 1.00 36.01 176 ALA B O 1
ATOM 2826 N N . MET B 1 185 ? 12.493 -7.580 -33.337 1.00 30.25 177 MET B N 1
ATOM 2827 C CA . MET B 1 185 ? 13.523 -6.787 -32.670 1.00 35.56 177 MET B CA 1
ATOM 2828 C C . MET B 1 185 ? 14.869 -7.497 -32.690 1.00 33.01 177 MET B C 1
ATOM 2829 O O . MET B 1 185 ? 15.913 -6.852 -32.852 1.00 38.84 177 MET B O 1
ATOM 2834 N N . LYS B 1 186 ? 14.869 -8.823 -32.552 1.00 31.25 178 LYS B N 1
ATOM 2835 C CA . LYS B 1 186 ? 16.134 -9.547 -32.596 1.00 36.97 178 LYS B CA 1
ATOM 2836 C C . LYS B 1 186 ? 16.742 -9.494 -33.988 1.00 44.25 178 LYS B C 1
ATOM 2837 O O . LYS B 1 186 ? 17.967 -9.391 -34.132 1.00 38.58 178 LYS B O 1
ATOM 2843 N N . GLN B 1 187 ? 15.901 -9.548 -35.022 1.00 34.81 179 GLN B N 1
ATOM 2844 C CA . GLN B 1 187 ? 16.391 -9.369 -36.386 1.00 37.10 179 GLN B CA 1
ATOM 2845 C C . GLN B 1 187 ? 17.006 -7.987 -36.563 1.00 47.46 179 GLN B C 1
ATOM 2846 O O . GLN B 1 187 ? 18.112 -7.845 -37.101 1.00 52.57 179 GLN B O 1
ATOM 2852 N N . ARG B 1 188 ? 16.296 -6.952 -36.109 1.00 43.28 180 ARG B N 1
ATOM 2853 C CA . ARG B 1 188 ? 16.805 -5.588 -36.206 1.00 49.43 180 ARG B CA 1
ATOM 2854 C C . ARG B 1 188 ? 18.140 -5.440 -35.487 1.00 52.69 180 ARG B C 1
ATOM 2855 O O . ARG B 1 188 ? 19.064 -4.806 -36.007 1.00 56.23 180 ARG B O 1
ATOM 2863 N N . LEU B 1 189 ? 18.268 -6.033 -34.298 1.00 57.74 181 LEU B N 1
ATOM 2864 C CA . LEU B 1 189 ? 19.542 -5.978 -33.585 1.00 59.26 181 LEU B CA 1
ATOM 2865 C C . LEU B 1 189 ? 20.638 -6.701 -34.361 1.00 58.84 181 LEU B C 1
ATOM 2866 O O . LEU B 1 189 ? 21.792 -6.254 -34.380 1.00 59.75 181 LEU B O 1
ATOM 2868 N N . LYS B 1 190 ? 20.299 -7.819 -35.009 1.00 59.84 182 LYS B N 1
ATOM 2869 C CA . LYS B 1 190 ? 21.282 -8.508 -35.841 1.00 69.22 182 LYS B CA 1
ATOM 2870 C C . LYS B 1 190 ? 21.732 -7.635 -37.003 1.00 77.96 182 LYS B C 1
ATOM 2871 O O . LYS B 1 190 ? 22.881 -7.735 -37.446 1.00 79.49 182 LYS B O 1
ATOM 2873 N N . ASP B 1 191 ? 20.848 -6.773 -37.501 1.00 82.33 183 ASP B N 1
ATOM 2874 C CA . ASP B 1 191 ? 21.185 -5.836 -38.569 1.00 86.13 183 ASP B CA 1
ATOM 2875 C C . ASP B 1 191 ? 21.505 -4.459 -37.991 1.00 81.63 183 ASP B C 1
ATOM 2876 O O . ASP B 1 191 ? 22.490 -3.829 -38.370 1.00 84.63 183 ASP B O 1
#

Secondary structure (DSSP, 8-state):
-EEEEEEEEESTTSSHHHHHHHHHHSS---SPPPSSPPPEEEEEEETTEEEEEEEE----SGGGTTTGGGG-TT-SEEEEEEETT-HHHHHHIIIIIIHHHHHH-TT--EEEEEE-HHHHT-HHHHHHHHHTT--PPPHHHHHHHHHHTT-SEEEE--TTT-TTHHHHHHHHHHHHHHHHHHTS--/-EEEEEEEEEESTTSSHHHHHHHHHHSS---S---SS--EEEEEEEETTEEEEEEEE----SGGGTTTGGGG-TT-SEEEEEEETT-HHHHHHIIIIIIHHHHHH-TT--EEEEEE-HHHHT-HHHHHHHHHTT--PPPHHHHHHHHHHTT-SEEEE--TTT-TTHHHHHHHHHHHHHHHHHH-

CATH classification: 3.40.50.300

Sequence (370 aa):
MESSSIKCVVVGDGAVGKTALLIAYSSGCFPEDYVPTVFDNYNNKNIPYGDGIVSIALYDTAGQQEDYDRLRPLSYPDTDVFLVCFSLENPNNSLENCHSKKWAEELKHYNPDTPIVLVGTKLDLKKDEEYVKKLKEKKISPVTTEQGQEMKDKIKACGYIECSAKTMENLTEAFNMAIDIAMKQRLKDAPPHMESIKCVVVGDGAVGKTALLIAYSSGCFPEDYVPTVFDNYNKNIPYGDGIVSIALYDTAGQEDYYDRLRPLSYPDTDVFLVCFSLENPNSLENCHSKWAEELKHYNPDTPIVLVGTKLDLKKDEEYVKKLKEKKISPVTTEQGQEMKDKIKACGYIECSAKTMMENLTEAFNMAIDIAMKQRLKD